Protein AF-0000000084693212 (afdb_homodimer)

Nearest PDB structures (foldseek):
  1yb5-assembly1_A  TM=8.347E-01  e=5.241E-18  Homo sapiens
  8j9i-assembly1_E3  TM=7.851E-01  e=3.275E-17  Euglena gracilis
  1wly-assembly1_A  TM=7.827E-01  e=1.360E-15  Burkholderia sp. WS
  8a3o-assembly1_A  TM=7.678E-01  e=3.257E-14  Homo sapiens
  6xhk-assembly1_A  TM=6.879E-01  e=1.352E-12  Staphylococcus aureus subsp. aureus NCTC 8325

Organism: Botryosphaeria parva (strain UCR-NP2) (NCBI:txid1287680)

Secondary structure (DSSP, 8-state):
-EEEEESSTTSPPEEEE-PPPPPP-TTEEEEEEEEEEE-HHHHHHHTT-STT--PSSEE--SEEEEE-TT--EEEEE-TTTT---SBSEEEEEGGGEEE--TT--HHHHHHHHHHHHHHHHHHHHS---PPTT-EEEEETTTSHHHHHHHHHHHHTT-SEEEEEES-HHHHGGG--SEEEEPPSSGGG---GGGTT-SEEEESS-SHHHHHHHHHS-SSS-EEEEE---SS-SEEEEEHHHHHHS-EEEEE-SBTTB-HHHHHHHHHHHHHHHHTTSSPP---EEEEGGGHHHHHTSS-GGGEEEE-/-EEEEESSTTSPPEEEE-PPPPPPPTTEEEEEEEEEEE-HHHHHHHTT-STT---SSEE--SEEEEE-TT--EEEEE-TTTT---SBSEEEEEGGGEEE--TT--HHHHHHHHHHHHHHHHHHHHS---PPTT-EEEEETTTSHHHHHHHHHHHHTT-SEEEEEES-HHHHGGG--SEEEEPPSSGGG---GGGTT-SEEEESS-SHHHHHHHHHS-SSS-EEEEE---SS-SEEEEEHHHHHHS-EEEEE-SBTTB-HHHHHHHHHHHHHHHHHTSSPP---EEEEGGGHHHHHTSS-GGGEEEE-

pLDDT: mean 94.67, std 5.85, range [56.53, 98.94]

InterPro domains:
  IPR011032 GroES-like superfamily [SSF50129] (1-127)
  IPR036291 NAD(P)-binding domain superfamily [SSF51735] (105-281)
  IPR051397 Zinc-containing alcohol dehydrogenase-like protein [PTHR43677] (2-295)

Sequence (614 aa):
MKQAQVTVWGEAPKCVSVPDLPAASSGQVQIRVLAAGLHNLVRSRAAGKHYSAQGLPHTLGVDGVGTTADGRLVYFATLTPTGGSFAETVNVPVAATTPVPAGADPVQVAGLLNPVMASWMALATRTTALPAGFTAVVVGATSLSGAAAVSVARAFGAARVVGVARSAAKMAPLGLDAAVELADDPDRTDYAAALDADVILDFLYGPPMLGLFRALGKGKPVQYVQCGTVVERSMDFPGDVLRSKDITLRGTGPGAWRMEQFAEHSPRMVEAIASGKIAPHKFQEVRLEDVEEAWARKGGDRMVIVPMKQAQVTVWGEAPKCVSVPDLPAASSGQVQIRVLAAGLHNLVRSRAAGKHYSAQGLPHTLGVDGVGTTADGRLVYFATLTPTGGSFAETVNVPVAATTPVPAGADPVQVAGLLNPVMASWMALATRTTALPAGFTAVVVGATSLSGAAAVSVARAFGAARVVGVARSAAKMAPLGLDAAVELADDPDRTDYAAALDADVILDFLYGPPMLGLFRALGKGKPVQYVQCGTVVERSMDFPGDVLRSKDITLRGTGPGAWRMEQFAEHSPRMVEAIASGKIAPHKFQEVRLEDVEEAWARKGGDRMVIVP

Solvent-accessible surface area (backbone atoms only — not comparable to full-atom values): 31100 Å² total; per-residue (Å²): 70,48,34,28,33,25,79,45,69,63,49,71,38,41,57,42,80,44,80,68,78,72,80,50,52,92,70,36,38,46,30,44,37,53,17,17,26,35,37,64,68,39,55,32,32,48,41,60,71,32,94,77,39,66,67,77,69,33,40,37,25,37,28,24,17,23,29,36,90,88,66,46,46,28,35,39,52,26,65,79,80,66,40,32,38,40,21,40,58,44,71,37,51,52,79,41,46,33,76,42,64,88,84,47,56,48,60,55,48,20,48,41,47,63,36,37,43,46,46,44,48,26,62,72,71,56,54,75,88,74,57,89,51,29,29,37,28,31,35,37,24,71,42,71,38,26,46,36,32,52,35,45,43,45,74,75,42,36,68,37,41,25,33,27,34,73,47,60,78,68,43,61,82,64,75,54,76,42,70,32,52,48,42,96,51,41,88,70,37,65,54,76,80,52,53,73,36,42,30,36,45,29,36,24,46,27,64,60,48,52,42,50,58,70,64,40,58,60,69,53,65,29,38,36,33,43,53,39,45,75,73,26,60,42,26,79,47,49,51,64,59,36,12,37,20,21,44,41,38,28,18,33,36,78,23,29,49,54,71,69,57,46,55,68,44,46,49,57,51,49,48,33,47,60,72,51,64,32,75,84,76,91,59,47,78,37,46,41,80,45,44,42,72,52,61,77,42,88,61,50,65,42,26,27,34,32,87,70,49,34,29,32,26,77,46,71,63,49,72,40,40,56,42,81,44,82,67,78,72,80,50,52,93,69,36,40,46,28,43,35,53,17,17,27,34,37,66,67,38,55,32,33,50,39,59,70,34,94,78,41,74,62,76,69,29,38,37,26,36,28,24,17,25,30,36,90,87,65,47,46,28,35,40,52,27,65,83,79,67,41,32,37,40,21,41,58,43,72,38,50,54,79,42,48,33,74,42,66,89,84,47,58,47,60,55,49,20,49,41,46,62,35,37,42,45,46,45,48,27,62,71,70,54,54,75,87,73,56,89,52,29,29,37,27,29,35,35,23,71,42,72,39,26,45,36,31,53,34,45,42,44,75,76,43,35,68,37,41,25,33,27,34,71,47,62,76,68,44,62,83,65,75,54,77,42,71,32,52,48,42,94,51,42,89,72,38,65,54,73,79,53,55,72,35,40,30,36,45,29,35,24,47,27,63,59,48,51,41,48,60,70,63,40,58,61,69,52,65,28,39,36,33,42,53,40,46,75,73,27,60,42,27,77,46,47,52,63,59,37,12,37,20,22,44,42,39,30,19,33,37,79,23,29,50,53,69,68,57,47,56,67,45,46,50,57,51,49,48,34,46,60,72,52,63,32,75,84,75,89,59,46,78,37,45,41,79,45,45,40,71,51,63,78,40,88,62,48,66,41,26,26,35,30,86

Radius of gyration: 28.32 Å; Cα contacts (8 Å, |Δi|>4): 1512; chains: 2; bounding box: 50×85×64 Å

Structure (mmCIF, N/CA/C/O backbone):
data_AF-0000000084693212-model_v1
#
loop_
_entity.id
_entity.type
_entity.pdbx_description
1 polymer 'Putative dehydrogenase protein'
#
loop_
_atom_site.group_PDB
_atom_site.id
_atom_site.type_symbol
_atom_site.label_atom_id
_atom_site.label_alt_id
_atom_site.label_comp_id
_atom_site.label_asym_id
_atom_site.label_entity_id
_atom_site.label_seq_id
_atom_site.pdbx_PDB_ins_code
_atom_site.Cartn_x
_atom_site.Cartn_y
_atom_site.Cartn_z
_atom_site.occupancy
_atom_site.B_iso_or_equiv
_atom_site.auth_seq_id
_atom_site.auth_comp_id
_atom_site.auth_asym_id
_atom_site.auth_atom_id
_atom_site.pdbx_PDB_model_num
ATOM 1 N N . MET A 1 1 ? -18.766 39.531 14.172 1 95.94 1 MET A N 1
ATOM 2 C CA . MET A 1 1 ? -17.375 39.062 14.305 1 95.94 1 MET A CA 1
ATOM 3 C C . MET A 1 1 ? -16.734 38.875 12.938 1 95.94 1 MET A C 1
ATOM 5 O O . MET A 1 1 ? -17.438 38.844 11.922 1 95.94 1 MET A O 1
ATOM 9 N N . LYS A 1 2 ? -15.445 38.75 12.93 1 97.44 2 LYS A N 1
ATOM 10 C CA . LYS A 1 2 ? -14.727 38.594 11.664 1 97.44 2 LYS A CA 1
ATOM 11 C C . LYS A 1 2 ? -14.398 37.125 11.391 1 97.44 2 LYS A C 1
ATOM 13 O O . LYS A 1 2 ? -14.094 36.375 12.312 1 97.44 2 LYS A O 1
ATOM 18 N N . GLN A 1 3 ? -14.484 36.781 10.102 1 96.56 3 GLN A N 1
ATOM 19 C CA . GLN A 1 3 ? -14.078 35.469 9.586 1 96.56 3 GLN A CA 1
ATOM 20 C C . GLN A 1 3 ? -13.422 35.594 8.211 1 96.56 3 GLN A C 1
ATOM 22 O O . GLN A 1 3 ? -13.68 36.562 7.484 1 96.56 3 GLN A O 1
ATOM 27 N N . ALA A 1 4 ? -12.539 34.688 7.855 1 96.88 4 ALA A N 1
ATOM 28 C CA . ALA A 1 4 ? -12.039 34.594 6.488 1 96.88 4 ALA A CA 1
ATOM 29 C C . ALA A 1 4 ? -12.82 33.562 5.695 1 96.88 4 ALA A C 1
ATOM 31 O O . ALA A 1 4 ? -12.93 32.406 6.117 1 96.88 4 ALA A O 1
ATOM 32 N N . GLN A 1 5 ? -13.344 33.906 4.547 1 95.81 5 GLN A N 1
ATOM 33 C CA . GLN A 1 5 ? -14.188 33.031 3.758 1 95.81 5 GLN A CA 1
ATOM 34 C C . GLN A 1 5 ? -13.812 33.094 2.279 1 95.81 5 GLN A C 1
ATOM 36 O O . GLN A 1 5 ? -13.273 34.094 1.809 1 95.81 5 GLN A O 1
ATOM 41 N N . VAL A 1 6 ? -14.008 31.969 1.62 1 95.5 6 VAL A N 1
ATOM 42 C CA . VAL A 1 6 ? -14.062 31.953 0.162 1 95.5 6 VAL A CA 1
ATOM 43 C C . VAL A 1 6 ? -15.484 31.672 -0.301 1 95.5 6 VAL A C 1
ATOM 45 O O . VAL A 1 6 ? -16.188 30.844 0.296 1 95.5 6 VAL A O 1
ATOM 48 N N . THR A 1 7 ? -15.906 32.344 -1.338 1 95.44 7 THR A N 1
ATOM 49 C CA . THR A 1 7 ? -17.234 32.125 -1.883 1 95.44 7 THR A CA 1
ATOM 50 C C . THR A 1 7 ? -17.172 31.438 -3.248 1 95.44 7 THR A C 1
ATOM 52 O O . THR A 1 7 ? -18.188 31.016 -3.787 1 95.44 7 THR A O 1
ATOM 55 N N . VAL A 1 8 ? -16.062 31.438 -3.766 1 95 8 VAL A N 1
ATOM 56 C CA . VAL A 1 8 ? -15.75 30.719 -4.996 1 95 8 VAL A CA 1
ATOM 57 C C . VAL A 1 8 ? -14.477 29.891 -4.805 1 95 8 VAL A C 1
ATOM 59 O O . VAL A 1 8 ? -13.453 30.406 -4.355 1 95 8 VAL A O 1
ATOM 62 N N . TRP A 1 9 ? -14.609 28.656 -5.121 1 93.5 9 TRP A N 1
ATOM 63 C CA . TRP A 1 9 ? -13.445 27.797 -4.965 1 93.5 9 TRP A CA 1
ATOM 64 C C . TRP A 1 9 ? -12.25 28.359 -5.73 1 93.5 9 TRP A C 1
ATOM 66 O O . TRP A 1 9 ? -12.375 28.75 -6.891 1 93.5 9 TRP A O 1
ATOM 76 N N . GLY A 1 10 ? -11.125 28.391 -5.105 1 91.25 10 GLY A N 1
ATOM 77 C CA . GLY A 1 10 ? -9.891 28.781 -5.773 1 91.25 10 GLY A CA 1
ATOM 78 C C . GLY A 1 10 ? -9.594 30.266 -5.668 1 91.25 10 GLY A C 1
ATOM 79 O O . GLY A 1 10 ? -8.469 30.703 -5.938 1 91.25 10 GLY A O 1
ATOM 80 N N . GLU A 1 11 ? -10.555 31.062 -5.238 1 93.75 11 GLU A N 1
ATOM 81 C CA . GLU A 1 11 ? -10.312 32.5 -5.043 1 93.75 11 GLU A CA 1
ATOM 82 C C . GLU A 1 11 ? -9.641 32.75 -3.699 1 93.75 11 GLU A C 1
ATOM 84 O O . GLU A 1 11 ? -9.672 31.906 -2.805 1 93.75 11 GLU A O 1
ATOM 89 N N . ALA A 1 12 ? -9.023 33.938 -3.633 1 94.81 12 ALA A N 1
ATOM 90 C CA . ALA A 1 12 ? -8.43 34.344 -2.361 1 94.81 12 ALA A CA 1
ATOM 91 C C . ALA A 1 12 ? -9.5 34.594 -1.299 1 94.81 12 ALA A C 1
ATOM 93 O O . ALA A 1 12 ? -10.578 35.094 -1.598 1 94.81 12 ALA A O 1
ATOM 94 N N . PRO A 1 13 ? -9.203 34.188 -0.122 1 96.31 13 PRO A N 1
ATOM 95 C CA . PRO A 1 13 ? -10.172 34.438 0.952 1 96.31 13 PRO A CA 1
ATOM 96 C C . PRO A 1 13 ? -10.32 35.906 1.281 1 96.31 13 PRO A C 1
ATOM 98 O O . PRO A 1 13 ? -9.375 36.688 1.101 1 96.31 13 PRO A O 1
ATOM 101 N N . LYS A 1 14 ? -11.5 36.25 1.72 1 97.06 14 LYS A N 1
ATOM 102 C CA . LYS A 1 14 ? -11.797 37.625 2.172 1 97.06 14 LYS A CA 1
ATOM 103 C C . LYS A 1 14 ? -12.203 37.625 3.643 1 97.06 14 LYS A C 1
ATOM 105 O O . LYS A 1 14 ? -12.922 36.75 4.098 1 97.06 14 LYS A O 1
ATOM 110 N N . CYS A 1 15 ? -11.688 38.594 4.367 1 97.56 15 CYS A N 1
ATOM 111 C CA . CYS A 1 15 ? -12.156 38.812 5.727 1 97.56 15 CYS A CA 1
ATOM 112 C C . CYS A 1 15 ? -13.508 39.5 5.727 1 97.56 15 CYS A C 1
ATOM 114 O O . CYS A 1 15 ? -13.617 40.656 5.258 1 97.56 15 CYS A O 1
ATOM 116 N N . VAL A 1 16 ? -14.5 38.906 6.254 1 97.25 16 VAL A N 1
ATOM 117 C CA . VAL A 1 16 ? -15.852 39.438 6.23 1 97.25 16 VAL A CA 1
ATOM 118 C C . VAL A 1 16 ? -16.391 39.562 7.66 1 97.25 16 VAL A C 1
ATOM 120 O O . VAL A 1 16 ? -15.898 38.906 8.57 1 97.25 16 VAL A O 1
ATOM 123 N N . SER A 1 17 ? -17.328 40.5 7.828 1 97.44 17 SER A N 1
ATOM 124 C CA . SER A 1 17 ? -18.047 40.625 9.094 1 97.44 17 SER A CA 1
ATOM 125 C C . SER A 1 17 ? -19.312 39.781 9.086 1 97.44 17 SER A C 1
ATOM 127 O O . SER A 1 17 ? -20.125 39.875 8.156 1 97.44 17 SER A O 1
ATOM 129 N N . VAL A 1 18 ? -19.406 38.938 10.055 1 95.56 18 VAL A N 1
ATOM 130 C CA . VAL A 1 18 ? -20.609 38.125 10.219 1 95.56 18 VAL A CA 1
ATOM 131 C C . VAL A 1 18 ? -21.188 38.344 11.617 1 95.56 18 VAL A C 1
ATOM 133 O O . VAL A 1 18 ? -20.531 38.906 12.492 1 95.56 18 VAL A O 1
ATOM 136 N N . PRO A 1 19 ? -22.469 38 11.789 1 95.88 19 PRO A N 1
ATOM 137 C CA . PRO A 1 19 ? -23.016 38.094 13.148 1 95.88 19 PRO A CA 1
ATOM 138 C C . PRO A 1 19 ? -22.219 37.281 14.164 1 95.88 19 PRO A C 1
ATOM 140 O O . PRO A 1 19 ? -21.656 36.25 13.82 1 95.88 19 PRO A O 1
ATOM 143 N N . ASP A 1 20 ? -22.188 37.812 15.375 1 95.62 20 ASP A N 1
ATOM 144 C CA . ASP A 1 20 ? -21.531 37.094 16.438 1 95.62 20 ASP A CA 1
ATOM 145 C C . ASP A 1 20 ? -22.156 35.688 16.609 1 95.62 20 ASP A C 1
ATOM 147 O O . ASP A 1 20 ? -23.359 35.531 16.422 1 95.62 20 ASP A O 1
ATOM 151 N N . LEU A 1 21 ? -21.328 34.781 17.047 1 93.25 21 LEU A N 1
ATOM 152 C CA . LEU A 1 21 ? -21.828 33.438 17.297 1 93.25 21 LEU A CA 1
ATOM 153 C C . LEU A 1 21 ? -22.703 33.406 18.547 1 93.25 21 LEU A C 1
ATOM 155 O O . LEU A 1 21 ? -22.422 34.125 19.531 1 93.25 21 LEU A O 1
ATOM 159 N N . PRO A 1 22 ? -23.703 32.594 18.453 1 93.69 22 PRO A N 1
ATOM 160 C CA . PRO A 1 22 ? -24.438 32.406 19.719 1 93.69 22 PRO A CA 1
ATOM 161 C C . PRO A 1 22 ? -23.609 31.672 20.766 1 93.69 22 PRO A C 1
ATOM 163 O O . PRO A 1 22 ? -22.531 31.156 20.469 1 93.69 22 PRO A O 1
ATOM 166 N N . ALA A 1 23 ? -24.141 31.75 21.938 1 93.88 23 ALA A N 1
ATOM 167 C CA . ALA A 1 23 ? -23.5 30.953 22.984 1 93.88 23 ALA A CA 1
ATOM 168 C C . ALA A 1 23 ? -23.375 29.5 22.578 1 93.88 23 ALA A C 1
ATOM 170 O O . ALA A 1 23 ? -24.219 28.969 21.844 1 93.88 23 ALA A O 1
ATOM 171 N N . ALA A 1 24 ? -22.281 28.875 23.047 1 93.5 24 ALA A N 1
ATOM 172 C CA . ALA A 1 24 ? -22.062 27.469 22.719 1 93.5 24 ALA A CA 1
ATOM 173 C C . ALA A 1 24 ? -23.219 26.609 23.219 1 93.5 24 ALA A C 1
ATOM 175 O O . ALA A 1 24 ? -23.75 26.828 24.312 1 93.5 24 ALA A O 1
ATOM 176 N N . SER A 1 25 ? -23.641 25.672 22.375 1 92.75 25 SER A N 1
ATOM 177 C CA . SER A 1 25 ? -24.656 24.719 22.781 1 92.75 25 SER A CA 1
ATOM 178 C C . SER A 1 25 ? -24.109 23.672 23.75 1 92.75 25 SER A C 1
ATOM 180 O O . SER A 1 25 ? -22.906 23.688 24.047 1 92.75 25 SER A O 1
ATOM 182 N N . SER A 1 26 ? -25.078 22.875 24.219 1 93.19 26 SER A N 1
ATOM 183 C CA . SER A 1 26 ? -24.656 21.797 25.109 1 93.19 26 SER A CA 1
ATOM 184 C C . SER A 1 26 ? -23.609 20.906 24.438 1 93.19 26 SER A C 1
ATOM 186 O O . SER A 1 26 ? -23.766 20.531 23.281 1 93.19 26 SER A O 1
ATOM 188 N N . GLY A 1 27 ? -22.484 20.656 25.141 1 94.31 27 GLY A N 1
ATOM 189 C CA . GLY A 1 27 ? -21.438 19.797 24.625 1 94.31 27 GLY A CA 1
ATOM 190 C C . GLY A 1 27 ? -20.391 20.562 23.828 1 94.31 27 GLY A C 1
ATOM 191 O O . GLY A 1 27 ? -19.391 19.984 23.391 1 94.31 27 GLY A O 1
ATOM 192 N N . GLN A 1 28 ? -20.625 21.859 23.703 1 95.25 28 GLN A N 1
ATOM 193 C CA . GLN A 1 28 ? -19.688 22.703 22.969 1 95.25 28 GLN A CA 1
ATOM 194 C C . GLN A 1 28 ? -19.031 23.734 23.906 1 95.25 28 GLN A C 1
ATOM 196 O O . GLN A 1 28 ? -19.5 23.938 25.016 1 95.25 28 GLN A O 1
ATOM 201 N N . VAL A 1 29 ? -17.984 24.297 23.422 1 95.94 29 VAL A N 1
ATOM 202 C CA . VAL A 1 29 ? -17.312 25.391 24.094 1 95.94 29 VAL A CA 1
ATOM 203 C C . VAL A 1 29 ? -17 26.5 23.094 1 95.94 29 VAL A C 1
ATOM 205 O O . VAL A 1 29 ? -16.656 26.234 21.938 1 95.94 29 VAL A O 1
ATOM 208 N N . GLN A 1 30 ? -17.203 27.656 23.531 1 96.62 30 GLN A N 1
ATOM 209 C CA . GLN A 1 30 ? -16.828 28.812 22.719 1 96.62 30 GLN A CA 1
ATOM 210 C C . GLN A 1 30 ? -15.398 29.25 23 1 96.62 30 GLN A C 1
ATOM 212 O O . GLN A 1 30 ? -15.008 29.391 24.172 1 96.62 30 GLN A O 1
ATOM 217 N N . ILE A 1 31 ? -14.656 29.453 21.953 1 97.56 31 ILE A N 1
ATOM 218 C CA . ILE A 1 31 ? -13.234 29.75 22.078 1 97.56 31 ILE A CA 1
ATOM 219 C C . ILE A 1 31 ? -12.922 31.078 21.375 1 97.56 31 ILE A C 1
ATOM 221 O O . ILE A 1 31 ? -13.344 31.281 20.234 1 97.56 31 ILE A O 1
ATOM 225 N N . ARG A 1 32 ? -12.305 31.953 22.094 1 98.25 32 ARG A N 1
ATOM 226 C CA . ARG A 1 32 ? -11.68 33.094 21.422 1 98.25 32 ARG A CA 1
ATOM 227 C C . ARG A 1 32 ? -10.359 32.688 20.766 1 98.25 32 ARG A C 1
ATOM 229 O O . ARG A 1 32 ? -9.398 32.344 21.453 1 98.25 32 ARG A O 1
ATOM 236 N N . VAL A 1 33 ? -10.281 32.781 19.453 1 98.44 33 VAL A N 1
ATOM 237 C CA . VAL A 1 33 ? -9.141 32.281 18.703 1 98.44 33 VAL A CA 1
ATOM 238 C C . VAL A 1 33 ? -7.949 33.219 18.875 1 98.44 33 VAL A C 1
ATOM 240 O O . VAL A 1 33 ? -8.086 34.438 18.719 1 98.44 33 VAL A O 1
ATOM 243 N N . LEU A 1 34 ? -6.852 32.656 19.219 1 98.69 34 LEU A N 1
ATOM 244 C CA . LEU A 1 34 ? -5.617 33.438 19.344 1 98.69 34 LEU A CA 1
ATOM 245 C C . LEU A 1 34 ? -4.73 33.25 18.109 1 98.69 34 LEU A C 1
ATOM 247 O O . LEU A 1 34 ? -4.055 34.188 17.688 1 98.69 34 LEU A O 1
ATOM 251 N N . ALA A 1 35 ? -4.668 32.062 17.578 1 98.69 35 ALA A N 1
ATOM 252 C CA . ALA A 1 35 ? -3.805 31.688 16.453 1 98.69 35 ALA A CA 1
ATOM 253 C C . ALA A 1 35 ? -4.375 30.5 15.703 1 98.69 35 ALA A C 1
ATOM 255 O O . ALA A 1 35 ? -4.93 29.578 16.312 1 98.69 35 ALA A O 1
ATOM 256 N N . ALA A 1 36 ? -4.289 30.5 14.391 1 97.62 36 ALA A N 1
ATOM 257 C CA . ALA A 1 36 ? -4.723 29.391 13.531 1 97.62 36 ALA A CA 1
ATOM 258 C C . ALA A 1 36 ? -3.742 29.188 12.375 1 97.62 36 ALA A C 1
ATOM 260 O O . ALA A 1 36 ? -3.387 30.125 11.672 1 97.62 36 ALA A O 1
ATOM 261 N N . GLY A 1 37 ? -3.309 27.969 12.219 1 96.38 37 GLY A N 1
ATOM 262 C CA . GLY A 1 37 ? -2.279 27.688 11.234 1 96.38 37 GLY A CA 1
ATOM 263 C C . GLY A 1 37 ? -2.805 27.672 9.812 1 96.38 37 GLY A C 1
ATOM 264 O O . GLY A 1 37 ? -3.906 27.188 9.555 1 96.38 37 GLY A O 1
ATOM 265 N N . LEU A 1 38 ? -2.023 28.281 8.906 1 95.19 38 LEU A N 1
ATOM 266 C CA . LEU A 1 38 ? -2.277 28.172 7.477 1 95.19 38 LEU A CA 1
ATOM 267 C C . LEU A 1 38 ? -1.359 27.141 6.844 1 95.19 38 LEU A C 1
ATOM 269 O O . LEU A 1 38 ? -0.208 27.438 6.52 1 95.19 38 LEU A O 1
ATOM 273 N N . HIS A 1 39 ? -1.833 25.969 6.711 1 92.19 39 HIS A N 1
ATOM 274 C CA . HIS A 1 39 ? -1.084 24.875 6.094 1 92.19 39 HIS A CA 1
ATOM 275 C C . HIS A 1 39 ? -1.771 24.375 4.824 1 92.19 39 HIS A C 1
ATOM 277 O O . HIS A 1 39 ? -2.791 24.938 4.41 1 92.19 39 HIS A O 1
ATOM 283 N N . ASN A 1 40 ? -1.144 23.438 4.16 1 89.06 40 ASN A N 1
ATOM 284 C CA . ASN A 1 40 ? -1.573 23 2.836 1 89.06 40 ASN A CA 1
ATOM 285 C C . ASN A 1 40 ? -3.002 22.469 2.855 1 89.06 40 ASN A C 1
ATOM 287 O O . ASN A 1 40 ? -3.744 22.641 1.885 1 89.06 40 ASN A O 1
ATOM 291 N N . LEU A 1 41 ? -3.338 21.828 3.91 1 90.19 41 LEU A N 1
ATOM 292 C CA . LEU A 1 41 ? -4.707 21.344 4.031 1 90.19 41 LEU A CA 1
ATOM 293 C C . LEU A 1 41 ? -5.703 22.5 3.922 1 90.19 41 LEU A C 1
ATOM 295 O O . LEU A 1 41 ? -6.711 22.391 3.219 1 90.19 41 LEU A O 1
ATOM 299 N N . VAL A 1 42 ? -5.453 23.594 4.539 1 92.38 42 VAL A N 1
ATOM 300 C CA . VAL A 1 42 ? -6.312 24.766 4.512 1 92.38 42 VAL A CA 1
ATOM 301 C C . VAL A 1 42 ? -6.398 25.312 3.088 1 92.38 42 VAL A C 1
ATOM 303 O O . VAL A 1 42 ? -7.488 25.609 2.592 1 92.38 42 VAL A O 1
ATOM 306 N N . ARG A 1 43 ? -5.27 25.406 2.461 1 91.5 43 ARG A N 1
ATOM 307 C CA . ARG A 1 43 ? -5.223 25.906 1.092 1 91.5 43 ARG A CA 1
ATOM 308 C C . ARG A 1 43 ? -6 25 0.147 1 91.5 43 ARG A C 1
ATOM 310 O O . ARG A 1 43 ? -6.766 25.469 -0.693 1 91.5 43 ARG A O 1
ATOM 317 N N . SER A 1 44 ? -5.75 23.719 0.293 1 90 44 SER A N 1
ATOM 318 C CA . SER A 1 44 ? -6.395 22.734 -0.582 1 90 44 SER A CA 1
ATOM 319 C C . SER A 1 44 ? -7.906 22.734 -0.383 1 90 44 SER A C 1
ATOM 321 O O . SER A 1 44 ? -8.664 22.625 -1.35 1 90 44 SER A O 1
ATOM 323 N N . ARG A 1 45 ? -8.367 22.844 0.839 1 90.62 45 ARG A N 1
ATOM 324 C CA . ARG A 1 45 ? -9.797 22.922 1.121 1 90.62 45 ARG A CA 1
ATOM 325 C C . ARG A 1 45 ? -10.398 24.203 0.537 1 90.62 45 ARG A C 1
ATOM 327 O O . ARG A 1 45 ? -11.484 24.172 -0.052 1 90.62 45 ARG A O 1
ATOM 334 N N . ALA A 1 46 ? -9.719 25.25 0.667 1 91.31 46 ALA A N 1
ATOM 335 C CA . ALA A 1 46 ? -10.195 26.531 0.156 1 91.31 46 ALA A CA 1
ATOM 336 C C . ALA A 1 46 ? -10.32 26.5 -1.364 1 91.31 46 ALA A C 1
ATOM 338 O O . ALA A 1 46 ? -11.109 27.266 -1.941 1 91.31 46 ALA A O 1
ATOM 339 N N . ALA A 1 47 ? -9.523 25.656 -1.988 1 92.25 47 ALA A N 1
ATOM 340 C CA . ALA A 1 47 ? -9.562 25.516 -3.441 1 92.25 47 ALA A CA 1
ATOM 341 C C . ALA A 1 47 ? -10.594 24.484 -3.865 1 92.25 47 ALA A C 1
ATOM 343 O O . ALA A 1 47 ? -10.812 24.266 -5.059 1 92.25 47 ALA A O 1
ATOM 344 N N . GLY A 1 48 ? -11.211 23.781 -2.92 1 90.69 48 GLY A N 1
ATOM 345 C CA . GLY A 1 48 ? -12.164 22.734 -3.219 1 90.69 48 GLY A CA 1
ATOM 346 C C . GLY A 1 48 ? -11.508 21.469 -3.727 1 90.69 48 GLY A C 1
ATOM 347 O O . GLY A 1 48 ? -12.172 20.625 -4.355 1 90.69 48 GLY A O 1
ATOM 348 N N . LYS A 1 49 ? -10.234 21.312 -3.467 1 87.44 49 LYS A N 1
ATOM 349 C CA . LYS A 1 49 ? -9.484 20.219 -4.09 1 87.44 49 LYS A CA 1
ATOM 350 C C . LYS A 1 49 ? -9.195 19.109 -3.09 1 87.44 49 LYS A C 1
ATOM 352 O O . LYS A 1 49 ? -8.773 18.016 -3.477 1 87.44 49 LYS A O 1
ATOM 357 N N . HIS A 1 50 ? -9.367 19.391 -1.847 1 86.62 50 HIS A N 1
ATOM 358 C CA . HIS A 1 50 ? -9.156 18.359 -0.84 1 86.62 50 HIS A CA 1
ATOM 359 C C . HIS A 1 50 ? -10.406 17.5 -0.652 1 86.62 50 HIS A C 1
ATOM 361 O O . HIS A 1 50 ? -11.523 18.016 -0.682 1 86.62 50 HIS A O 1
ATOM 367 N N . TYR A 1 51 ? -10.25 16.25 -0.358 1 81.5 51 TYR A N 1
ATOM 368 C CA . TYR A 1 51 ? -11.352 15.312 -0.245 1 81.5 51 TYR A CA 1
ATOM 369 C C . TYR A 1 51 ? -12.25 15.664 0.937 1 81.5 51 TYR A C 1
ATOM 371 O O . TYR A 1 51 ? -13.398 15.219 1.01 1 81.5 51 TYR A O 1
ATOM 379 N N . SER A 1 52 ? -11.805 16.531 1.833 1 80.81 52 SER A N 1
ATOM 380 C CA . SER A 1 52 ? -12.578 16.906 3.012 1 80.81 52 SER A CA 1
ATOM 381 C C . SER A 1 52 ? -13.18 18.297 2.861 1 80.81 52 SER A C 1
ATOM 383 O O . SER A 1 52 ? -13.672 18.875 3.832 1 80.81 52 SER A O 1
ATOM 385 N N . ALA A 1 53 ? -13.023 18.844 1.615 1 81.12 53 ALA A N 1
ATOM 386 C CA . ALA A 1 53 ? -13.641 20.141 1.388 1 81.12 53 ALA A CA 1
ATOM 387 C C . ALA A 1 53 ? -15.156 20.062 1.531 1 81.12 53 ALA A C 1
ATOM 389 O O . ALA A 1 53 ? -15.773 19.062 1.144 1 81.12 53 ALA A O 1
ATOM 390 N N . GLN A 1 54 ? -15.648 21.094 2.057 1 80 54 GLN A N 1
ATOM 391 C CA . GLN A 1 54 ? -17.094 21.141 2.262 1 80 54 GLN A CA 1
ATOM 392 C C . GLN A 1 54 ? -17.766 22.125 1.3 1 80 54 GLN A C 1
ATOM 394 O O . GLN A 1 54 ? -17.172 22.516 0.292 1 80 54 GLN A O 1
ATOM 399 N N . GLY A 1 55 ? -18.906 22.703 1.657 1 84.19 55 GLY A N 1
ATOM 400 C CA . GLY A 1 55 ? -19.703 23.562 0.782 1 84.19 55 GLY A CA 1
ATOM 401 C C . GLY A 1 55 ? -19.297 25.016 0.856 1 84.19 55 GLY A C 1
ATOM 402 O O . GLY A 1 55 ? -18.422 25.391 1.646 1 84.19 55 GLY A O 1
ATOM 403 N N . LEU A 1 56 ? -19.75 25.828 -0.056 1 90.38 56 LEU A N 1
ATOM 404 C CA . LEU A 1 56 ? -19.547 27.281 -0.118 1 90.38 56 LEU A CA 1
ATOM 405 C C . LEU A 1 56 ? -20.703 28.016 0.536 1 90.38 56 LEU A C 1
ATOM 407 O O . LEU A 1 56 ? -21.844 27.562 0.477 1 90.38 56 LEU A O 1
ATOM 411 N N . PRO A 1 57 ? -20.516 29.172 1.121 1 91.5 57 PRO A N 1
ATOM 412 C CA . PRO A 1 57 ? -19.203 29.734 1.428 1 91.5 57 PRO A CA 1
ATOM 413 C C . PRO A 1 57 ? -18.406 28.844 2.381 1 91.5 57 PRO A C 1
ATOM 415 O O . PRO A 1 57 ? -18.969 28.188 3.248 1 91.5 57 PRO A O 1
ATOM 418 N N . HIS A 1 58 ? -17.094 28.859 2.217 1 93.06 58 HIS A N 1
ATOM 419 C CA . HIS A 1 58 ? -16.172 28.078 3.037 1 93.06 58 HIS A CA 1
ATOM 420 C C . HIS A 1 58 ? -15.367 28.969 3.969 1 93.06 58 HIS A C 1
ATOM 422 O O . HIS A 1 58 ? -14.664 29.875 3.514 1 93.06 58 HIS A O 1
ATOM 428 N N . THR A 1 59 ? -15.586 28.781 5.281 1 93.94 59 THR A N 1
ATOM 429 C CA . THR A 1 59 ? -14.734 29.469 6.25 1 93.94 59 THR A CA 1
ATOM 430 C C . THR A 1 59 ? -13.406 28.734 6.402 1 93.94 59 THR A C 1
ATOM 432 O O . THR A 1 59 ? -13.367 27.531 6.656 1 93.94 59 THR A O 1
ATOM 435 N N . LEU A 1 60 ? -12.289 29.422 6.316 1 94.38 60 LEU A N 1
ATOM 436 C CA . LEU A 1 60 ? -10.961 28.828 6.258 1 94.38 60 LEU A CA 1
ATOM 437 C C . LEU A 1 60 ? -10.516 28.344 7.637 1 94.38 60 LEU A C 1
ATOM 439 O O . LEU A 1 60 ? -11.055 28.797 8.656 1 94.38 60 LEU A O 1
ATOM 443 N N . GLY A 1 61 ? -9.523 27.484 7.523 1 95.06 61 GLY A N 1
ATOM 444 C CA . GLY A 1 61 ? -8.891 26.969 8.727 1 95.06 61 GLY A CA 1
ATOM 445 C C . GLY A 1 61 ? -9.5 25.656 9.211 1 95.06 61 GLY A C 1
ATOM 446 O O . GLY A 1 61 ? -10.695 25.422 9.016 1 95.06 61 GLY A O 1
ATOM 447 N N . VAL A 1 62 ? -8.664 24.891 9.93 1 94.44 62 VAL A N 1
ATOM 448 C CA . VAL A 1 62 ? -9.164 23.578 10.359 1 94.44 62 VAL A CA 1
ATOM 449 C C . VAL A 1 62 ? -8.773 23.344 11.812 1 94.44 62 VAL A C 1
ATOM 451 O O . VAL A 1 62 ? -9.156 22.328 12.406 1 94.44 62 VAL A O 1
ATOM 454 N N . ASP A 1 63 ? -7.98 24.203 12.398 1 96.31 63 ASP A N 1
ATOM 455 C CA . ASP A 1 63 ? -7.555 24.094 13.789 1 96.31 63 ASP A CA 1
ATOM 456 C C . ASP A 1 63 ? -6.949 25.406 14.297 1 96.31 63 ASP A C 1
ATOM 458 O O . ASP A 1 63 ? -6.859 26.375 13.547 1 96.31 63 ASP A O 1
ATOM 462 N N . GLY A 1 64 ? -6.633 25.422 15.609 1 97.62 64 GLY A N 1
ATOM 463 C CA . GLY A 1 64 ? -6.016 26.594 16.203 1 97.62 64 GLY A CA 1
ATOM 464 C C . GLY A 1 64 ? -5.879 26.5 17.719 1 97.62 64 GLY A C 1
ATOM 465 O O . GLY A 1 64 ? -6.062 25.422 18.281 1 97.62 64 GLY A O 1
ATOM 466 N N . VAL A 1 65 ? -5.398 27.562 18.25 1 98.69 65 VAL A N 1
ATOM 467 C CA . VAL A 1 65 ? -5.281 27.734 19.688 1 98.69 65 VAL A CA 1
ATOM 468 C C . VAL A 1 65 ? -6.078 28.953 20.141 1 98.69 65 VAL A C 1
ATOM 470 O O . VAL A 1 65 ? -6.098 29.969 19.453 1 98.69 65 VAL A O 1
ATOM 473 N N . GLY A 1 66 ? -6.77 28.812 21.219 1 98.44 66 GLY A N 1
ATOM 474 C CA . GLY A 1 66 ? -7.52 29.938 21.766 1 98.44 66 GLY A CA 1
ATOM 475 C C . GLY A 1 66 ? -7.781 29.797 23.25 1 98.44 66 GLY A C 1
ATOM 476 O O . GLY A 1 66 ? -7.184 28.953 23.922 1 98.44 66 GLY A O 1
ATOM 477 N N . THR A 1 67 ? -8.586 30.719 23.734 1 98.12 67 THR A N 1
ATOM 478 C CA . THR A 1 67 ? -8.922 30.734 25.156 1 98.12 67 THR A CA 1
ATOM 479 C C . THR A 1 67 ? -10.414 30.516 25.359 1 98.12 67 THR A C 1
ATOM 481 O O . THR A 1 67 ? -11.234 31.016 24.594 1 98.12 67 THR A O 1
ATOM 484 N N . THR A 1 68 ? -10.695 29.688 26.375 1 97.31 68 THR A N 1
ATOM 485 C CA . THR A 1 68 ? -12.078 29.516 26.797 1 97.31 68 THR A CA 1
ATOM 486 C C . THR A 1 68 ? -12.523 30.703 27.641 1 97.31 68 THR A C 1
ATOM 488 O O . THR A 1 68 ? -11.727 31.594 27.953 1 97.31 68 THR A O 1
ATOM 491 N N . ALA A 1 69 ? -13.812 30.688 27.969 1 95.25 69 ALA A N 1
ATOM 492 C CA . ALA A 1 69 ? -14.383 31.781 28.75 1 95.25 69 ALA A CA 1
ATOM 493 C C . ALA A 1 69 ? -13.695 31.906 30.109 1 95.25 69 ALA A C 1
ATOM 495 O O . ALA A 1 69 ? -13.539 33.031 30.625 1 95.25 69 ALA A O 1
ATOM 496 N N . ASP A 1 70 ? -13.266 30.797 30.625 1 94.88 70 ASP A N 1
ATOM 497 C CA . ASP A 1 70 ? -12.641 30.812 31.938 1 94.88 70 ASP A CA 1
ATOM 498 C C . ASP A 1 70 ? -11.133 31.062 31.828 1 94.88 70 ASP A C 1
ATOM 500 O O . ASP A 1 70 ? -10.406 30.906 32.812 1 94.88 70 ASP A O 1
ATOM 504 N N . GLY A 1 71 ? -10.625 31.312 30.688 1 95.25 71 GLY A N 1
ATOM 505 C CA . GLY A 1 71 ? -9.25 31.766 30.5 1 95.25 71 GLY A CA 1
ATOM 506 C C . GLY A 1 71 ? -8.281 30.625 30.234 1 95.25 71 GLY A C 1
ATOM 507 O O . GLY A 1 71 ? -7.066 30.828 30.203 1 95.25 71 GLY A O 1
ATOM 508 N N . ARG A 1 72 ? -8.773 29.484 29.969 1 96.38 72 ARG A N 1
ATOM 509 C CA . ARG A 1 72 ? -7.902 28.328 29.719 1 96.38 72 ARG A CA 1
ATOM 510 C C . ARG A 1 72 ? -7.469 28.281 28.266 1 96.38 72 ARG A C 1
ATOM 512 O O . ARG A 1 72 ? -8.266 28.531 27.359 1 96.38 72 ARG A O 1
ATOM 519 N N . LEU A 1 73 ? -6.133 28.031 28.094 1 98 73 LEU A N 1
ATOM 520 C CA . LEU A 1 73 ? -5.582 27.859 26.75 1 98 73 LEU A CA 1
ATOM 521 C C . LEU A 1 73 ? -5.879 26.469 26.203 1 98 73 LEU A C 1
ATOM 523 O O . LEU A 1 73 ? -5.625 25.469 26.891 1 98 73 LEU A O 1
ATOM 527 N N . VAL A 1 74 ? -6.445 26.391 24.984 1 98.5 74 VAL A N 1
ATOM 528 C CA . VAL A 1 74 ? -6.77 25.094 24.406 1 98.5 74 VAL A CA 1
ATOM 529 C C . VAL A 1 74 ? -6.398 25.078 22.922 1 98.5 74 VAL A C 1
ATOM 531 O O . VAL A 1 74 ? -6.465 26.109 22.25 1 98.5 74 VAL A O 1
ATOM 534 N N . TYR A 1 75 ? -5.875 24 22.5 1 98.44 75 TYR A N 1
ATOM 535 C CA . TYR A 1 75 ? -5.898 23.656 21.094 1 98.44 75 TYR A CA 1
ATOM 536 C C . TYR A 1 75 ? -7.262 23.109 20.688 1 98.44 75 TYR A C 1
ATOM 538 O O . TYR A 1 75 ? -7.902 22.391 21.453 1 98.44 75 TYR A O 1
ATOM 546 N N . PHE A 1 76 ? -7.734 23.484 19.484 1 96.75 76 PHE A N 1
ATOM 547 C CA . PHE A 1 76 ? -9.008 22.969 18.984 1 96.75 76 PHE A CA 1
ATOM 548 C C . PHE A 1 76 ? -8.906 22.594 17.516 1 96.75 76 PHE A C 1
ATOM 550 O O . PHE A 1 76 ? -8.133 23.188 16.766 1 96.75 76 PHE A O 1
ATOM 557 N N . ALA A 1 77 ? -9.609 21.562 17.156 1 94.56 77 ALA A N 1
ATOM 558 C CA . ALA A 1 77 ? -9.727 21.141 15.766 1 94.56 77 ALA A CA 1
ATOM 559 C C . ALA A 1 77 ? -11.141 21.359 15.242 1 94.56 77 ALA A C 1
ATOM 561 O O . ALA A 1 77 ? -12.117 21.125 15.961 1 94.56 77 ALA A O 1
ATOM 562 N N . THR A 1 78 ? -11.203 21.875 14.055 1 89.06 78 THR A N 1
ATOM 563 C CA . THR A 1 78 ? -12.484 22.047 13.375 1 89.06 78 THR A CA 1
ATOM 564 C C . THR A 1 78 ? -12.523 21.25 12.078 1 89.06 78 THR A C 1
ATOM 566 O O . THR A 1 78 ? -13.242 21.594 11.148 1 89.06 78 THR A O 1
ATOM 569 N N . LEU A 1 79 ? -11.648 20.25 11.977 1 75.94 79 LEU A N 1
ATOM 570 C CA . LEU A 1 79 ? -11.516 19.422 10.781 1 75.94 79 LEU A CA 1
ATOM 571 C C . LEU A 1 79 ? -12.867 18.891 10.336 1 75.94 79 LEU A C 1
ATOM 573 O O . LEU A 1 79 ? -13.188 18.906 9.141 1 75.94 79 LEU A O 1
ATOM 577 N N . THR A 1 80 ? -13.633 18.281 11.227 1 64.25 80 THR A N 1
ATOM 578 C CA . THR A 1 80 ? -14.961 17.766 10.898 1 64.25 80 THR A CA 1
ATOM 579 C C . THR A 1 80 ? -16.047 18.656 11.516 1 64.25 80 THR A C 1
ATOM 581 O O . THR A 1 80 ? -15.859 19.188 12.609 1 64.25 80 THR A O 1
ATOM 584 N N . PRO A 1 81 ? -17.141 19.031 10.773 1 56.53 81 PRO A N 1
ATOM 585 C CA . PRO A 1 81 ? -17.938 18.984 9.547 1 56.53 81 PRO A CA 1
ATOM 586 C C . PRO A 1 81 ? -17.688 20.172 8.625 1 56.53 81 PRO A C 1
ATOM 588 O O . PRO A 1 81 ? -17.703 20.031 7.402 1 56.53 81 PRO A O 1
ATOM 591 N N . THR A 1 82 ? -17.406 21.312 9.07 1 60.06 82 THR A N 1
ATOM 592 C CA . THR A 1 82 ? -17.5 22.453 8.164 1 60.06 82 THR A CA 1
ATOM 593 C C . THR A 1 82 ? -16.219 23.266 8.195 1 60.06 82 THR A C 1
ATOM 595 O O . THR A 1 82 ? -15.945 24.047 7.289 1 60.06 82 THR A O 1
ATOM 598 N N . GLY A 1 83 ? -15 22.891 8.969 1 66.69 83 GLY A N 1
ATOM 599 C CA . GLY A 1 83 ? -13.875 23.812 9.078 1 66.69 83 GLY A CA 1
ATOM 600 C C . GLY A 1 83 ? -14.234 25.109 9.766 1 66.69 83 GLY A C 1
ATOM 601 O O . GLY A 1 83 ? -15.234 25.188 10.477 1 66.69 83 GLY A O 1
ATOM 602 N N . GLY A 1 84 ? -13.109 26.188 9.82 1 89.19 84 GLY A N 1
ATOM 603 C CA . GLY A 1 84 ? -13.555 27.531 10.148 1 89.19 84 GLY A CA 1
ATOM 604 C C . GLY A 1 84 ? -12.773 28.156 11.289 1 89.19 84 GLY A C 1
ATOM 605 O O . GLY A 1 84 ? -13.32 28.938 12.07 1 89.19 84 GLY A O 1
ATOM 606 N N . SER A 1 85 ? -11.492 27.875 11.406 1 95.38 85 SER A N 1
ATOM 607 C CA . SER A 1 85 ? -10.75 28.422 12.539 1 95.38 85 SER A CA 1
ATOM 608 C C . SER A 1 85 ? -10.195 29.812 12.234 1 95.38 85 SER A C 1
ATOM 610 O O . SER A 1 85 ? -9.711 30.5 13.125 1 95.38 85 SER A O 1
ATOM 612 N N . PHE A 1 86 ? -10.273 30.203 10.984 1 97.06 86 PHE A N 1
ATOM 613 C CA . PHE A 1 86 ? -9.898 31.578 10.664 1 97.06 86 PHE A CA 1
ATOM 614 C C . PHE A 1 86 ? -11.023 32.562 11.016 1 97.06 86 PHE A C 1
ATOM 616 O O . PHE A 1 86 ? -11.633 33.156 10.125 1 97.06 86 PHE A O 1
ATOM 623 N N . ALA A 1 87 ? -11.25 32.75 12.25 1 96.94 87 ALA A N 1
ATOM 624 C CA . ALA A 1 87 ? -12.328 33.531 12.852 1 96.94 87 ALA A CA 1
ATOM 625 C C . ALA A 1 87 ? -11.914 34.094 14.227 1 96.94 87 ALA A C 1
ATOM 627 O O . ALA A 1 87 ? -10.93 33.625 14.805 1 96.94 87 ALA A O 1
ATOM 628 N N . GLU A 1 88 ? -12.633 35.062 14.664 1 98.12 88 GLU A N 1
ATOM 629 C CA . GLU A 1 88 ? -12.352 35.625 15.984 1 98.12 88 GLU A CA 1
ATOM 630 C C . GLU A 1 88 ? -12.812 34.656 17.078 1 98.12 88 GLU A C 1
ATOM 632 O O . GLU A 1 88 ? -12.195 34.594 18.156 1 98.12 88 GLU A O 1
ATOM 637 N N . THR A 1 89 ? -13.914 34.031 16.797 1 96.81 89 THR A N 1
ATOM 638 C CA . THR A 1 89 ? -14.516 33.125 17.75 1 96.81 89 THR A CA 1
ATOM 639 C C . THR A 1 89 ? -15.023 31.859 17.047 1 96.81 89 THR A C 1
ATOM 641 O O . THR A 1 89 ? -15.453 31.922 15.891 1 96.81 89 THR A O 1
ATOM 644 N N . VAL A 1 90 ? -14.945 30.703 17.734 1 95.88 90 VAL A N 1
ATOM 645 C CA . VAL A 1 90 ? -15.492 29.469 17.219 1 95.88 90 VAL A CA 1
ATOM 646 C C . VAL A 1 90 ? -16.25 28.719 18.312 1 95.88 90 VAL A C 1
ATOM 648 O O . VAL A 1 90 ? -15.938 28.875 19.5 1 95.88 90 VAL A O 1
ATOM 651 N N . ASN A 1 91 ? -17.281 28.031 17.953 1 95.31 91 ASN A N 1
ATOM 652 C CA . ASN A 1 91 ? -17.906 27 18.781 1 95.31 91 ASN A CA 1
AT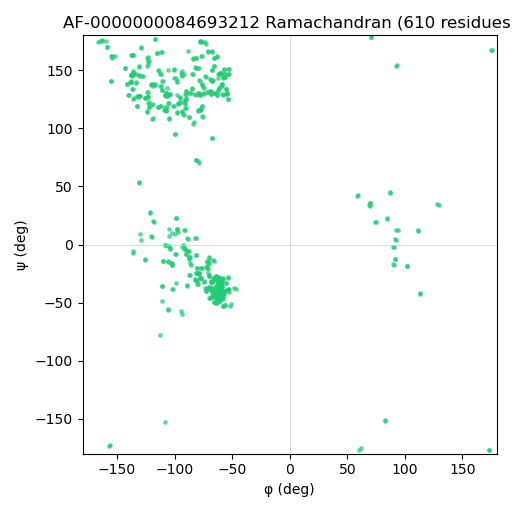OM 653 C C . ASN A 1 91 ? -17.5 25.594 18.344 1 95.31 91 ASN A C 1
ATOM 655 O O . ASN A 1 91 ? -17.703 25.234 17.172 1 95.31 91 ASN A O 1
ATOM 659 N N . VAL A 1 92 ? -16.859 24.859 19.25 1 94.88 92 VAL A N 1
ATOM 660 C CA . VAL A 1 92 ? -16.422 23.516 18.891 1 94.88 92 VAL A CA 1
ATOM 661 C C . VAL A 1 92 ? -16.859 22.531 19.969 1 94.88 92 VAL A C 1
ATOM 663 O O . VAL A 1 92 ? -17.062 22.906 21.125 1 94.88 92 VAL A O 1
ATOM 666 N N . PRO A 1 93 ? -17.047 21.25 19.609 1 93.75 93 PRO A N 1
ATOM 667 C CA . PRO A 1 93 ? -17.266 20.25 20.656 1 93.75 93 PRO A CA 1
ATOM 668 C C . PRO A 1 93 ? -16.141 20.219 21.672 1 93.75 93 PRO A C 1
ATOM 670 O O . PRO A 1 93 ? -14.969 20.359 21.312 1 93.75 93 PRO A O 1
ATOM 673 N N . VAL A 1 94 ? -16.484 19.984 22.922 1 94.56 94 VAL A N 1
ATOM 674 C CA . VAL A 1 94 ? -15.492 19.906 23.984 1 94.56 94 VAL A CA 1
ATOM 675 C C . VAL A 1 94 ? -14.492 18.797 23.672 1 94.56 94 VAL A C 1
ATOM 677 O O . VAL A 1 94 ? -13.297 18.938 23.938 1 94.56 94 VAL A O 1
ATOM 680 N N . ALA A 1 95 ? -14.914 17.75 22.969 1 92.12 95 ALA A N 1
ATOM 681 C CA . ALA A 1 95 ? -14.086 16.578 22.656 1 92.12 95 ALA A CA 1
ATOM 682 C C . ALA A 1 95 ? -13.031 16.938 21.609 1 92.12 95 ALA A C 1
ATOM 684 O O . ALA A 1 95 ? -12.055 16.203 21.438 1 92.12 95 ALA A O 1
ATOM 685 N N . ALA A 1 96 ? -13.18 18.062 20.953 1 93.62 96 ALA A N 1
ATOM 686 C CA . ALA A 1 96 ? -12.25 18.484 19.906 1 93.62 96 ALA A CA 1
ATOM 687 C C . ALA A 1 96 ? -11.211 19.453 20.453 1 93.62 96 ALA A C 1
ATOM 689 O O . ALA A 1 96 ? -10.508 20.125 19.688 1 93.62 96 ALA A O 1
ATOM 690 N N . THR A 1 97 ? -11.18 19.562 21.766 1 96.19 97 THR A N 1
ATOM 691 C CA . THR A 1 97 ? -10.227 20.469 22.375 1 96.19 97 THR A CA 1
ATOM 692 C C . THR A 1 97 ? -9.18 19.703 23.172 1 96.19 97 THR A C 1
ATOM 694 O O . THR A 1 97 ? -9.445 18.594 23.656 1 96.19 97 THR A O 1
ATOM 697 N N . THR A 1 98 ? -8.023 20.234 23.234 1 98 98 THR A N 1
ATOM 698 C CA . THR A 1 98 ? -6.902 19.75 24.031 1 98 98 THR A CA 1
ATOM 699 C C . THR A 1 98 ? -6.289 20.875 24.859 1 98 98 THR A C 1
ATOM 701 O O . THR A 1 98 ? -5.949 21.922 24.328 1 98 98 THR A O 1
ATOM 704 N N . PRO A 1 99 ? -6.168 20.625 26.141 1 98.06 99 PRO A N 1
ATOM 705 C CA . PRO A 1 99 ? -5.52 21.656 26.953 1 98.06 99 PRO A CA 1
ATOM 706 C C . PRO A 1 99 ? -4.102 21.969 26.469 1 98.06 99 PRO A C 1
ATOM 708 O O . PRO A 1 99 ? -3.369 21.062 26.062 1 98.06 99 PRO A O 1
ATOM 711 N N . VAL A 1 100 ? -3.742 23.156 26.438 1 98.38 100 VAL A N 1
ATOM 712 C CA . VAL A 1 100 ? -2.396 23.641 26.156 1 98.38 100 VAL A CA 1
ATOM 713 C C . VAL A 1 100 ? -1.753 24.172 27.438 1 98.38 100 VAL A C 1
ATOM 715 O O . VAL A 1 100 ? -2.371 24.938 28.172 1 98.38 100 VAL A O 1
ATOM 718 N N . PRO A 1 101 ? -0.502 23.672 27.75 1 96.69 101 PRO A N 1
ATOM 719 C CA . PRO A 1 101 ? 0.156 24.141 28.969 1 96.69 101 PRO A CA 1
ATOM 720 C C . PRO A 1 101 ? 0.241 25.672 29.031 1 96.69 101 PRO A C 1
ATOM 722 O O . PRO A 1 101 ? 0.446 26.328 28 1 96.69 101 PRO A O 1
ATOM 725 N N . ALA A 1 102 ? 0.233 26.047 30.328 1 90.88 102 ALA A N 1
ATOM 726 C CA . ALA A 1 102 ? 0.386 27.484 30.547 1 90.88 102 ALA A CA 1
ATOM 727 C C . ALA A 1 102 ? 1.758 27.953 30.078 1 90.88 102 ALA A C 1
ATOM 729 O O . ALA A 1 102 ? 2.764 27.281 30.281 1 90.88 102 ALA A O 1
ATOM 730 N N . GLY A 1 103 ? 1.887 28.953 29.312 1 92.31 103 GLY A N 1
ATOM 731 C CA . GLY A 1 103 ? 3.16 29.5 28.875 1 92.31 103 GLY A CA 1
ATOM 732 C C . GLY A 1 103 ? 3.531 29.094 27.469 1 92.31 103 GLY A C 1
ATOM 733 O O . GLY A 1 103 ? 4.465 29.656 26.875 1 92.31 103 GLY A O 1
ATOM 734 N N . ALA A 1 104 ? 2.848 28 26.984 1 96.81 104 ALA A N 1
ATOM 735 C CA . ALA A 1 104 ? 3.119 27.625 25.609 1 96.81 104 ALA A CA 1
ATOM 736 C C . ALA A 1 104 ? 2.814 28.766 24.641 1 96.81 104 ALA A C 1
ATOM 738 O O . ALA A 1 104 ? 1.916 29.578 24.906 1 96.81 104 ALA A O 1
ATOM 739 N N . ASP A 1 105 ? 3.619 28.891 23.609 1 97.81 105 ASP A N 1
ATOM 740 C CA . ASP A 1 105 ? 3.389 29.875 22.547 1 97.81 105 ASP A CA 1
ATOM 741 C C . ASP A 1 105 ? 2.252 29.438 21.625 1 97.81 105 ASP A C 1
ATOM 743 O O . ASP A 1 105 ? 2.385 28.453 20.891 1 97.81 105 ASP A O 1
ATOM 747 N N . PRO A 1 106 ? 1.106 30.141 21.688 1 98.25 106 PRO A N 1
ATOM 748 C CA . PRO A 1 106 ? -0.029 29.734 20.859 1 98.25 106 PRO A CA 1
ATOM 749 C C . PRO A 1 106 ? 0.329 29.656 19.375 1 98.25 106 PRO A C 1
ATOM 751 O O . PRO A 1 106 ? -0.205 28.812 18.656 1 98.25 106 PRO A O 1
ATOM 754 N N . VAL A 1 107 ? 1.23 30.516 18.891 1 98.38 107 VAL A N 1
ATOM 755 C CA . VAL A 1 107 ? 1.614 30.547 17.484 1 98.38 107 VAL A CA 1
ATOM 756 C C . VAL A 1 107 ? 2.363 29.266 17.125 1 98.38 107 VAL A C 1
ATOM 758 O O . VAL A 1 107 ? 2.115 28.672 16.062 1 98.38 107 VAL A O 1
ATOM 761 N N . GLN A 1 108 ? 3.189 28.781 18 1 98.25 108 GLN A N 1
ATOM 762 C CA . GLN A 1 108 ? 3.928 27.547 17.75 1 98.25 108 GLN A CA 1
ATOM 763 C C . GLN A 1 108 ? 2.994 26.344 17.719 1 98.25 108 GLN A C 1
ATOM 765 O O . GLN A 1 108 ? 3.076 25.516 16.812 1 98.25 108 GLN A O 1
ATOM 770 N N . VAL A 1 109 ? 2.096 26.297 18.688 1 98.56 109 VAL A N 1
ATOM 771 C CA . VAL A 1 109 ? 1.188 25.156 18.766 1 98.56 109 VAL A CA 1
ATOM 772 C C . VAL A 1 109 ? 0.26 25.156 17.547 1 98.56 109 VAL A C 1
ATOM 774 O O . VAL A 1 109 ? 0.108 24.125 16.875 1 98.56 109 VAL A O 1
ATOM 777 N N . ALA A 1 110 ? -0.273 26.312 17.203 1 98.06 110 ALA A N 1
ATOM 778 C CA . ALA A 1 110 ? -1.196 26.422 16.078 1 98.06 110 ALA A CA 1
ATOM 779 C C . ALA A 1 110 ? -0.492 26.109 14.758 1 98.06 110 ALA A C 1
ATOM 781 O O . ALA A 1 110 ? -1.062 25.453 13.883 1 98.06 110 ALA A O 1
ATOM 782 N N . GLY A 1 111 ? 0.707 26.594 14.641 1 97.69 111 GLY A N 1
ATOM 783 C CA . GLY A 1 111 ? 1.436 26.453 13.383 1 97.69 111 GLY A CA 1
ATOM 784 C C . GLY A 1 111 ? 2.014 25.062 13.188 1 97.69 111 GLY A C 1
ATOM 785 O O . GLY A 1 111 ? 2.152 24.609 12.055 1 97.69 111 GLY A O 1
ATOM 786 N N . LEU A 1 112 ? 2.332 24.375 14.289 1 98.19 112 LEU A N 1
ATOM 787 C CA . LEU A 1 112 ? 3.096 23.141 14.172 1 98.19 112 LEU A CA 1
ATOM 788 C C . LEU A 1 112 ? 2.188 21.922 14.32 1 98.19 112 LEU A C 1
ATOM 790 O O . LEU A 1 112 ? 2.572 20.812 13.953 1 98.19 112 LEU A O 1
ATOM 794 N N . LEU A 1 113 ? 0.995 22.078 14.867 1 98 113 LEU A N 1
ATOM 795 C CA . LEU A 1 113 ? 0.221 20.891 15.211 1 98 113 LEU A CA 1
ATOM 796 C C . LEU A 1 113 ? -0.088 20.078 13.969 1 98 113 LEU A C 1
ATOM 798 O O . LEU A 1 113 ? 0.147 18.859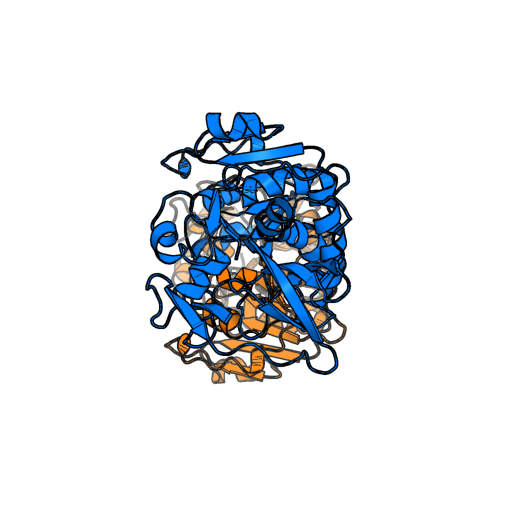 13.953 1 98 113 LEU A O 1
ATOM 802 N N . ASN A 1 114 ? -0.541 20.703 12.938 1 96.31 114 ASN A N 1
ATOM 803 C CA . ASN A 1 114 ? -0.877 19.938 11.734 1 96.31 114 ASN A CA 1
ATOM 804 C C . ASN A 1 114 ? 0.36 19.312 11.109 1 96.31 114 ASN A C 1
ATOM 806 O O . ASN A 1 114 ? 0.361 18.109 10.805 1 96.31 114 ASN A O 1
ATOM 810 N N . PRO A 1 115 ? 1.461 20.047 10.883 1 96.88 115 PRO A N 1
ATOM 811 C CA . PRO A 1 115 ? 2.682 19.422 10.367 1 96.88 115 PRO A CA 1
ATOM 812 C C . PRO A 1 115 ? 3.137 18.234 11.211 1 96.88 115 PRO A C 1
ATOM 814 O O . PRO A 1 115 ? 3.607 17.234 10.664 1 96.88 115 PRO A O 1
ATOM 817 N N . VAL A 1 116 ? 2.992 18.344 12.5 1 98.31 116 VAL A N 1
ATOM 818 C CA . VAL A 1 116 ? 3.389 17.266 13.414 1 98.31 116 VAL A CA 1
ATOM 819 C C . VAL A 1 116 ? 2.408 16.109 13.305 1 98.31 116 VAL A C 1
ATOM 821 O O . VAL A 1 116 ? 2.816 14.945 13.289 1 98.31 116 VAL A O 1
ATOM 824 N N . MET A 1 117 ? 1.16 16.422 13.188 1 97.62 117 MET A N 1
ATOM 825 C CA . MET A 1 117 ? 0.091 15.438 13.141 1 97.62 117 MET A CA 1
ATOM 826 C C . MET A 1 117 ? 0.33 14.43 12.023 1 97.62 117 MET A C 1
ATOM 828 O O . MET A 1 117 ? 0.082 13.234 12.195 1 97.62 117 MET A O 1
ATOM 832 N N . ALA A 1 118 ? 0.806 14.867 10.891 1 96.62 118 ALA A N 1
ATOM 833 C CA . ALA A 1 118 ? 0.968 14.008 9.719 1 96.62 118 ALA A CA 1
ATOM 834 C C . ALA A 1 118 ? 1.874 12.82 10.039 1 96.62 118 ALA A C 1
ATOM 836 O O . ALA A 1 118 ? 1.476 11.664 9.875 1 96.62 118 ALA A O 1
ATOM 837 N N . SER A 1 119 ? 3.059 13.078 10.57 1 98.69 119 SER A N 1
ATOM 838 C CA . SER A 1 119 ? 3.994 12 10.859 1 98.69 119 SER A CA 1
ATOM 839 C C . SER A 1 119 ? 3.656 11.32 12.188 1 98.69 119 SER A C 1
ATOM 841 O O . SER A 1 119 ? 3.867 10.117 12.344 1 98.69 119 SER A O 1
ATOM 843 N N . TRP A 1 120 ? 3.074 12.078 13.164 1 98.88 120 TRP A N 1
ATOM 844 C CA . TRP A 1 120 ? 2.723 11.5 14.461 1 98.88 120 TRP A CA 1
ATOM 845 C C . TRP A 1 120 ? 1.647 10.43 14.305 1 98.88 120 TRP A C 1
ATOM 847 O O . TRP A 1 120 ? 1.804 9.312 14.789 1 98.88 120 TRP A O 1
ATOM 857 N N . MET A 1 121 ? 0.591 10.797 13.602 1 98.62 121 MET A N 1
ATOM 858 C CA . MET A 1 121 ? -0.488 9.828 13.406 1 98.62 121 MET A CA 1
ATOM 859 C C . MET A 1 121 ? -0.033 8.672 12.523 1 98.62 121 MET A C 1
ATOM 861 O O . MET A 1 121 ? -0.475 7.539 12.703 1 98.62 121 MET A O 1
ATOM 865 N N . ALA A 1 122 ? 0.876 8.922 11.547 1 98.88 122 ALA A N 1
ATOM 866 C CA . ALA A 1 122 ? 1.46 7.859 10.742 1 98.88 122 ALA A CA 1
ATOM 867 C C . ALA A 1 122 ? 2.125 6.805 11.617 1 98.88 122 ALA A C 1
ATOM 869 O O . ALA A 1 122 ? 1.805 5.617 11.531 1 98.88 122 ALA A O 1
ATOM 870 N N . LEU A 1 123 ? 3.01 7.25 12.523 1 98.88 123 LEU A N 1
ATOM 871 C CA . LEU A 1 123 ? 3.793 6.332 13.336 1 98.88 123 LEU A CA 1
ATOM 872 C C . LEU A 1 123 ? 2.93 5.695 14.422 1 98.88 123 LEU A C 1
ATOM 874 O O . LEU A 1 123 ? 3.117 4.527 14.766 1 98.88 123 LEU A O 1
ATOM 878 N N . ALA A 1 124 ? 1.956 6.43 14.906 1 98.62 124 ALA A N 1
ATOM 879 C CA . ALA A 1 124 ? 1.15 5.953 16.031 1 98.62 124 ALA A CA 1
ATOM 880 C C . ALA A 1 124 ? 0.09 4.961 15.555 1 98.62 124 ALA A C 1
ATOM 882 O O . ALA A 1 124 ? -0.261 4.027 16.281 1 98.62 124 ALA A O 1
ATOM 883 N N . THR A 1 125 ? -0.437 5.199 14.32 1 98.06 125 THR A N 1
ATOM 884 C CA . THR A 1 125 ? -1.651 4.465 13.984 1 98.06 125 THR A CA 1
ATOM 885 C C . THR A 1 125 ? -1.478 3.699 12.68 1 98.06 125 THR A C 1
ATOM 887 O O . THR A 1 125 ? -2.293 2.836 12.344 1 98.06 125 THR A O 1
ATOM 890 N N . ARG A 1 126 ? -0.428 3.979 11.906 1 98.44 126 ARG A N 1
ATOM 891 C CA . ARG A 1 126 ? -0.338 3.408 10.562 1 98.44 126 ARG A CA 1
ATOM 892 C C . ARG A 1 126 ? 0.914 2.551 10.414 1 98.44 126 ARG A C 1
ATOM 894 O O . ARG A 1 126 ? 1.273 2.152 9.305 1 98.44 126 ARG A O 1
ATOM 901 N N . THR A 1 127 ? 1.638 2.326 11.477 1 98.38 127 THR A N 1
ATOM 902 C CA . THR A 1 127 ? 2.758 1.393 11.5 1 98.38 127 THR A CA 1
ATOM 903 C C . THR A 1 127 ? 2.547 0.324 12.57 1 98.38 127 THR A C 1
ATOM 905 O O . THR A 1 127 ? 1.724 0.495 13.469 1 98.38 127 THR A O 1
ATOM 908 N N . THR A 1 128 ? 3.217 -0.767 12.383 1 96.44 128 THR A N 1
ATOM 909 C CA . THR A 1 128 ? 3.121 -1.856 13.352 1 96.44 128 THR A CA 1
ATOM 910 C C . THR A 1 128 ? 4.496 -2.453 13.633 1 96.44 128 THR A C 1
ATOM 912 O O . THR A 1 128 ? 5.32 -2.576 12.719 1 96.44 128 THR A O 1
ATOM 915 N N . ALA A 1 129 ? 4.855 -2.686 14.875 1 96.5 129 ALA A N 1
ATOM 916 C CA . ALA A 1 129 ? 5.988 -3.492 15.312 1 96.5 129 ALA A CA 1
ATOM 917 C C . ALA A 1 129 ? 7.301 -2.947 14.75 1 96.5 129 ALA A C 1
ATOM 919 O O . ALA A 1 129 ? 8.102 -3.699 14.195 1 96.5 129 ALA A O 1
ATOM 920 N N . LEU A 1 130 ? 7.434 -1.649 14.773 1 97.88 130 LEU A N 1
ATOM 921 C CA . LEU A 1 130 ? 8.734 -1.097 14.422 1 97.88 130 LEU A CA 1
ATOM 922 C C . LEU A 1 130 ? 9.805 -1.569 15.398 1 97.88 130 LEU A C 1
ATOM 924 O O . LEU A 1 130 ? 9.57 -1.618 16.609 1 97.88 130 LEU A O 1
ATOM 928 N N . PRO A 1 131 ? 10.953 -1.991 14.93 1 97.62 131 PRO A N 1
ATOM 929 C CA . PRO A 1 131 ? 12 -2.428 15.859 1 97.62 131 PRO A CA 1
ATOM 930 C C . PRO A 1 131 ? 12.539 -1.287 16.719 1 97.62 131 PRO A C 1
ATOM 932 O O . PRO A 1 131 ? 12.43 -0.118 16.344 1 97.62 131 PRO A O 1
ATOM 935 N N . ALA A 1 132 ? 13.055 -1.693 17.938 1 97.88 132 ALA A N 1
ATOM 936 C CA . ALA A 1 132 ? 13.742 -0.698 18.766 1 97.88 132 ALA A CA 1
ATOM 937 C C . ALA A 1 132 ? 14.867 -0.023 17.984 1 97.88 132 ALA A C 1
ATOM 939 O O . ALA A 1 132 ? 15.641 -0.693 17.297 1 97.88 132 ALA A O 1
ATOM 940 N N . GLY A 1 133 ? 14.906 1.246 18 1 98.62 133 GLY A N 1
ATOM 941 C CA . GLY A 1 133 ? 15.945 1.976 17.281 1 98.62 133 GLY A CA 1
ATOM 942 C C . GLY A 1 133 ? 15.797 1.899 15.781 1 98.62 133 GLY A C 1
ATOM 943 O O . GLY A 1 133 ? 16.797 1.814 15.055 1 98.62 133 GLY A O 1
ATOM 944 N N . PHE A 1 134 ? 14.594 1.895 15.305 1 98.69 134 PHE A N 1
ATOM 945 C CA . PHE A 1 134 ? 14.328 1.729 13.883 1 98.69 134 PHE A CA 1
ATOM 946 C C . PHE A 1 134 ? 14.914 2.889 13.086 1 98.69 134 PHE A C 1
ATOM 948 O O . PHE A 1 134 ? 15.273 3.922 13.648 1 98.69 134 PHE A O 1
ATOM 955 N N . THR A 1 135 ? 15.078 2.672 11.742 1 98.88 135 THR A N 1
ATOM 956 C CA . THR A 1 135 ? 15.5 3.688 10.789 1 98.88 135 THR A CA 1
ATOM 957 C C . THR A 1 135 ? 14.297 4.305 10.086 1 98.88 135 THR A C 1
ATOM 959 O O . THR A 1 135 ? 13.5 3.6 9.461 1 98.88 135 THR A O 1
ATOM 962 N N . ALA A 1 136 ? 14.172 5.633 10.234 1 98.94 136 ALA A N 1
ATOM 963 C CA . ALA A 1 136 ? 13.125 6.379 9.539 1 98.94 136 ALA A CA 1
ATOM 964 C C . ALA A 1 136 ? 13.695 7.164 8.367 1 98.94 136 ALA A C 1
ATOM 966 O O . ALA A 1 136 ? 14.711 7.852 8.508 1 98.94 136 ALA A O 1
ATOM 967 N N . VAL A 1 137 ? 13.086 7.02 7.219 1 98.94 137 VAL A N 1
ATOM 968 C CA . VAL A 1 137 ? 13.398 7.848 6.059 1 98.94 137 VAL A CA 1
ATOM 969 C C . VAL A 1 137 ? 12.289 8.867 5.836 1 98.94 137 VAL A C 1
ATOM 971 O O . VAL A 1 137 ? 11.117 8.508 5.707 1 98.94 137 VAL A O 1
ATOM 974 N N . VAL A 1 138 ? 12.633 10.109 5.855 1 98.88 138 VAL A N 1
ATOM 975 C CA . VAL A 1 138 ? 11.688 11.203 5.645 1 98.88 138 VAL A CA 1
ATOM 976 C C . VAL A 1 138 ? 11.875 11.781 4.246 1 98.88 138 VAL A C 1
ATOM 978 O O . VAL A 1 138 ? 12.852 12.484 3.982 1 98.88 138 VAL A O 1
ATOM 981 N N . VAL A 1 139 ? 10.922 11.523 3.369 1 98.44 139 VAL A N 1
ATOM 982 C CA . VAL A 1 139 ? 10.945 12.023 1.998 1 98.44 139 VAL A CA 1
ATOM 983 C C . VAL A 1 139 ? 10.227 13.359 1.921 1 98.44 139 VAL A C 1
ATOM 985 O O . VAL A 1 139 ? 9.031 13.445 2.211 1 98.44 139 VAL A O 1
ATOM 988 N N . GLY A 1 140 ? 10.914 14.398 1.483 1 97.38 140 GLY A N 1
ATOM 989 C CA . GLY A 1 140 ? 10.438 15.766 1.609 1 97.38 140 GLY A CA 1
ATOM 990 C C . GLY A 1 140 ? 10.812 16.406 2.93 1 97.38 140 GLY A C 1
ATOM 991 O O . GLY A 1 140 ? 9.992 17.094 3.547 1 97.38 140 GLY A O 1
ATOM 992 N N . ALA A 1 141 ? 12.055 16.219 3.334 1 97.75 141 ALA A N 1
ATOM 993 C CA . ALA A 1 141 ? 12.5 16.547 4.688 1 97.75 141 ALA A CA 1
ATOM 994 C C . ALA A 1 141 ? 12.586 18.047 4.898 1 97.75 141 ALA A C 1
ATOM 996 O O . ALA A 1 141 ? 12.57 18.531 6.035 1 97.75 141 ALA A O 1
ATOM 997 N N . THR A 1 142 ? 12.68 18.844 3.783 1 95.75 142 THR A N 1
ATOM 998 C CA . THR A 1 142 ? 12.945 20.266 3.943 1 95.75 142 THR A CA 1
ATOM 999 C C . THR A 1 142 ? 11.641 21.047 4.055 1 95.75 142 THR A C 1
ATOM 1001 O O . THR A 1 142 ? 11.656 22.266 4.305 1 95.75 142 THR A O 1
ATOM 1004 N N . SER A 1 143 ? 10.484 20.422 3.832 1 94.31 143 SER A N 1
ATOM 1005 C CA . SER A 1 143 ? 9.219 21.078 4.109 1 94.31 143 SER A CA 1
ATOM 1006 C C . SER A 1 143 ? 8.984 21.219 5.609 1 94.31 143 SER A C 1
ATOM 1008 O O . SER A 1 143 ? 9.703 20.625 6.414 1 94.31 143 SER A O 1
ATOM 1010 N N . LEU A 1 144 ? 8.039 22.031 5.961 1 95.19 144 LEU A N 1
ATOM 1011 C CA . LEU A 1 144 ? 7.727 22.172 7.379 1 95.19 144 LEU A CA 1
ATOM 1012 C C . LEU A 1 144 ? 7.301 20.828 7.977 1 95.19 144 LEU A C 1
ATOM 1014 O O . LEU A 1 144 ? 7.766 20.453 9.055 1 95.19 144 LEU A O 1
ATOM 1018 N N . SER A 1 145 ? 6.441 20.109 7.305 1 96.5 145 SER A N 1
ATOM 1019 C CA . SER A 1 145 ? 6 18.812 7.777 1 96.5 145 SER A CA 1
ATOM 1020 C C . SER A 1 145 ? 7.148 17.797 7.789 1 96.5 145 SER A C 1
ATOM 1022 O O . SER A 1 145 ? 7.258 16.984 8.703 1 96.5 145 SER A O 1
ATOM 1024 N N . GLY A 1 146 ? 7.965 17.844 6.758 1 97.19 146 GLY A N 1
ATOM 1025 C CA . GLY A 1 146 ? 9.117 16.969 6.715 1 97.19 146 GLY A CA 1
ATOM 1026 C C . GLY A 1 146 ? 10.094 17.203 7.852 1 97.19 146 GLY A C 1
ATOM 1027 O O . GLY A 1 146 ? 10.555 16.266 8.492 1 97.19 146 GLY A O 1
ATOM 1028 N N . ALA A 1 147 ? 10.367 18.484 8.07 1 96.94 147 ALA A N 1
ATOM 1029 C CA . ALA A 1 147 ? 11.258 18.844 9.164 1 96.94 147 ALA A CA 1
ATOM 1030 C C . ALA A 1 147 ? 10.672 18.406 10.508 1 96.94 147 ALA A C 1
ATOM 1032 O O . ALA A 1 147 ? 11.391 17.891 11.367 1 96.94 147 ALA A O 1
ATOM 1033 N N . ALA A 1 148 ? 9.391 18.609 10.711 1 97.69 148 ALA A N 1
ATOM 1034 C CA . ALA A 1 148 ? 8.727 18.172 11.938 1 97.69 148 ALA A CA 1
ATOM 1035 C C . ALA A 1 148 ? 8.812 16.656 12.094 1 97.69 148 ALA A C 1
ATOM 1037 O O . ALA A 1 148 ? 8.961 16.156 13.211 1 97.69 148 ALA A O 1
ATOM 1038 N N . ALA A 1 149 ? 8.789 15.906 11 1 98.75 149 ALA A N 1
ATOM 1039 C CA . ALA A 1 149 ? 8.805 14.445 11.023 1 98.75 149 ALA A CA 1
ATOM 1040 C C . ALA A 1 149 ? 10.125 13.922 11.562 1 98.75 149 ALA A C 1
ATOM 1042 O O . ALA A 1 149 ? 10.18 12.836 12.156 1 98.75 149 ALA A O 1
ATOM 1043 N N . VAL A 1 150 ? 11.195 14.695 11.367 1 98.56 150 VAL A N 1
ATOM 1044 C CA . VAL A 1 150 ? 12.492 14.297 11.906 1 98.56 150 VAL A CA 1
ATOM 1045 C C . VAL A 1 150 ? 12.414 14.211 13.422 1 98.56 150 VAL A C 1
ATOM 1047 O O . VAL A 1 150 ? 12.766 13.188 14.016 1 98.56 150 VAL A O 1
ATOM 1050 N N . SER A 1 151 ? 11.859 15.258 14.055 1 98.19 151 SER A N 1
ATOM 1051 C CA . SER A 1 151 ? 11.703 15.289 15.508 1 98.19 151 SER A CA 1
ATOM 1052 C C . SER A 1 151 ? 10.703 14.234 15.969 1 98.19 151 SER A C 1
ATOM 1054 O O . SER A 1 151 ? 10.906 13.594 17 1 98.19 151 SER A O 1
ATOM 1056 N N . VAL A 1 152 ? 9.625 14.039 15.227 1 98.81 152 VAL A N 1
ATOM 1057 C CA . VAL A 1 152 ? 8.594 13.078 15.586 1 98.81 152 VAL A CA 1
ATOM 1058 C C . VAL A 1 152 ? 9.18 11.664 15.562 1 98.81 152 VAL A C 1
ATOM 1060 O O . VAL A 1 152 ? 8.945 10.875 16.484 1 98.81 152 VAL A O 1
ATOM 1063 N N . ALA A 1 153 ? 9.969 11.352 14.492 1 98.81 153 ALA A N 1
ATOM 1064 C CA . ALA A 1 153 ? 10.586 10.039 14.391 1 98.81 153 ALA A CA 1
ATOM 1065 C C . ALA A 1 153 ? 11.477 9.758 15.609 1 98.81 153 ALA A C 1
ATOM 1067 O O . ALA A 1 153 ? 11.438 8.664 16.172 1 98.81 153 ALA A O 1
ATOM 1068 N N . ARG A 1 154 ? 12.203 10.789 16.047 1 98.19 154 ARG A N 1
ATOM 1069 C CA . ARG A 1 154 ? 13.055 10.648 17.219 1 98.19 154 ARG A CA 1
ATOM 1070 C C . ARG A 1 154 ? 12.219 10.43 18.484 1 98.19 154 ARG A C 1
ATOM 1072 O O . ARG A 1 154 ? 12.562 9.594 19.328 1 98.19 154 ARG A O 1
ATOM 1079 N N . ALA A 1 155 ? 11.172 11.156 18.578 1 97.56 155 ALA A N 1
ATOM 1080 C CA . ALA A 1 155 ? 10.281 11.023 19.734 1 97.56 155 ALA A CA 1
ATOM 1081 C C . ALA A 1 155 ? 9.695 9.617 19.812 1 97.56 155 ALA A C 1
ATOM 1083 O O . ALA A 1 155 ? 9.398 9.125 20.906 1 97.56 155 ALA A O 1
ATOM 1084 N N . PHE A 1 156 ? 9.539 8.906 18.688 1 98.31 156 PHE A N 1
ATOM 1085 C CA . PHE A 1 156 ? 8.977 7.562 18.656 1 98.31 156 PHE A CA 1
ATOM 1086 C C . PHE A 1 156 ? 10.062 6.508 18.781 1 98.31 156 PHE A C 1
ATOM 1088 O O . PHE A 1 156 ? 9.781 5.309 18.75 1 98.31 156 PHE A O 1
ATOM 1095 N N . GLY A 1 157 ? 11.352 6.973 18.812 1 98.19 157 GLY A N 1
ATOM 1096 C CA . GLY A 1 157 ? 12.414 6.035 19.172 1 98.19 157 GLY A CA 1
ATOM 1097 C C . GLY A 1 157 ? 13.336 5.715 18 1 98.19 157 GLY A C 1
ATOM 1098 O O . GLY A 1 157 ? 14.156 4.801 18.094 1 98.19 157 GLY A O 1
ATOM 1099 N N . ALA A 1 158 ? 13.258 6.438 16.906 1 98.75 158 ALA A N 1
ATOM 1100 C CA . ALA A 1 158 ? 14.188 6.203 15.797 1 98.75 158 ALA A CA 1
ATOM 1101 C C . ALA A 1 158 ? 15.625 6.48 16.219 1 98.75 158 ALA A C 1
ATOM 1103 O O . ALA A 1 158 ? 15.914 7.535 16.797 1 98.75 158 ALA A O 1
ATOM 1104 N N . ALA A 1 159 ? 16.469 5.562 15.984 1 98.69 159 ALA A N 1
ATOM 1105 C CA . ALA A 1 159 ? 17.891 5.758 16.25 1 98.69 159 ALA A CA 1
ATOM 1106 C C .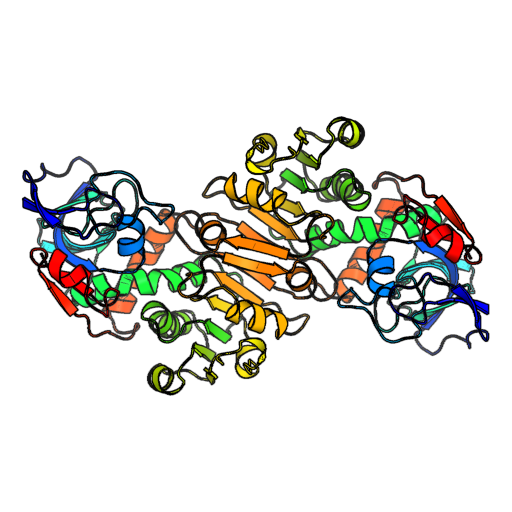 ALA A 1 159 ? 18.594 6.402 15.062 1 98.69 159 ALA A C 1
ATOM 1108 O O . ALA A 1 159 ? 19.656 7.012 15.219 1 98.69 159 ALA A O 1
ATOM 1109 N N . ARG A 1 160 ? 18.031 6.188 13.93 1 98.75 160 ARG A N 1
ATOM 1110 C CA . ARG A 1 160 ? 18.578 6.738 12.688 1 98.75 160 ARG A CA 1
ATOM 1111 C C . ARG A 1 160 ? 17.484 7.395 11.859 1 98.75 160 ARG A C 1
ATOM 1113 O O . ARG A 1 160 ? 16.422 6.805 11.641 1 98.75 160 ARG A O 1
ATOM 1120 N N . VAL A 1 161 ? 17.688 8.664 11.445 1 98.88 161 VAL A N 1
ATOM 1121 C CA . VAL A 1 161 ? 16.766 9.383 10.562 1 98.88 161 VAL A CA 1
ATOM 1122 C C . VAL A 1 161 ? 17.5 9.859 9.32 1 98.88 161 VAL A C 1
ATOM 1124 O O . VAL A 1 161 ? 18.531 10.539 9.422 1 98.88 161 VAL A O 1
ATOM 1127 N N . VAL A 1 162 ? 17.047 9.453 8.125 1 98.88 162 VAL A N 1
ATOM 1128 C CA . VAL A 1 162 ? 17.594 9.852 6.836 1 98.88 162 VAL A CA 1
ATOM 1129 C C . VAL A 1 162 ? 16.625 10.805 6.137 1 98.88 162 VAL A C 1
ATOM 1131 O O . VAL A 1 162 ? 15.43 10.531 6.047 1 98.88 162 VAL A O 1
ATOM 1134 N N . GLY A 1 163 ? 17.125 11.938 5.691 1 98.75 163 GLY A N 1
ATOM 1135 C CA . GLY A 1 163 ? 16.312 12.883 4.938 1 98.75 163 GLY A CA 1
ATOM 1136 C C . GLY A 1 163 ? 16.5 12.758 3.436 1 98.75 163 GLY A C 1
ATOM 1137 O O . GLY A 1 163 ? 17.609 12.492 2.961 1 98.75 163 GLY A O 1
ATOM 1138 N N . VAL A 1 164 ? 15.445 12.883 2.73 1 98.25 164 VAL A N 1
ATOM 1139 C CA . VAL A 1 164 ? 15.453 12.914 1.271 1 98.25 164 VAL A CA 1
ATOM 1140 C C . VAL A 1 164 ? 14.867 14.234 0.782 1 98.25 164 VAL A C 1
ATOM 1142 O O . VAL A 1 164 ? 13.734 14.578 1.116 1 98.25 164 VAL A O 1
ATOM 1145 N N . ALA A 1 165 ? 15.594 14.992 0.064 1 97.44 165 ALA A N 1
ATOM 1146 C CA . ALA A 1 165 ? 15.133 16.266 -0.5 1 97.44 165 ALA A CA 1
ATOM 1147 C C . ALA A 1 165 ? 16.062 16.719 -1.625 1 97.44 165 ALA A C 1
ATOM 1149 O O . ALA A 1 165 ? 17.031 16.047 -1.958 1 97.44 165 ALA A O 1
ATOM 1150 N N . ARG A 1 166 ? 15.711 17.844 -2.287 1 94.12 166 ARG A N 1
ATOM 1151 C CA . ARG A 1 166 ? 16.453 18.328 -3.447 1 94.12 166 ARG A CA 1
ATOM 1152 C C . ARG A 1 166 ? 17.719 19.047 -3.021 1 94.12 166 ARG A C 1
ATOM 1154 O O . ARG A 1 166 ? 18.688 19.141 -3.795 1 94.12 166 ARG A O 1
ATOM 1161 N N . SER A 1 167 ? 17.812 19.609 -1.778 1 94.44 167 SER A N 1
ATOM 1162 C CA . SER A 1 167 ? 18.953 20.438 -1.381 1 94.44 167 SER A CA 1
ATOM 1163 C C . SER A 1 167 ? 19.609 19.891 -0.118 1 94.44 167 SER A C 1
ATOM 1165 O O . SER A 1 167 ? 19.031 19.953 0.969 1 94.44 167 SER A O 1
ATOM 1167 N N . ALA A 1 168 ? 20.812 19.453 -0.294 1 93.12 168 ALA A N 1
ATOM 1168 C CA . ALA A 1 168 ? 21.594 19 0.861 1 93.12 168 ALA A CA 1
ATOM 1169 C C . ALA A 1 168 ? 21.812 20.141 1.848 1 93.12 168 ALA A C 1
ATOM 1171 O O . ALA A 1 168 ? 21.766 19.938 3.062 1 93.12 168 ALA A O 1
ATOM 1172 N N . ALA A 1 169 ? 22 21.328 1.336 1 95.69 169 ALA A N 1
ATOM 1173 C CA . ALA A 1 169 ? 22.234 22.5 2.172 1 95.69 169 ALA A CA 1
ATOM 1174 C C . ALA A 1 169 ? 21.047 22.781 3.086 1 95.69 169 ALA A C 1
ATOM 1176 O O . ALA A 1 169 ? 21.234 23.141 4.254 1 95.69 169 ALA A O 1
ATOM 1177 N N . LYS A 1 170 ? 19.906 22.594 2.568 1 95.69 170 LYS A N 1
ATOM 1178 C CA . LYS A 1 170 ? 18.688 22.859 3.35 1 95.69 170 LYS A CA 1
ATOM 1179 C C . LYS A 1 170 ? 18.422 21.75 4.352 1 95.69 170 LYS A C 1
ATOM 1181 O O . LYS A 1 170 ? 17.719 21.953 5.344 1 95.69 170 LYS A O 1
ATOM 1186 N N . MET A 1 171 ? 18.984 20.562 4.148 1 97.5 171 MET A N 1
ATOM 1187 C CA . MET A 1 171 ? 18.797 19.438 5.059 1 97.5 171 MET A CA 1
ATOM 1188 C C . MET A 1 171 ? 19.797 19.484 6.203 1 97.5 171 MET A C 1
ATOM 1190 O O . MET A 1 171 ? 19.578 18.875 7.254 1 97.5 171 MET A O 1
ATOM 1194 N N . ALA A 1 172 ? 20.859 20.234 6.062 1 96.56 172 ALA A N 1
ATOM 1195 C CA . ALA A 1 172 ? 21.984 20.25 6.988 1 96.56 172 ALA A CA 1
ATOM 1196 C C . ALA A 1 172 ? 21.531 20.609 8.398 1 96.56 172 ALA A C 1
ATOM 1198 O O . ALA A 1 172 ? 21.953 19.984 9.375 1 96.56 172 ALA A O 1
ATOM 1199 N N . PRO A 1 173 ? 20.672 21.547 8.516 1 95.62 173 PRO A N 1
ATOM 1200 C CA . PRO A 1 173 ? 20.312 21.969 9.875 1 95.62 173 PRO A CA 1
ATOM 1201 C C . PRO A 1 173 ? 19.266 21.062 10.523 1 95.62 173 PRO A C 1
ATOM 1203 O O . PRO A 1 173 ? 18.859 21.312 11.656 1 95.62 173 PRO A O 1
ATOM 1206 N N . LEU A 1 174 ? 18.859 20 9.953 1 96.88 174 LEU A N 1
ATOM 1207 C CA . LEU A 1 174 ? 17.703 19.234 10.406 1 96.88 174 LEU A CA 1
ATOM 1208 C C . LEU A 1 174 ? 18.125 18.125 11.375 1 96.88 174 LEU A C 1
ATOM 1210 O O . LEU A 1 174 ? 17.297 17.391 11.891 1 96.88 174 LEU A O 1
ATOM 1214 N N . GLY A 1 175 ? 19.438 17.969 11.688 1 96.81 175 GLY A N 1
ATOM 1215 C CA . GLY A 1 175 ? 19.906 16.953 12.625 1 96.81 175 GLY A CA 1
ATOM 1216 C C . GLY A 1 175 ? 19.766 15.539 12.102 1 96.81 175 GLY A C 1
ATOM 1217 O O . GLY A 1 175 ? 19.5 14.617 12.867 1 96.81 175 GLY A O 1
ATOM 1218 N N . LEU A 1 176 ? 19.922 15.344 10.82 1 98.5 176 LEU A N 1
ATOM 1219 C CA . LEU A 1 176 ? 19.781 14.039 10.18 1 98.5 176 LEU A CA 1
ATOM 1220 C C . LEU A 1 176 ? 21.047 13.211 10.359 1 98.5 176 LEU A C 1
ATOM 1222 O O . LEU A 1 176 ? 22.141 13.758 10.492 1 98.5 176 LEU A O 1
ATOM 1226 N N . ASP A 1 177 ? 20.906 11.914 10.359 1 98.69 177 ASP A N 1
ATOM 1227 C CA . ASP A 1 177 ? 22.047 11.008 10.406 1 98.69 177 ASP A CA 1
ATOM 1228 C C . ASP A 1 177 ? 22.641 10.812 9.016 1 98.69 177 ASP A C 1
ATOM 1230 O O . ASP A 1 177 ? 23.828 10.508 8.883 1 98.69 177 ASP A O 1
ATOM 1234 N N . ALA A 1 178 ? 21.844 10.883 7.988 1 98.56 178 ALA A N 1
ATOM 1235 C CA . ALA A 1 178 ? 22.25 10.828 6.582 1 98.56 178 ALA A CA 1
ATOM 1236 C C . ALA A 1 178 ? 21.234 11.547 5.699 1 98.56 178 ALA A C 1
ATOM 1238 O O . ALA A 1 178 ? 20.125 11.867 6.145 1 98.56 178 ALA A O 1
ATOM 1239 N N . ALA A 1 179 ? 21.672 11.867 4.496 1 98.19 179 ALA A N 1
ATOM 1240 C CA . ALA A 1 179 ? 20.797 12.586 3.568 1 98.19 179 ALA A CA 1
ATOM 1241 C C . ALA A 1 179 ? 20.922 12.023 2.154 1 98.19 179 ALA A C 1
ATOM 1243 O O . ALA A 1 179 ? 22 11.578 1.75 1 98.19 179 ALA A O 1
ATOM 1244 N N . VAL A 1 180 ? 19.844 11.945 1.488 1 98.06 180 VAL A N 1
ATOM 1245 C CA . VAL A 1 180 ? 19.766 11.672 0.057 1 98.06 180 VAL A CA 1
ATOM 1246 C C . VAL A 1 180 ? 19.359 12.938 -0.695 1 98.06 180 VAL A C 1
ATOM 1248 O O . VAL A 1 180 ? 18.281 13.484 -0.462 1 98.06 180 VAL A O 1
ATOM 1251 N N . GLU A 1 181 ? 20.25 13.375 -1.552 1 97.81 181 GLU A N 1
ATOM 1252 C CA . GLU A 1 181 ? 19.922 14.516 -2.396 1 97.81 181 GLU A CA 1
ATOM 1253 C C . GLU A 1 181 ? 19.281 14.07 -3.707 1 97.81 181 GLU A C 1
ATOM 1255 O O . GLU A 1 181 ? 19.891 13.344 -4.492 1 97.81 181 GLU A O 1
ATOM 1260 N N . LEU A 1 182 ? 18.047 14.484 -3.916 1 96.81 182 LEU A N 1
ATOM 1261 C CA . LEU A 1 182 ? 17.312 14.117 -5.125 1 96.81 182 LEU A CA 1
ATOM 1262 C C . LEU A 1 182 ? 17.922 14.797 -6.352 1 96.81 182 LEU A C 1
ATOM 1264 O O . LEU A 1 182 ? 18.156 16 -6.344 1 96.81 182 LEU A O 1
ATOM 1268 N N . ALA A 1 183 ? 18.125 14.031 -7.352 1 94.75 183 ALA A N 1
ATOM 1269 C CA . ALA A 1 183 ? 18.547 14.562 -8.641 1 94.75 183 ALA A CA 1
ATOM 1270 C C . ALA A 1 183 ? 17.344 15.047 -9.461 1 94.75 183 ALA A C 1
ATOM 1272 O O . ALA A 1 183 ? 16.203 14.703 -9.156 1 94.75 183 ALA A O 1
ATOM 1273 N N . ASP A 1 184 ? 17.641 15.883 -10.398 1 88.44 184 ASP A N 1
ATOM 1274 C CA . ASP A 1 184 ? 16.578 16.312 -11.305 1 88.44 184 ASP A CA 1
ATOM 1275 C C . ASP A 1 184 ? 15.945 15.109 -12.008 1 88.44 184 ASP A C 1
ATOM 1277 O O . ASP A 1 184 ? 14.719 15.047 -12.156 1 88.44 184 ASP A O 1
ATOM 1281 N N . ASP A 1 185 ? 16.812 14.227 -12.391 1 87.06 185 ASP A N 1
ATOM 1282 C CA . ASP A 1 185 ? 16.359 12.93 -12.891 1 87.06 185 ASP A CA 1
ATOM 1283 C C . ASP A 1 185 ? 16.297 11.898 -11.766 1 87.06 185 ASP A C 1
ATOM 1285 O O . ASP A 1 185 ? 17.312 11.484 -11.227 1 87.06 185 ASP A O 1
ATOM 1289 N N . PRO A 1 186 ? 15.07 11.492 -11.438 1 81.5 186 PRO A N 1
ATOM 1290 C CA . PRO A 1 186 ? 14.93 10.57 -10.305 1 81.5 186 PRO A CA 1
ATOM 1291 C C . PRO A 1 186 ? 15.727 9.281 -10.5 1 81.5 186 PRO A C 1
ATOM 1293 O O . PRO A 1 186 ? 16.172 8.672 -9.523 1 81.5 186 PRO A O 1
ATOM 1296 N N . ASP A 1 187 ? 15.945 8.82 -11.68 1 82.88 187 ASP A N 1
ATOM 1297 C CA . ASP A 1 187 ? 16.672 7.586 -11.961 1 82.88 187 ASP A CA 1
ATOM 1298 C C . ASP A 1 187 ? 18.156 7.742 -11.648 1 82.88 187 ASP A C 1
ATOM 1300 O O . ASP A 1 187 ? 18.891 6.75 -11.57 1 82.88 187 ASP A O 1
ATOM 1304 N N . ARG A 1 188 ? 18.672 8.945 -11.398 1 91.12 188 ARG A N 1
ATOM 1305 C CA . ARG A 1 188 ? 20.078 9.219 -11.133 1 91.12 188 ARG A CA 1
ATOM 1306 C C . ARG A 1 188 ? 20.312 9.461 -9.648 1 91.12 188 ARG A C 1
ATOM 1308 O O . ARG A 1 188 ? 21.453 9.672 -9.219 1 91.12 188 ARG A O 1
ATOM 1315 N N . THR A 1 189 ? 19.234 9.453 -8.906 1 96.25 189 THR A N 1
ATOM 1316 C CA . THR A 1 189 ? 19.375 9.656 -7.473 1 96.25 189 THR A CA 1
ATOM 1317 C C . THR A 1 189 ? 20.016 8.445 -6.809 1 96.25 189 THR A C 1
ATOM 1319 O O . THR A 1 189 ? 19.672 7.305 -7.129 1 96.25 189 THR A O 1
ATOM 1322 N N . ASP A 1 190 ? 21 8.672 -6.004 1 96.62 190 ASP A N 1
ATOM 1323 C CA . ASP A 1 190 ? 21.609 7.621 -5.199 1 96.62 190 ASP A CA 1
ATOM 1324 C C . ASP A 1 190 ? 20.875 7.453 -3.869 1 96.62 190 ASP A C 1
ATOM 1326 O O . ASP A 1 190 ? 21.047 8.266 -2.957 1 96.62 190 ASP A O 1
ATOM 1330 N N . TYR A 1 191 ? 20.172 6.344 -3.727 1 97.06 191 TYR A N 1
ATOM 1331 C CA . TYR A 1 191 ? 19.328 6.129 -2.555 1 97.06 191 TYR A CA 1
ATOM 1332 C C . TYR A 1 191 ? 20.047 5.273 -1.518 1 97.06 191 TYR A C 1
ATOM 1334 O O . TYR A 1 191 ? 19.438 4.812 -0.552 1 97.06 191 TYR A O 1
ATOM 1342 N N . ALA A 1 192 ? 21.297 5.027 -1.569 1 97.25 192 ALA A N 1
ATOM 1343 C CA . ALA A 1 192 ? 22.047 4.074 -0.755 1 97.25 192 ALA A CA 1
ATOM 1344 C C . ALA A 1 192 ? 21.797 4.316 0.732 1 97.25 192 ALA A C 1
ATOM 1346 O O . ALA A 1 192 ? 21.562 3.369 1.491 1 97.25 192 ALA A O 1
ATOM 1347 N N . ALA A 1 193 ? 21.75 5.562 1.128 1 97.88 193 ALA A N 1
ATOM 1348 C CA . ALA A 1 193 ? 21.625 5.91 2.543 1 97.88 193 ALA A CA 1
ATOM 1349 C C . ALA A 1 193 ? 20.25 5.574 3.08 1 97.88 193 ALA A C 1
ATOM 1351 O O . ALA A 1 193 ? 20.031 5.527 4.293 1 97.88 193 ALA A O 1
ATOM 1352 N N . ALA A 1 194 ? 19.266 5.348 2.191 1 98.06 194 ALA A N 1
ATOM 1353 C CA . ALA A 1 194 ? 17.875 5.18 2.6 1 98.06 194 ALA A CA 1
ATOM 1354 C C . ALA A 1 194 ? 17.453 3.715 2.518 1 98.06 194 ALA A C 1
ATOM 1356 O O . ALA A 1 194 ? 16.328 3.363 2.885 1 98.06 194 ALA A O 1
ATOM 1357 N N . LEU A 1 195 ? 18.312 2.793 2.088 1 97.75 195 LEU A N 1
ATOM 1358 C CA . LEU A 1 195 ? 17.906 1.447 1.694 1 97.75 195 LEU A CA 1
ATOM 1359 C C . LEU A 1 195 ? 17.75 0.549 2.916 1 97.75 195 LEU A C 1
ATOM 1361 O O . LEU A 1 195 ? 17.188 -0.547 2.816 1 97.75 195 LEU A O 1
ATOM 1365 N N . ASP A 1 196 ? 18.172 1.053 4.066 1 96.94 196 ASP A N 1
ATOM 1366 C CA . ASP A 1 196 ? 17.969 0.284 5.293 1 96.94 196 ASP A CA 1
ATOM 1367 C C . ASP A 1 196 ? 16.734 0.774 6.059 1 96.94 196 ASP A C 1
ATOM 1369 O O . ASP A 1 196 ? 16.609 0.538 7.262 1 96.94 196 ASP A O 1
ATOM 1373 N N . ALA A 1 197 ? 15.844 1.38 5.441 1 98.5 197 ALA A N 1
ATOM 1374 C CA . ALA A 1 197 ? 14.648 1.963 6.051 1 98.5 197 ALA A CA 1
ATOM 1375 C C . ALA A 1 197 ? 13.789 0.887 6.703 1 98.5 197 ALA A C 1
ATOM 1377 O O . ALA A 1 197 ? 13.57 -0.181 6.125 1 98.5 197 ALA A O 1
ATOM 1378 N N . ASP A 1 198 ? 13.359 1.146 7.941 1 98.81 198 ASP A N 1
ATOM 1379 C CA . ASP A 1 198 ? 12.258 0.394 8.539 1 98.81 198 ASP A CA 1
ATOM 1380 C C . ASP A 1 198 ? 10.914 1.047 8.219 1 98.81 198 ASP A C 1
ATOM 1382 O O . ASP A 1 198 ? 9.914 0.354 8.031 1 98.81 198 ASP A O 1
ATOM 1386 N N . VAL A 1 199 ? 10.938 2.332 8.172 1 98.94 199 VAL A N 1
ATOM 1387 C CA . VAL A 1 199 ? 9.734 3.092 7.852 1 98.94 199 VAL A CA 1
ATOM 1388 C C . VAL A 1 199 ? 10.094 4.281 6.965 1 98.94 199 VAL A C 1
ATOM 1390 O O . VAL A 1 199 ? 11.133 4.922 7.164 1 98.94 199 VAL A O 1
ATOM 1393 N N . ILE A 1 200 ? 9.281 4.551 5.957 1 98.94 200 ILE A N 1
ATOM 1394 C CA . ILE A 1 200 ? 9.375 5.703 5.074 1 98.94 200 ILE A CA 1
ATOM 1395 C C . ILE A 1 200 ? 8.156 6.605 5.266 1 98.94 200 ILE A C 1
ATOM 1397 O O . ILE A 1 200 ? 7.02 6.152 5.125 1 98.94 200 ILE A O 1
ATOM 1401 N N . LEU A 1 201 ? 8.344 7.785 5.68 1 98.94 201 LEU A N 1
ATOM 1402 C CA . LEU A 1 201 ? 7.332 8.828 5.746 1 98.94 201 LEU A CA 1
ATOM 1403 C C . LEU A 1 201 ? 7.422 9.75 4.531 1 98.94 201 LEU A C 1
ATOM 1405 O O . LEU A 1 201 ? 8.391 10.5 4.391 1 98.94 201 LEU A O 1
ATOM 1409 N N . ASP A 1 202 ? 6.426 9.742 3.688 1 98.81 202 ASP A N 1
ATOM 1410 C CA . ASP A 1 202 ? 6.543 10.367 2.373 1 98.81 202 ASP A CA 1
ATOM 1411 C C . ASP A 1 202 ? 5.637 11.594 2.27 1 98.81 202 ASP A C 1
ATOM 1413 O O . ASP A 1 202 ? 4.41 11.469 2.293 1 98.81 202 ASP A O 1
ATOM 1417 N N . PHE A 1 203 ? 6.227 12.703 2.049 1 97.31 203 PHE A N 1
ATOM 1418 C CA . PHE A 1 203 ? 5.473 13.945 1.9 1 97.31 203 PHE A CA 1
ATOM 1419 C C . PHE A 1 203 ? 5.48 14.406 0.45 1 97.31 203 PHE A C 1
ATOM 1421 O O . PHE A 1 203 ? 4.832 15.406 0.109 1 97.31 203 PHE A O 1
ATOM 1428 N N . LEU A 1 204 ? 6.125 13.703 -0.446 1 96.31 204 LEU A N 1
ATOM 1429 C CA . LEU A 1 204 ? 6.305 14.141 -1.824 1 96.31 204 LEU A CA 1
ATOM 1430 C C . LEU A 1 204 ? 5.406 13.352 -2.77 1 96.31 204 LEU A C 1
ATOM 1432 O O . LEU A 1 204 ? 4.641 13.93 -3.541 1 96.31 204 LEU A O 1
ATOM 1436 N N . TYR A 1 205 ? 5.543 12.016 -2.734 1 96.56 205 TYR A N 1
ATOM 1437 C CA . TYR A 1 205 ? 4.887 11.086 -3.652 1 96.56 205 TYR A CA 1
ATOM 1438 C C . TYR A 1 205 ? 5.484 11.195 -5.051 1 96.56 205 TYR A C 1
ATOM 1440 O O . TYR A 1 205 ? 6.535 11.812 -5.238 1 96.56 205 TYR A O 1
ATOM 1448 N N . GLY A 1 206 ? 5.055 10.398 -6.062 1 94.06 206 GLY A N 1
ATOM 1449 C CA . GLY A 1 206 ? 5.48 10.539 -7.445 1 94.06 206 GLY A CA 1
ATOM 1450 C C . GLY A 1 206 ? 6.809 9.867 -7.734 1 94.06 206 GLY A C 1
ATOM 1451 O O . GLY A 1 206 ? 7.191 8.914 -7.051 1 94.06 206 GLY A O 1
ATOM 1452 N N . PRO A 1 207 ? 7.559 10.398 -8.727 1 91.31 207 PRO A N 1
ATOM 1453 C CA . PRO A 1 207 ? 8.727 9.727 -9.297 1 91.31 207 PRO A CA 1
ATOM 1454 C C . PRO A 1 207 ? 9.836 9.5 -8.273 1 91.31 207 PRO A C 1
ATOM 1456 O O . PRO A 1 207 ? 10.469 8.438 -8.266 1 91.31 207 PRO A O 1
ATOM 1459 N N . PRO A 1 208 ? 10.109 10.477 -7.367 1 90.69 208 PRO A N 1
ATOM 1460 C CA . PRO A 1 208 ? 11.172 10.195 -6.398 1 90.69 208 PRO A CA 1
ATOM 1461 C C . PRO A 1 208 ? 10.875 8.969 -5.535 1 90.69 208 PRO A C 1
ATOM 1463 O O . PRO A 1 208 ? 11.781 8.188 -5.23 1 90.69 208 PRO A O 1
ATOM 1466 N N . MET A 1 209 ? 9.672 8.82 -5.199 1 93.75 209 MET A N 1
ATOM 1467 C CA . MET A 1 209 ? 9.305 7.684 -4.359 1 93.75 209 MET A CA 1
ATOM 1468 C C . MET A 1 209 ? 9.398 6.379 -5.141 1 93.75 209 MET A C 1
ATOM 1470 O O . MET A 1 209 ? 9.828 5.355 -4.598 1 93.75 209 MET A O 1
ATOM 1474 N N . LEU A 1 210 ? 9 6.449 -6.387 1 93.88 210 LEU A N 1
ATOM 1475 C CA . LEU A 1 210 ? 9.102 5.262 -7.223 1 93.88 210 LEU A CA 1
ATOM 1476 C C . LEU A 1 210 ? 10.555 4.797 -7.34 1 93.88 210 LEU A C 1
ATOM 1478 O O . LEU A 1 210 ? 10.828 3.6 -7.277 1 93.88 210 LEU A O 1
ATOM 1482 N N . GLY A 1 211 ? 11.484 5.762 -7.535 1 94.25 211 GLY A N 1
ATOM 1483 C CA . GLY A 1 211 ? 12.898 5.43 -7.566 1 94.25 211 GLY A CA 1
ATOM 1484 C C . GLY A 1 211 ? 13.375 4.746 -6.297 1 94.25 211 GLY A C 1
ATOM 1485 O O . GLY A 1 211 ? 14.117 3.762 -6.352 1 94.25 211 GLY A O 1
ATOM 1486 N N . LEU A 1 212 ? 12.977 5.258 -5.16 1 95.81 212 LEU A N 1
ATOM 1487 C CA . LEU A 1 212 ? 13.359 4.68 -3.879 1 95.81 212 LEU A CA 1
ATOM 1488 C C . LEU A 1 212 ? 12.789 3.271 -3.73 1 95.81 212 LEU A C 1
ATOM 1490 O O . LEU A 1 212 ? 13.492 2.354 -3.301 1 95.81 212 LEU A O 1
ATOM 1494 N N . PHE A 1 213 ? 11.539 3.041 -4.117 1 96.19 213 PHE A N 1
ATOM 1495 C CA . PHE A 1 213 ? 10.93 1.72 -4.051 1 96.19 213 PHE A CA 1
ATOM 1496 C C . PHE A 1 213 ? 11.727 0.711 -4.871 1 96.19 213 PHE A C 1
ATOM 1498 O O . PHE A 1 213 ? 11.992 -0.399 -4.41 1 96.19 213 PHE A O 1
ATOM 1505 N N . ARG A 1 214 ? 12.062 1.111 -6.062 1 94.12 214 ARG A N 1
ATOM 1506 C CA . ARG A 1 214 ? 12.789 0.225 -6.961 1 94.12 214 ARG A CA 1
ATOM 1507 C C . ARG A 1 214 ? 14.164 -0.113 -6.398 1 94.12 214 ARG A C 1
ATOM 1509 O O . ARG A 1 214 ? 14.672 -1.22 -6.602 1 94.12 214 ARG A O 1
ATOM 1516 N N . ALA A 1 215 ? 14.742 0.814 -5.645 1 95.06 215 ALA A N 1
ATOM 1517 C CA . ALA A 1 215 ? 16.094 0.648 -5.117 1 95.06 215 ALA A CA 1
ATOM 1518 C C . ALA A 1 215 ? 16.094 -0.238 -3.875 1 95.06 215 ALA A C 1
ATOM 1520 O O . ALA A 1 215 ? 17.141 -0.781 -3.492 1 95.06 215 ALA A O 1
ATOM 1521 N N . LEU A 1 216 ? 14.961 -0.397 -3.191 1 95.75 216 LEU A N 1
ATOM 1522 C CA . LEU A 1 216 ? 14.883 -1.199 -1.976 1 95.75 216 LEU A CA 1
ATOM 1523 C C . LEU A 1 216 ? 15.297 -2.643 -2.252 1 95.75 216 LEU A C 1
ATOM 1525 O O . LEU A 1 216 ? 15.078 -3.152 -3.354 1 95.75 216 LEU A O 1
ATOM 1529 N N . GLY A 1 217 ? 15.883 -3.246 -1.304 1 90.75 217 GLY A N 1
ATOM 1530 C CA . GLY A 1 217 ? 16.234 -4.652 -1.41 1 90.75 217 GLY A CA 1
ATOM 1531 C C . GLY A 1 217 ? 15.047 -5.582 -1.216 1 90.75 217 GLY A C 1
ATOM 1532 O O . GLY A 1 217 ? 13.953 -5.133 -0.885 1 90.75 217 GLY A O 1
ATOM 1533 N N . LYS A 1 218 ? 15.344 -6.844 -1.409 1 86.62 218 LYS A N 1
ATOM 1534 C CA . LYS A 1 218 ? 14.336 -7.879 -1.211 1 86.62 218 LYS A CA 1
ATOM 1535 C C . LYS A 1 218 ? 14.406 -8.453 0.202 1 86.62 218 LYS A C 1
ATOM 1537 O O . LYS A 1 218 ? 15.477 -8.492 0.811 1 86.62 218 LYS A O 1
ATOM 1542 N N . GLY A 1 219 ? 13.352 -8.789 0.75 1 83.12 219 GLY A N 1
ATOM 1543 C CA . GLY A 1 219 ? 13.297 -9.594 1.96 1 83.12 219 GLY A CA 1
ATOM 1544 C C . GLY A 1 219 ? 13.289 -8.766 3.23 1 83.12 219 GLY A C 1
ATOM 1545 O O . GLY A 1 219 ? 13.07 -9.297 4.32 1 83.12 219 GLY A O 1
ATOM 1546 N N . LYS A 1 220 ? 13.68 -7.512 3.148 1 91.62 220 LYS A N 1
ATOM 1547 C CA . LYS A 1 220 ? 13.555 -6.664 4.332 1 91.62 220 LYS A CA 1
ATOM 1548 C C . LYS A 1 220 ? 12.195 -5.969 4.367 1 91.62 220 LYS A C 1
ATOM 1550 O O . LYS A 1 220 ? 11.836 -5.258 3.426 1 91.62 220 LYS A O 1
ATOM 1555 N N . PRO A 1 221 ? 11.492 -6.16 5.492 1 96.56 221 PRO A N 1
ATOM 1556 C CA . PRO A 1 221 ? 10.211 -5.457 5.578 1 96.56 221 PRO A CA 1
ATOM 1557 C C . PRO A 1 221 ? 10.367 -3.943 5.695 1 96.56 221 PRO A C 1
ATOM 1559 O O . PRO A 1 221 ? 11.227 -3.467 6.445 1 96.56 221 PRO A O 1
ATOM 1562 N N . VAL A 1 222 ? 9.688 -3.213 4.883 1 98.5 222 VAL A N 1
ATOM 1563 C CA . VAL A 1 222 ? 9.664 -1.756 4.93 1 98.5 222 VAL A CA 1
ATOM 1564 C C . VAL A 1 222 ? 8.219 -1.267 5.027 1 98.5 222 VAL A C 1
ATOM 1566 O O . VAL A 1 222 ? 7.352 -1.729 4.285 1 98.5 222 VAL A O 1
ATOM 1569 N N . GLN A 1 223 ? 7.926 -0.443 6.016 1 98.75 223 GLN A N 1
ATOM 1570 C CA . GLN A 1 223 ? 6.621 0.199 6.113 1 98.75 223 GLN A CA 1
ATOM 1571 C C . GLN A 1 223 ? 6.648 1.597 5.5 1 98.75 223 GLN A C 1
ATOM 1573 O O . GLN A 1 223 ? 7.508 2.41 5.836 1 98.75 223 GLN A O 1
ATOM 1578 N N . TYR A 1 224 ? 5.816 1.786 4.559 1 98.88 224 TYR A N 1
ATOM 1579 C CA . TYR A 1 224 ? 5.652 3.062 3.873 1 98.88 224 TYR A CA 1
ATOM 1580 C C . TYR A 1 224 ? 4.344 3.732 4.273 1 98.88 224 TYR A C 1
ATOM 1582 O O . TYR A 1 224 ? 3.283 3.105 4.242 1 98.88 224 TYR A O 1
ATOM 1590 N N . VAL A 1 225 ? 4.406 5.027 4.652 1 98.94 225 VAL A N 1
ATOM 1591 C CA . VAL A 1 225 ? 3.203 5.793 4.957 1 98.94 225 VAL A CA 1
ATOM 1592 C C . VAL A 1 225 ? 3.135 7.027 4.062 1 98.94 225 VAL A C 1
ATOM 1594 O O . VAL A 1 225 ? 4.035 7.871 4.086 1 98.94 225 VAL A O 1
ATOM 1597 N N . GLN A 1 226 ? 2.102 7.09 3.266 1 98.5 226 GLN A N 1
ATOM 1598 C CA . GLN A 1 226 ? 1.827 8.234 2.406 1 98.5 226 GLN A CA 1
ATOM 1599 C C . GLN A 1 226 ? 1.218 9.383 3.203 1 98.5 226 GLN A C 1
ATOM 1601 O O . GLN A 1 226 ? 0.086 9.281 3.684 1 98.5 226 GLN A O 1
ATOM 1606 N N . CYS A 1 227 ? 1.947 10.508 3.285 1 97.56 227 CYS A N 1
ATOM 1607 C CA . CYS A 1 227 ? 1.564 11.602 4.168 1 97.56 227 CYS A CA 1
ATOM 1608 C C . CYS A 1 227 ? 1.1 12.812 3.367 1 97.56 227 CYS A C 1
ATOM 1610 O O . CYS A 1 227 ? 0.271 13.594 3.84 1 97.56 227 CYS A O 1
ATOM 1612 N N . GLY A 1 228 ? 1.727 12.969 2.295 1 95.31 228 GLY A N 1
ATOM 1613 C CA . GLY A 1 228 ? 1.409 14.141 1.49 1 95.31 228 GLY A CA 1
ATOM 1614 C C . GLY A 1 228 ? 1.814 13.992 0.036 1 95.31 228 GLY A C 1
ATOM 1615 O O . GLY A 1 228 ? 2.48 13.016 -0.332 1 95.31 228 GLY A O 1
ATOM 1616 N N . THR A 1 229 ? 1.378 14.914 -0.822 1 94.19 229 THR A N 1
ATOM 1617 C CA . THR A 1 229 ? 1.604 14.875 -2.262 1 94.19 229 THR A CA 1
ATOM 1618 C C . THR A 1 229 ? 2.143 16.219 -2.762 1 94.19 229 THR A C 1
ATOM 1620 O O . THR A 1 229 ? 1.634 16.766 -3.736 1 94.19 229 THR A O 1
ATOM 1623 N N . VAL A 1 230 ? 3.184 16.672 -2.168 1 89 230 VAL A N 1
ATOM 1624 C CA . VAL A 1 230 ? 3.758 17.984 -2.479 1 89 230 VAL A CA 1
ATOM 1625 C C . VAL A 1 230 ? 4.203 18.016 -3.938 1 89 230 VAL A C 1
ATOM 1627 O O . VAL A 1 230 ? 4.098 19.047 -4.602 1 89 230 VAL A O 1
ATOM 1630 N N . VAL A 1 231 ? 4.688 16.875 -4.488 1 88 231 VAL A N 1
ATOM 1631 C CA . VAL A 1 231 ? 5.238 16.844 -5.84 1 88 231 VAL A CA 1
ATOM 1632 C C . VAL A 1 231 ? 4.148 16.453 -6.832 1 88 231 VAL A C 1
ATOM 1634 O O . VAL A 1 231 ? 3.871 17.188 -7.789 1 88 231 VAL A O 1
ATOM 1637 N N . GLU A 1 232 ? 3.584 15.234 -6.605 1 93.12 232 GLU A N 1
ATOM 1638 C CA . GLU A 1 232 ? 2.535 14.734 -7.488 1 93.12 232 GLU A CA 1
ATOM 1639 C C . GLU A 1 232 ? 1.366 14.164 -6.691 1 93.12 232 GLU A C 1
ATOM 1641 O O . GLU A 1 232 ? 1.566 13.531 -5.656 1 93.12 232 GLU A O 1
ATOM 1646 N N . ARG A 1 233 ? 0.198 14.359 -7.324 1 93.94 233 ARG A N 1
ATOM 1647 C CA . ARG A 1 233 ? -1.02 13.906 -6.664 1 93.94 233 ARG A CA 1
ATOM 1648 C C . ARG A 1 233 ? -1.2 12.398 -6.824 1 93.94 233 ARG A C 1
ATOM 1650 O O . ARG A 1 233 ? -1.921 11.766 -6.051 1 93.94 233 ARG A O 1
ATOM 1657 N N . SER A 1 234 ? -0.597 11.875 -7.906 1 95.5 234 SER A N 1
ATOM 1658 C CA . SER A 1 234 ? -0.684 10.445 -8.188 1 95.5 234 SER A CA 1
ATOM 1659 C C . SER A 1 234 ? 0.665 9.883 -8.625 1 95.5 234 SER A C 1
ATOM 1661 O O . SER A 1 234 ? 1.604 10.641 -8.883 1 95.5 234 SER A O 1
ATOM 1663 N N . MET A 1 235 ? 0.769 8.602 -8.562 1 95.44 235 MET A N 1
ATOM 1664 C CA . MET A 1 235 ? 1.986 7.902 -8.953 1 95.44 235 MET A CA 1
ATOM 1665 C C . MET A 1 235 ? 1.656 6.676 -9.797 1 95.44 235 MET A C 1
ATOM 1667 O O . MET A 1 235 ? 0.81 5.863 -9.422 1 95.44 235 MET A O 1
ATOM 1671 N N . ASP A 1 236 ? 2.279 6.621 -11 1 95.75 236 ASP A N 1
ATOM 1672 C CA . ASP A 1 236 ? 2.156 5.398 -11.789 1 95.75 236 ASP A CA 1
ATOM 1673 C C . ASP A 1 236 ? 2.885 4.238 -11.117 1 95.75 236 ASP A C 1
ATOM 1675 O O . ASP A 1 236 ? 4.07 4.012 -11.367 1 95.75 236 ASP A O 1
ATOM 1679 N N . PHE A 1 237 ? 2.168 3.5 -10.305 1 96.06 237 PHE A N 1
ATOM 1680 C CA . PHE A 1 237 ? 2.754 2.518 -9.398 1 96.06 237 PHE A CA 1
ATOM 1681 C C . PHE A 1 237 ? 2.771 1.136 -10.039 1 96.06 237 PHE A C 1
ATOM 1683 O O . PHE A 1 237 ? 1.719 0.532 -10.258 1 96.06 237 PHE A O 1
ATOM 1690 N N . PRO A 1 238 ? 3.971 0.551 -10.336 1 96.38 238 PRO A N 1
ATOM 1691 C CA . PRO A 1 238 ? 4.047 -0.766 -10.969 1 96.38 238 PRO A CA 1
ATOM 1692 C C . PRO A 1 238 ? 3.725 -1.906 -10.008 1 96.38 238 PRO A C 1
ATOM 1694 O O . PRO A 1 238 ? 4.23 -1.931 -8.883 1 96.38 238 PRO A O 1
ATOM 1697 N N . GLY A 1 239 ? 2.904 -2.857 -10.461 1 96.31 239 GLY A N 1
ATOM 1698 C CA . GLY A 1 239 ? 2.525 -3.988 -9.633 1 96.31 239 GLY A CA 1
ATOM 1699 C C . GLY A 1 239 ? 3.695 -4.883 -9.273 1 96.31 239 GLY A C 1
ATOM 1700 O O . GLY A 1 239 ? 3.705 -5.504 -8.203 1 96.31 239 GLY A O 1
ATOM 1701 N N . ASP A 1 240 ? 4.723 -4.941 -10.133 1 94.94 240 ASP A N 1
ATOM 1702 C CA . ASP A 1 240 ? 5.863 -5.82 -9.891 1 94.94 240 ASP A CA 1
ATOM 1703 C C . ASP A 1 240 ? 6.703 -5.324 -8.719 1 94.94 240 ASP A C 1
ATOM 1705 O O . ASP A 1 240 ? 7.332 -6.121 -8.016 1 94.94 240 ASP A O 1
ATOM 1709 N N . VAL A 1 241 ? 6.684 -3.99 -8.445 1 95.38 241 VAL A N 1
ATOM 1710 C CA . VAL A 1 241 ? 7.391 -3.443 -7.297 1 95.38 241 VAL A CA 1
ATOM 1711 C C . VAL A 1 241 ? 6.73 -3.928 -6.008 1 95.38 241 VAL A C 1
ATOM 1713 O O . VAL A 1 241 ? 7.414 -4.344 -5.07 1 95.38 241 VAL A O 1
ATOM 1716 N N . LEU A 1 242 ? 5.406 -3.967 -5.984 1 96 242 LEU A N 1
ATOM 1717 C CA . LEU A 1 242 ? 4.664 -4.445 -4.824 1 96 242 LEU A CA 1
ATOM 1718 C C . LEU A 1 242 ? 4.902 -5.938 -4.605 1 96 242 LEU A C 1
ATOM 1720 O O . LEU A 1 242 ? 5.031 -6.387 -3.465 1 96 242 LEU A O 1
ATOM 1724 N N . ARG A 1 243 ? 4.996 -6.676 -5.672 1 95.75 243 ARG A N 1
ATOM 1725 C CA . ARG A 1 243 ? 5.078 -8.125 -5.559 1 95.75 243 ARG A CA 1
ATOM 1726 C C . ARG A 1 243 ? 6.504 -8.578 -5.246 1 95.75 243 ARG A C 1
ATOM 1728 O O . ARG A 1 243 ? 6.711 -9.641 -4.664 1 95.75 243 ARG A O 1
ATOM 1735 N N . SER A 1 244 ? 7.539 -7.75 -5.602 1 94.69 244 SER A N 1
ATOM 1736 C CA . SER A 1 244 ? 8.93 -8.195 -5.523 1 94.69 244 SER A CA 1
ATOM 1737 C C . SER A 1 244 ? 9.594 -7.684 -4.25 1 94.69 244 SER A C 1
ATOM 1739 O O . SER A 1 244 ? 10.742 -8.039 -3.959 1 94.69 244 SER A O 1
ATOM 1741 N N . LYS A 1 245 ? 8.914 -6.809 -3.506 1 95.5 245 LYS A N 1
ATOM 1742 C CA . LYS A 1 245 ? 9.477 -6.238 -2.289 1 95.5 245 LYS A CA 1
ATOM 1743 C C . LYS A 1 245 ? 8.531 -6.414 -1.105 1 95.5 245 LYS A C 1
ATOM 1745 O O . LYS A 1 245 ? 7.309 -6.363 -1.27 1 95.5 245 LYS A O 1
ATOM 1750 N N . ASP A 1 246 ? 9.117 -6.625 0.055 1 96.88 246 ASP A N 1
ATOM 1751 C CA . ASP A 1 246 ? 8.32 -6.734 1.272 1 96.88 246 ASP A CA 1
ATOM 1752 C C . ASP A 1 246 ? 7.957 -5.359 1.822 1 96.88 246 ASP A C 1
ATOM 1754 O O . ASP A 1 246 ? 8.484 -4.938 2.855 1 96.88 246 ASP A O 1
ATOM 1758 N N . ILE A 1 247 ? 7.035 -4.703 1.117 1 97.69 247 ILE A N 1
ATOM 1759 C CA . ILE A 1 247 ? 6.586 -3.361 1.474 1 97.69 247 ILE A CA 1
ATOM 1760 C C . ILE A 1 247 ? 5.141 -3.414 1.962 1 97.69 247 ILE A C 1
ATOM 1762 O O . ILE A 1 247 ? 4.309 -4.117 1.382 1 97.69 247 ILE A O 1
ATOM 1766 N N . THR A 1 248 ? 4.84 -2.793 3.049 1 98.38 248 THR A N 1
ATOM 1767 C CA . THR A 1 248 ? 3.484 -2.508 3.504 1 98.38 248 THR A CA 1
ATOM 1768 C C . THR A 1 248 ? 3.162 -1.025 3.35 1 98.38 248 THR A C 1
ATOM 1770 O O . THR A 1 248 ? 3.789 -0.178 3.988 1 98.38 248 THR A O 1
ATOM 1773 N N . LEU A 1 249 ? 2.199 -0.738 2.488 1 98.56 249 LEU A N 1
ATOM 1774 C CA . LEU A 1 249 ? 1.868 0.646 2.166 1 98.56 249 LEU A CA 1
ATOM 1775 C C . LEU A 1 249 ? 0.563 1.062 2.836 1 98.56 249 LEU A C 1
ATOM 1777 O O . LEU A 1 249 ? -0.44 0.351 2.748 1 98.56 249 LEU A O 1
ATOM 1781 N N . ARG A 1 250 ? 0.591 2.188 3.539 1 98.44 250 ARG A N 1
ATOM 1782 C CA . ARG A 1 250 ? -0.584 2.812 4.141 1 98.44 250 ARG A CA 1
ATOM 1783 C C . ARG A 1 250 ? -0.585 4.316 3.902 1 98.44 250 ARG A C 1
ATOM 1785 O O . ARG A 1 250 ? 0.405 4.879 3.428 1 98.44 250 ARG A O 1
ATOM 1792 N N . GLY A 1 251 ? -1.709 4.938 4.086 1 98 251 GLY A N 1
ATOM 1793 C CA . GLY A 1 251 ? -1.812 6.387 4.141 1 98 251 GLY A CA 1
ATOM 1794 C C . GLY A 1 251 ? -2.17 6.91 5.52 1 98 251 GLY A C 1
ATOM 1795 O O . GLY A 1 251 ? -2.529 6.133 6.406 1 98 251 GLY A O 1
ATOM 1796 N N . THR A 1 252 ? -1.978 8.188 5.656 1 97.56 252 THR A N 1
ATOM 1797 C CA . THR A 1 252 ? -2.348 8.805 6.926 1 97.56 252 THR A CA 1
ATOM 1798 C C . THR A 1 252 ? -3.152 10.078 6.688 1 97.56 252 THR A C 1
ATOM 1800 O O . THR A 1 252 ? -2.664 11.023 6.062 1 97.56 252 THR A O 1
ATOM 1803 N N . GLY A 1 253 ? -4.234 10.156 7.102 1 93.31 253 GLY A N 1
ATOM 1804 C CA . GLY A 1 253 ? -5.188 11.258 7.062 1 93.31 253 GLY A CA 1
ATOM 1805 C C . GLY A 1 253 ? -6.547 10.891 7.625 1 93.31 253 GLY A C 1
ATOM 1806 O O . GLY A 1 253 ? -6.805 9.719 7.918 1 93.31 253 GLY A O 1
ATOM 1807 N N . PRO A 1 254 ? -7.367 11.93 7.848 1 87.81 254 PRO A N 1
ATOM 1808 C CA . PRO A 1 254 ? -8.727 11.594 8.281 1 87.81 254 PRO A CA 1
ATOM 1809 C C . PRO A 1 254 ? -9.414 10.609 7.344 1 87.81 254 PRO A C 1
ATOM 1811 O O . PRO A 1 254 ? -9.516 10.859 6.141 1 87.81 254 PRO A O 1
ATOM 1814 N N . GLY A 1 255 ? -9.898 9.516 7.828 1 88.06 255 GLY A N 1
ATOM 1815 C CA . GLY A 1 255 ? -10.43 8.406 7.059 1 88.06 255 GLY A CA 1
ATOM 1816 C C . GLY A 1 255 ? -9.586 7.148 7.16 1 88.06 255 GLY A C 1
ATOM 1817 O O . GLY A 1 255 ? -10.117 6.043 7.27 1 88.06 255 GLY A O 1
ATOM 1818 N N . ALA A 1 256 ? -8.234 7.406 7.094 1 93.5 256 ALA A N 1
ATOM 1819 C CA . ALA A 1 256 ? -7.309 6.297 7.32 1 93.5 256 ALA A CA 1
ATOM 1820 C C . ALA A 1 256 ? -7.18 5.988 8.812 1 93.5 256 ALA A C 1
ATOM 1822 O O . ALA A 1 256 ? -6.867 4.859 9.188 1 93.5 256 ALA A O 1
ATOM 1823 N N . TRP A 1 257 ? -7.359 6.992 9.633 1 92.69 257 TRP A N 1
ATOM 1824 C CA . TRP A 1 257 ? -7.465 6.828 11.078 1 92.69 257 TRP A CA 1
ATOM 1825 C C . TRP A 1 257 ? -8.703 7.539 11.617 1 92.69 257 TRP A C 1
ATOM 1827 O O . TRP A 1 257 ? -9.344 8.312 10.898 1 92.69 257 TRP A O 1
ATOM 1837 N N . ARG A 1 258 ? -9.055 7.305 12.875 1 91.38 258 ARG A N 1
ATOM 1838 C CA . ARG A 1 258 ? -10.289 7.801 13.477 1 91.38 258 ARG A CA 1
ATOM 1839 C C . ARG A 1 258 ? -10.023 9.031 14.328 1 91.38 258 ARG A C 1
ATOM 1841 O O . ARG A 1 258 ? -8.945 9.172 14.906 1 91.38 258 ARG A O 1
ATOM 1848 N N . MET A 1 259 ? -11.07 9.875 14.398 1 88.62 259 MET A N 1
ATOM 1849 C CA . MET A 1 259 ? -10.953 11.117 15.156 1 88.62 259 MET A CA 1
ATOM 1850 C C . MET A 1 259 ? -10.703 10.82 16.641 1 88.62 259 MET A C 1
ATOM 1852 O O . MET A 1 259 ? -10.031 11.594 17.328 1 88.62 259 MET A O 1
ATOM 1856 N N . GLU A 1 260 ? -11.219 9.672 17.062 1 91.81 260 GLU A N 1
ATOM 1857 C CA . GLU A 1 260 ? -10.969 9.273 18.453 1 91.81 260 GLU A CA 1
ATOM 1858 C C . GLU A 1 260 ? -9.484 9.023 18.688 1 91.81 260 GLU A C 1
ATOM 1860 O O . GLU A 1 260 ? -8.969 9.328 19.766 1 91.81 260 GLU A O 1
ATOM 1865 N N . GLN A 1 261 ? -8.828 8.445 17.719 1 94.56 261 GLN A N 1
ATOM 1866 C CA . GLN A 1 261 ? -7.387 8.242 17.812 1 94.56 261 GLN A CA 1
ATOM 1867 C C . GLN A 1 261 ? -6.645 9.578 17.844 1 94.56 261 GLN A C 1
ATOM 1869 O O . GLN A 1 261 ? -5.688 9.75 18.594 1 94.56 261 GLN A O 1
ATOM 1874 N N . PHE A 1 262 ? -7.105 10.484 17.047 1 94.69 262 PHE A N 1
ATOM 1875 C CA . PHE A 1 262 ? -6.516 11.82 17.062 1 94.69 262 PHE A CA 1
ATOM 1876 C C . PHE A 1 262 ? -6.66 12.453 18.438 1 94.69 262 PHE A C 1
ATOM 1878 O O . PHE A 1 262 ? -5.707 13.031 18.953 1 94.69 262 PHE A O 1
ATOM 1885 N N . ALA A 1 263 ? -7.836 12.344 18.984 1 94 263 ALA A N 1
ATOM 1886 C CA . ALA A 1 263 ? -8.094 12.914 20.312 1 94 263 ALA A CA 1
ATOM 1887 C C . ALA A 1 263 ? -7.172 12.297 21.359 1 94 263 ALA A C 1
ATOM 1889 O O . ALA A 1 263 ? -6.75 12.984 22.297 1 94 263 ALA A O 1
ATOM 1890 N N . GLU A 1 264 ? -6.879 11.07 21.172 1 96.19 264 GLU A N 1
ATOM 1891 C CA . GLU A 1 264 ? -5.984 10.359 22.094 1 96.19 264 GLU A CA 1
ATOM 1892 C C . GLU A 1 264 ? -4.559 10.898 21.984 1 96.19 264 GLU A C 1
ATOM 1894 O O . GLU A 1 264 ? -3.857 11 23 1 96.19 264 GLU A O 1
ATOM 1899 N N . HIS A 1 265 ? -4.141 11.336 20.812 1 97.75 265 HIS A N 1
ATOM 1900 C CA . HIS A 1 265 ? -2.74 11.672 20.594 1 97.75 265 HIS A CA 1
ATOM 1901 C C . HIS A 1 265 ? -2.521 13.18 20.625 1 97.75 265 HIS A C 1
ATOM 1903 O O . HIS A 1 265 ? -1.393 13.648 20.797 1 97.75 265 HIS A O 1
ATOM 1909 N N . SER A 1 266 ? -3.576 13.961 20.516 1 97.56 266 SER A N 1
ATOM 1910 C CA . SER A 1 266 ? -3.473 15.414 20.438 1 97.56 266 SER A CA 1
ATOM 1911 C C . SER A 1 266 ? -2.773 15.992 21.672 1 97.56 266 SER A C 1
ATOM 1913 O O . SER A 1 266 ? -1.895 16.844 21.547 1 97.56 266 SER A O 1
ATOM 1915 N N . PRO A 1 267 ? -3.053 15.477 22.922 1 97.94 267 PRO A N 1
ATOM 1916 C CA . PRO A 1 267 ? -2.338 16.016 24.078 1 97.94 267 PRO A CA 1
ATOM 1917 C C . PRO A 1 267 ? -0.833 15.758 24.016 1 97.94 267 PRO A C 1
ATOM 1919 O O . PRO A 1 267 ? -0.043 16.609 24.406 1 97.94 267 PRO A O 1
ATOM 1922 N N . ARG A 1 268 ? -0.456 14.633 23.484 1 98.25 268 ARG A N 1
ATOM 1923 C CA . ARG A 1 268 ? 0.959 14.297 23.375 1 98.25 268 ARG A CA 1
ATOM 1924 C C . ARG A 1 268 ? 1.651 15.188 22.344 1 98.25 268 ARG A C 1
ATOM 1926 O O . ARG A 1 268 ? 2.797 15.602 22.547 1 98.25 268 ARG A O 1
ATOM 1933 N N . MET A 1 269 ? 0.954 15.5 21.297 1 98.62 269 MET A N 1
ATOM 1934 C CA . MET A 1 269 ? 1.502 16.391 20.281 1 98.62 269 MET A CA 1
ATOM 1935 C C . MET A 1 269 ? 1.666 17.812 20.828 1 98.62 269 MET A C 1
ATOM 1937 O O . MET A 1 269 ? 2.715 18.438 20.656 1 98.62 269 MET A O 1
ATOM 1941 N N . VAL A 1 270 ? 0.656 18.25 21.516 1 98.56 270 VAL A N 1
ATOM 1942 C CA . VAL A 1 270 ? 0.71 19.594 22.109 1 98.56 270 VAL A CA 1
ATOM 1943 C C . VAL A 1 270 ? 1.877 19.672 23.094 1 98.56 270 VAL A C 1
ATOM 1945 O O . VAL A 1 270 ? 2.65 20.625 23.078 1 98.56 270 VAL A O 1
ATOM 1948 N N . GLU A 1 271 ? 2.025 18.672 23.891 1 98.06 271 GLU A N 1
ATOM 1949 C CA . GLU A 1 271 ? 3.111 18.641 24.875 1 98.06 271 GLU A CA 1
ATOM 1950 C C . GLU A 1 271 ? 4.473 18.625 24.172 1 98.06 271 GLU A C 1
ATOM 1952 O O . GLU A 1 271 ? 5.395 19.328 24.609 1 98.06 271 GLU A O 1
ATOM 1957 N N . ALA A 1 272 ? 4.59 17.844 23.156 1 98.25 272 ALA A N 1
ATOM 1958 C CA . ALA A 1 272 ? 5.852 17.75 22.438 1 98.25 272 ALA A CA 1
ATOM 1959 C C . ALA A 1 272 ? 6.23 19.094 21.828 1 98.25 272 ALA A C 1
ATOM 1961 O O . ALA A 1 272 ? 7.402 19.484 21.844 1 98.25 272 ALA A O 1
ATOM 1962 N N . ILE A 1 273 ? 5.25 19.797 21.297 1 98.38 273 ILE A N 1
ATOM 1963 C CA . ILE A 1 273 ? 5.492 21.109 20.719 1 98.38 273 ILE A CA 1
ATOM 1964 C C . ILE A 1 273 ? 5.832 22.109 21.812 1 98.38 273 ILE A C 1
ATOM 1966 O O . ILE A 1 273 ? 6.832 22.828 21.719 1 98.38 273 ILE A O 1
ATOM 1970 N N . ALA A 1 274 ? 5.062 22.094 22.891 1 97.31 274 ALA A N 1
ATOM 1971 C CA . ALA A 1 274 ? 5.199 23.062 23.953 1 97.31 274 ALA A CA 1
ATOM 1972 C C . ALA A 1 274 ? 6.516 22.891 24.703 1 97.31 274 ALA A C 1
ATOM 1974 O O . ALA A 1 274 ? 7.105 23.859 25.172 1 97.31 274 ALA A O 1
ATOM 1975 N N . SER A 1 275 ? 6.996 21.672 24.797 1 96.06 275 SER A N 1
ATOM 1976 C CA . SER A 1 275 ? 8.195 21.375 25.578 1 96.06 275 SER A CA 1
ATOM 1977 C C . SER A 1 275 ? 9.453 21.562 24.734 1 96.06 275 SER A C 1
ATOM 1979 O O . SER A 1 275 ? 10.57 21.469 25.25 1 96.06 275 SER A O 1
ATOM 1981 N N . GLY A 1 276 ? 9.273 21.703 23.422 1 95.38 276 GLY A N 1
ATOM 1982 C CA . GLY A 1 276 ? 10.43 21.906 22.562 1 95.38 276 GLY A CA 1
ATOM 1983 C C . GLY A 1 276 ? 11 20.625 22 1 95.38 276 GLY A C 1
ATOM 1984 O O . GLY A 1 276 ? 12.047 20.641 21.359 1 95.38 276 GLY A O 1
ATOM 1985 N N . LYS A 1 277 ? 10.344 19.547 22.281 1 96 277 LYS A N 1
ATOM 1986 C CA . LYS A 1 277 ? 10.766 18.281 21.672 1 96 277 LYS A CA 1
ATOM 1987 C C . LYS A 1 277 ? 10.641 18.344 20.141 1 96 277 LYS A C 1
ATOM 1989 O O . LYS A 1 277 ? 11.383 17.672 19.438 1 96 277 LYS A O 1
ATOM 1994 N N . ILE A 1 278 ? 9.648 19.094 19.688 1 97.5 278 ILE A N 1
ATOM 1995 C CA . ILE A 1 278 ? 9.555 19.438 18.281 1 97.5 278 ILE A CA 1
ATOM 1996 C C . ILE A 1 278 ? 10.297 20.75 18.031 1 97.5 278 ILE A C 1
ATOM 1998 O O . ILE A 1 278 ? 10.086 21.734 18.734 1 97.5 278 ILE A O 1
ATOM 2002 N N . ALA A 1 279 ? 11.156 20.734 17.047 1 93.75 279 ALA A N 1
ATOM 2003 C CA . ALA A 1 279 ? 11.906 21.938 16.75 1 93.75 279 ALA A CA 1
ATOM 2004 C C . ALA A 1 279 ? 10.977 23.094 16.422 1 93.75 279 ALA A C 1
ATOM 2006 O O . ALA A 1 279 ? 10.055 22.953 15.617 1 93.75 279 ALA A O 1
ATOM 2007 N N . PRO A 1 280 ? 11.18 24.203 17.062 1 95.19 280 PRO A N 1
ATOM 2008 C CA . PRO A 1 280 ? 10.344 25.375 16.75 1 95.19 280 PRO A CA 1
ATOM 2009 C C . PRO A 1 280 ? 10.562 25.891 15.336 1 95.19 280 PRO A C 1
ATOM 2011 O O . PRO A 1 280 ? 11.539 25.516 14.68 1 95.19 280 PRO A O 1
ATOM 2014 N N . HIS A 1 281 ? 9.609 26.656 14.844 1 95.69 281 HIS A N 1
ATOM 2015 C CA . HIS A 1 281 ? 9.672 27.266 13.523 1 95.69 281 HIS A CA 1
ATOM 2016 C C . HIS A 1 281 ? 9.336 28.75 13.586 1 95.69 281 HIS A C 1
ATOM 2018 O O . HIS A 1 281 ? 8.508 29.172 14.398 1 95.69 281 HIS A O 1
ATOM 2024 N N . LYS A 1 282 ? 9.984 29.531 12.75 1 94.5 282 LYS A N 1
ATOM 2025 C CA . LYS A 1 282 ? 9.648 30.953 12.625 1 94.5 282 LYS A CA 1
ATOM 2026 C C . LYS A 1 282 ? 8.469 31.156 11.672 1 94.5 282 LYS A C 1
ATOM 2028 O O . LYS A 1 282 ? 8.633 31.078 10.453 1 94.5 282 LYS A O 1
ATOM 2033 N N . PHE A 1 283 ? 7.359 31.438 12.25 1 97.06 283 PHE A N 1
ATOM 2034 C CA . PHE A 1 283 ? 6.156 31.625 11.445 1 97.06 283 PHE A CA 1
ATOM 2035 C C . PHE A 1 283 ? 5.961 33.094 11.125 1 97.06 283 PHE A C 1
ATOM 2037 O O . PHE A 1 283 ? 6.344 33.969 11.906 1 97.06 283 PHE A O 1
ATOM 2044 N N . GLN A 1 284 ? 5.406 33.375 9.969 1 96.19 284 GLN A N 1
ATOM 2045 C CA . GLN A 1 284 ? 4.855 34.688 9.68 1 96.19 284 GLN A CA 1
ATOM 2046 C C . GLN A 1 284 ? 3.471 34.844 10.297 1 96.19 284 GLN A C 1
ATOM 2048 O O . GLN A 1 284 ? 2.539 34.125 9.945 1 96.19 284 GLN A O 1
ATOM 2053 N N . GLU A 1 285 ? 3.389 35.781 11.242 1 97.62 285 GLU A N 1
ATOM 2054 C CA . GLU A 1 285 ? 2.074 36.062 11.797 1 97.62 285 GLU A CA 1
ATOM 2055 C C . GLU A 1 285 ? 1.299 37.031 10.906 1 97.62 285 GLU A C 1
ATOM 2057 O O . GLU A 1 285 ? 1.841 38.031 10.453 1 97.62 285 GLU A O 1
ATOM 2062 N N . VAL A 1 286 ? 0.112 36.688 10.578 1 97.62 286 VAL A N 1
ATOM 2063 C CA . VAL A 1 286 ? -0.742 37.5 9.703 1 97.62 286 VAL A CA 1
ATOM 2064 C C . VAL A 1 286 ? -2.051 37.812 10.422 1 97.62 286 VAL A C 1
ATOM 2066 O O . VAL A 1 286 ? -2.709 36.938 10.969 1 97.62 286 VAL A O 1
ATOM 2069 N N . ARG A 1 287 ? -2.443 39.094 10.406 1 98 287 ARG A N 1
ATOM 2070 C CA . ARG A 1 287 ? -3.748 39.438 10.953 1 98 287 ARG A CA 1
ATOM 2071 C C . ARG A 1 287 ? -4.875 38.875 10.102 1 98 287 ARG A C 1
ATOM 2073 O O . ARG A 1 287 ? -4.781 38.844 8.875 1 98 287 ARG A O 1
ATOM 2080 N N . LEU A 1 288 ? -5.895 38.406 10.789 1 98 288 LEU A N 1
ATOM 2081 C CA . LEU A 1 288 ? -7.062 37.875 10.109 1 98 288 LEU A CA 1
ATOM 2082 C C . LEU A 1 288 ? -7.527 38.812 9 1 98 288 LEU A C 1
ATOM 2084 O O . LEU A 1 288 ? -7.855 38.375 7.898 1 98 288 LEU A O 1
ATOM 2088 N N . GLU A 1 289 ? -7.473 40.125 9.18 1 97.44 289 GLU A N 1
ATOM 2089 C CA . GLU A 1 289 ? -7.953 41.125 8.234 1 97.44 289 GLU A CA 1
ATOM 2090 C C . GLU A 1 289 ? -7.055 41.219 7.008 1 97.44 289 GLU A C 1
ATOM 2092 O O . GLU A 1 289 ? -7.461 41.719 5.965 1 97.44 289 GLU A O 1
ATOM 2097 N N . ASP A 1 290 ? -5.867 40.719 7.133 1 96.38 290 ASP A N 1
ATOM 2098 C CA . ASP A 1 290 ? -4.891 40.844 6.055 1 96.38 290 ASP A CA 1
ATOM 2099 C C . ASP A 1 290 ? -4.777 39.531 5.277 1 96.38 290 ASP A C 1
ATOM 2101 O O . ASP A 1 290 ? -3.857 39.344 4.477 1 96.38 290 ASP A O 1
ATOM 2105 N N . VAL A 1 291 ? -5.688 38.562 5.535 1 95.81 291 VAL A N 1
ATOM 2106 C CA . VAL A 1 291 ? -5.57 37.219 5 1 95.81 291 VAL A CA 1
ATOM 2107 C C . VAL A 1 291 ? -5.559 37.25 3.473 1 95.81 291 VAL A C 1
ATOM 2109 O O . VAL A 1 291 ? -4.848 36.469 2.828 1 95.81 291 VAL A O 1
ATOM 2112 N N . GLU A 1 292 ? -6.297 38.125 2.859 1 94.75 292 GLU A N 1
ATOM 2113 C CA . GLU A 1 292 ? -6.363 38.219 1.403 1 94.75 292 GLU A CA 1
ATOM 2114 C C . GLU A 1 292 ? -5.004 38.594 0.814 1 94.75 292 GLU A C 1
ATOM 2116 O O . GLU A 1 292 ? -4.543 37.969 -0.138 1 94.75 292 GLU A O 1
ATOM 2121 N N . GLU A 1 293 ? -4.398 39.594 1.357 1 93.25 293 GLU A N 1
ATOM 2122 C CA . GLU A 1 293 ? -3.094 40.031 0.892 1 93.25 293 GLU A CA 1
ATOM 2123 C C . GLU A 1 293 ? -2.023 38.969 1.12 1 93.25 293 GLU A C 1
ATOM 2125 O O . GLU A 1 293 ? -1.168 38.75 0.26 1 93.25 293 GLU A O 1
ATOM 2130 N N . ALA A 1 294 ? -2.105 38.344 2.264 1 93.69 294 ALA A N 1
ATOM 2131 C CA . ALA A 1 294 ? -1.099 37.344 2.645 1 93.69 294 ALA A CA 1
ATOM 2132 C C . ALA A 1 294 ? -1.229 36.094 1.805 1 93.69 294 ALA A C 1
ATOM 2134 O O . ALA A 1 294 ? -0.252 35.375 1.607 1 93.69 294 ALA A O 1
ATOM 2135 N N . TRP A 1 295 ? -2.398 35.812 1.291 1 92.31 295 TRP A N 1
ATOM 2136 C CA . TRP A 1 295 ? -2.74 34.594 0.602 1 92.31 295 TRP A CA 1
ATOM 2137 C C . TRP A 1 295 ? -1.843 34.375 -0.613 1 92.31 295 TRP A C 1
ATOM 2139 O O . TRP A 1 295 ? -1.464 33.25 -0.922 1 92.31 295 TRP A O 1
ATOM 2149 N N . ALA A 1 296 ? -1.406 35.344 -1.269 1 86 296 ALA A N 1
ATOM 2150 C CA . ALA A 1 296 ? -0.656 35.25 -2.518 1 86 296 ALA A CA 1
ATOM 2151 C C . ALA A 1 296 ? 0.847 35.25 -2.256 1 86 296 ALA A C 1
ATOM 2153 O O . ALA A 1 296 ? 1.642 35.031 -3.176 1 86 296 ALA A O 1
ATOM 2154 N N . ARG A 1 297 ? 1.209 35.375 -1.033 1 84.5 297 ARG A N 1
ATOM 2155 C CA . ARG A 1 297 ? 2.631 35.5 -0.722 1 84.5 297 ARG A CA 1
ATOM 2156 C C . ARG A 1 297 ? 3.291 34.125 -0.683 1 84.5 297 ARG A C 1
ATOM 2158 O O . ARG A 1 297 ? 2.631 33.125 -0.405 1 84.5 297 ARG A O 1
ATOM 2165 N N . LYS A 1 298 ? 4.699 34.062 -0.997 1 75.56 298 LYS A N 1
ATOM 2166 C CA . LYS A 1 298 ? 5.527 32.875 -0.802 1 75.56 298 LYS A CA 1
ATOM 2167 C C . LYS A 1 298 ? 5.586 32.5 0.672 1 75.56 298 LYS A C 1
ATOM 2169 O O . LYS A 1 298 ? 5.586 33.344 1.551 1 75.56 298 LYS A O 1
ATOM 2174 N N . GLY A 1 299 ? 5.668 31.266 0.951 1 75.25 299 GLY A N 1
ATOM 2175 C CA . GLY A 1 299 ? 5.707 30.781 2.32 1 75.25 299 GLY A CA 1
ATOM 2176 C C . GLY A 1 299 ? 4.332 30.625 2.941 1 75.25 299 GLY A C 1
ATOM 2177 O O . GLY A 1 299 ? 4.184 30.703 4.164 1 75.25 299 GLY A O 1
ATOM 2178 N N . GLY A 1 300 ? 3.426 30.5 2.102 1 70.44 300 GLY A N 1
ATOM 2179 C CA . GLY A 1 300 ? 2.043 30.391 2.543 1 70.44 300 GLY A CA 1
ATOM 2180 C C . GLY A 1 300 ? 1.826 29.297 3.564 1 70.44 300 GLY A C 1
ATOM 2181 O O . GLY A 1 300 ? 1.015 29.438 4.48 1 70.44 300 GLY A O 1
ATOM 2182 N N . ASP A 1 301 ? 2.607 28.281 3.549 1 77.62 301 ASP A N 1
ATOM 2183 C CA . ASP A 1 301 ? 2.408 27.172 4.484 1 77.62 301 ASP A CA 1
ATOM 2184 C C . ASP A 1 301 ? 3.225 27.375 5.758 1 77.62 301 ASP A C 1
ATOM 2186 O O . ASP A 1 301 ? 3.24 26.516 6.641 1 77.62 301 ASP A O 1
ATOM 2190 N N . ARG A 1 302 ? 3.766 28.641 5.934 1 91.31 302 ARG A N 1
ATOM 2191 C CA . ARG A 1 302 ? 4.504 29.031 7.129 1 91.31 302 ARG A CA 1
ATOM 2192 C C . ARG A 1 302 ? 3.848 30.234 7.805 1 91.31 302 ARG A C 1
ATOM 2194 O O . ARG A 1 302 ? 4.523 31.031 8.469 1 91.31 302 ARG A O 1
ATOM 2201 N N . MET A 1 303 ? 2.561 30.312 7.578 1 96.56 303 MET A N 1
ATOM 2202 C CA . MET A 1 303 ? 1.847 31.438 8.156 1 96.56 303 MET A CA 1
ATOM 2203 C C . MET A 1 303 ? 0.896 30.984 9.258 1 96.56 303 MET A C 1
ATOM 2205 O O . MET A 1 303 ? 0.387 29.859 9.219 1 96.56 303 MET A O 1
ATOM 2209 N N . VAL A 1 304 ? 0.749 31.812 10.211 1 98 304 VAL A N 1
ATOM 2210 C CA . VAL A 1 304 ? -0.236 31.672 11.281 1 98 304 VAL A CA 1
ATOM 2211 C C . VAL A 1 304 ? -1.127 32.906 11.328 1 98 304 VAL A C 1
ATOM 2213 O O . VAL A 1 304 ? -0.63 34.031 11.352 1 98 304 VAL A O 1
ATOM 2216 N N . ILE A 1 305 ? -2.383 32.688 11.289 1 97.81 305 ILE A N 1
ATOM 2217 C CA . ILE A 1 305 ? -3.354 33.781 11.328 1 97.81 305 ILE A CA 1
ATOM 2218 C C . ILE A 1 305 ? -3.66 34.125 12.781 1 97.81 305 ILE A C 1
ATOM 2220 O O . ILE A 1 305 ? -3.955 33.25 13.594 1 97.81 305 ILE A O 1
ATOM 2224 N N . VAL A 1 306 ? -3.59 35.375 13.062 1 98.19 306 VAL A N 1
ATOM 2225 C CA . VAL A 1 306 ? -3.883 35.906 14.391 1 98.19 306 VAL A CA 1
ATOM 2226 C C . VAL A 1 306 ? -5.051 36.906 14.312 1 98.19 306 VAL A C 1
ATOM 2228 O O . VAL A 1 306 ? -4.906 38 13.797 1 98.19 306 VAL A O 1
ATOM 2231 N N . PRO A 1 307 ? -6.199 36.469 14.828 1 96.69 307 PRO A N 1
ATOM 2232 C CA . PRO A 1 307 ? -7.367 37.344 14.75 1 96.69 307 PRO A CA 1
ATOM 2233 C C . PRO A 1 307 ? -7.184 38.625 15.539 1 96.69 307 PRO A C 1
ATOM 2235 O O . PRO A 1 307 ? -6.508 38.656 16.562 1 96.69 307 PRO A O 1
ATOM 2238 N N . MET B 1 1 ? 18.969 -35.375 -23.391 1 95.94 1 MET B N 1
ATOM 2239 C CA . MET B 1 1 ? 17.594 -35.219 -22.938 1 95.94 1 MET B CA 1
ATOM 2240 C C . MET B 1 1 ? 16.938 -34 -23.594 1 95.94 1 MET B C 1
ATOM 2242 O O . MET B 1 1 ? 17.609 -33.188 -24.203 1 95.94 1 MET B O 1
ATOM 2246 N N . LYS B 1 2 ? 15.648 -33.938 -23.453 1 97.44 2 LYS B N 1
ATOM 2247 C CA . LYS B 1 2 ? 14.922 -32.844 -24.094 1 97.44 2 LYS B CA 1
ATOM 2248 C C . LYS B 1 2 ? 14.594 -31.734 -23.094 1 97.44 2 LYS B C 1
ATOM 2250 O O . LYS B 1 2 ? 14.312 -32 -21.922 1 97.44 2 LYS B O 1
ATOM 2255 N N . GLN B 1 3 ? 14.664 -30.484 -23.594 1 96.56 3 GLN B N 1
ATOM 2256 C CA . GLN B 1 3 ? 14.258 -29.297 -22.859 1 96.56 3 GLN B CA 1
ATOM 2257 C C . GLN B 1 3 ? 13.586 -28.281 -23.781 1 96.56 3 GLN B C 1
ATOM 2259 O O . GLN B 1 3 ? 13.828 -28.281 -24.984 1 96.56 3 GLN B O 1
ATOM 2264 N N . ALA B 1 4 ? 12.711 -27.469 -23.266 1 96.81 4 ALA B N 1
ATOM 2265 C CA . ALA B 1 4 ? 12.188 -26.312 -24 1 96.81 4 ALA B CA 1
ATOM 2266 C C . ALA B 1 4 ? 12.961 -25.047 -23.656 1 96.81 4 ALA B C 1
ATOM 2268 O O . ALA B 1 4 ? 13.086 -24.688 -22.484 1 96.81 4 ALA B O 1
ATOM 2269 N N . GLN B 1 5 ? 13.477 -24.344 -24.641 1 95.75 5 GLN B N 1
ATOM 2270 C CA . GLN B 1 5 ? 14.312 -23.172 -24.406 1 95.75 5 GLN B CA 1
ATOM 2271 C C . GLN B 1 5 ? 13.922 -22.031 -25.344 1 95.75 5 GLN B C 1
ATOM 2273 O O . GLN B 1 5 ? 13.367 -22.266 -26.422 1 95.75 5 GLN B O 1
ATOM 2278 N N . VAL B 1 6 ? 14.117 -20.844 -24.859 1 95.5 6 VAL B N 1
ATOM 2279 C CA . VAL B 1 6 ? 14.148 -19.672 -25.734 1 95.5 6 VAL B CA 1
ATOM 2280 C C . VAL B 1 6 ? 15.57 -19.109 -25.797 1 95.5 6 VAL B C 1
ATOM 2282 O O . VAL B 1 6 ? 16.281 -19.078 -24.797 1 95.5 6 VAL B O 1
ATOM 2285 N N . THR B 1 7 ? 15.969 -18.688 -26.953 1 95.44 7 THR B N 1
ATOM 2286 C CA . THR B 1 7 ? 17.297 -18.109 -27.141 1 95.44 7 THR B CA 1
ATOM 2287 C C . THR B 1 7 ? 17.219 -16.625 -27.422 1 95.44 7 THR B C 1
ATOM 2289 O O . THR B 1 7 ? 18.234 -15.922 -27.406 1 95.44 7 THR B O 1
ATOM 2292 N N . VAL B 1 8 ? 16.094 -16.203 -27.719 1 94.94 8 VAL B N 1
ATOM 2293 C CA . VAL B 1 8 ? 15.781 -14.797 -27.891 1 94.94 8 VAL B CA 1
ATOM 2294 C C . VAL B 1 8 ? 14.516 -14.453 -27.094 1 94.94 8 VAL B C 1
ATOM 2296 O O . VAL B 1 8 ? 13.492 -15.133 -27.219 1 94.94 8 VAL B O 1
ATOM 2299 N N . TRP B 1 9 ? 14.656 -13.453 -26.312 1 93.44 9 TRP B N 1
ATOM 2300 C CA . TRP B 1 9 ? 13.5 -13.062 -25.516 1 93.44 9 TRP B CA 1
ATOM 2301 C C . TRP B 1 9 ? 12.289 -12.805 -26.406 1 93.44 9 TRP B C 1
ATOM 2303 O O . TRP B 1 9 ? 12.398 -12.117 -27.422 1 93.44 9 TRP B O 1
ATOM 2313 N N . GLY B 1 10 ? 11.172 -13.336 -26.031 1 91.19 10 GLY B N 1
ATOM 2314 C CA . GLY B 1 10 ? 9.922 -13.047 -26.719 1 91.19 10 GLY B CA 1
ATOM 2315 C C . GLY B 1 10 ? 9.617 -14.023 -27.828 1 91.19 10 GLY B C 1
ATOM 2316 O O . GLY B 1 10 ? 8.484 -14.078 -28.328 1 91.19 10 GLY B O 1
ATOM 2317 N N . GLU B 1 11 ? 10.57 -14.836 -28.234 1 93.69 11 GLU B N 1
ATOM 2318 C CA . GLU B 1 11 ? 10.32 -15.859 -29.25 1 93.69 11 GLU B CA 1
ATOM 2319 C C . GLU B 1 11 ? 9.672 -17.094 -28.641 1 93.69 11 GLU B C 1
ATOM 2321 O O . GLU B 1 11 ? 9.719 -17.297 -27.438 1 93.69 11 GLU B O 1
ATOM 2326 N N . ALA B 1 12 ? 9.055 -17.859 -29.547 1 94.81 12 ALA B N 1
ATOM 2327 C CA . ALA B 1 12 ? 8.469 -19.125 -29.094 1 94.81 12 ALA B CA 1
ATOM 2328 C C . ALA B 1 12 ? 9.547 -20.109 -28.641 1 94.81 12 ALA B C 1
ATOM 2330 O O . ALA B 1 12 ? 10.617 -20.172 -29.25 1 94.81 12 ALA B O 1
ATOM 2331 N N . PRO B 1 13 ? 9.281 -20.812 -27.625 1 96.31 13 PRO B N 1
ATOM 2332 C CA . PRO B 1 13 ? 10.258 -21.812 -27.172 1 96.31 13 PRO B CA 1
ATOM 2333 C C . PRO B 1 13 ? 10.406 -22.969 -28.172 1 96.31 13 PRO B C 1
ATOM 2335 O O . PRO B 1 13 ? 9.453 -23.297 -28.875 1 96.31 13 PRO B O 1
ATOM 2338 N N . LYS B 1 14 ? 11.578 -23.516 -28.188 1 97 14 LYS B N 1
ATOM 2339 C CA . LYS B 1 14 ? 11.867 -24.688 -28.984 1 97 14 LYS B CA 1
ATOM 2340 C C . LYS B 1 14 ? 12.297 -25.859 -28.125 1 97 14 LYS B C 1
ATOM 2342 O O . LYS B 1 14 ? 13.031 -25.688 -27.141 1 97 14 LYS B O 1
ATOM 2347 N N . CYS B 1 15 ? 11.773 -27.031 -28.438 1 97.5 15 CYS B N 1
ATOM 2348 C CA . CYS B 1 15 ? 12.266 -28.25 -27.797 1 97.5 15 CYS B CA 1
ATOM 2349 C C . CYS B 1 15 ? 13.609 -28.656 -28.391 1 97.5 15 CYS B C 1
ATOM 2351 O O . CYS B 1 15 ? 13.703 -28.969 -29.578 1 97.5 15 CYS B O 1
ATOM 2353 N N . VAL B 1 16 ? 14.617 -28.703 -27.609 1 97.25 16 VAL B N 1
ATOM 2354 C CA . VAL B 1 16 ? 15.961 -29.016 -28.078 1 97.25 16 VAL B CA 1
ATOM 2355 C C . VAL B 1 16 ? 16.516 -30.219 -27.328 1 97.25 16 VAL B 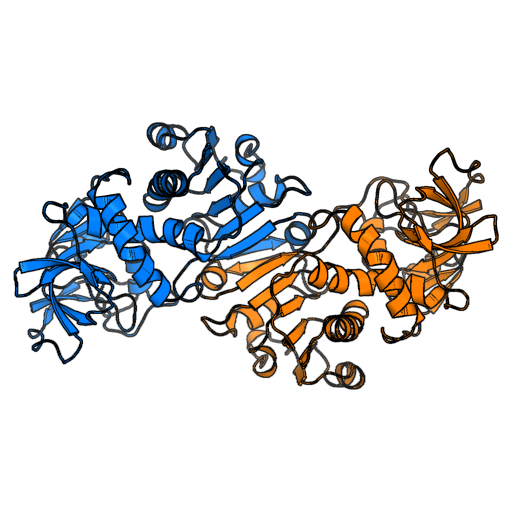C 1
ATOM 2357 O O . VAL B 1 16 ? 16.047 -30.547 -26.234 1 97.25 16 VAL B O 1
ATOM 2360 N N . SER B 1 17 ? 17.453 -30.906 -27.969 1 97.44 17 SER B N 1
ATOM 2361 C CA . SER B 1 17 ? 18.188 -31.984 -27.328 1 97.44 17 SER B CA 1
ATOM 2362 C C . SER B 1 17 ? 19.469 -31.484 -26.688 1 97.44 17 SER B C 1
ATOM 2364 O O . SER B 1 17 ? 20.25 -30.797 -27.328 1 97.44 17 SER B O 1
ATOM 2366 N N . VAL B 1 18 ? 19.578 -31.734 -25.422 1 95.5 18 VAL B N 1
ATOM 2367 C CA . VAL B 1 18 ? 20.797 -31.375 -24.703 1 95.5 18 VAL B CA 1
ATOM 2368 C C . VAL B 1 18 ? 21.391 -32.625 -24.031 1 95.5 18 VAL B C 1
ATOM 2370 O O . VAL B 1 18 ? 20.734 -33.656 -23.938 1 95.5 18 VAL B O 1
ATOM 2373 N N . PRO B 1 19 ? 22.672 -32.531 -23.672 1 95.88 19 PRO B N 1
ATOM 2374 C CA . PRO B 1 19 ? 23.234 -33.656 -22.938 1 95.88 19 PRO B CA 1
ATOM 2375 C C . PRO B 1 19 ? 22.453 -34 -21.656 1 95.88 19 PRO B C 1
ATOM 2377 O O . PRO B 1 19 ? 21.891 -33.094 -21.031 1 95.88 19 PRO B O 1
ATOM 2380 N N . ASP B 1 20 ? 22.438 -35.281 -21.359 1 95.69 20 ASP B N 1
ATOM 2381 C CA . ASP B 1 20 ? 21.797 -35.688 -20.109 1 95.69 20 ASP B CA 1
ATOM 2382 C C . ASP B 1 20 ? 22.438 -34.969 -18.906 1 95.69 20 ASP B C 1
ATOM 2384 O O . ASP B 1 20 ? 23.641 -34.719 -18.922 1 95.69 20 ASP B O 1
ATOM 2388 N N . LEU B 1 21 ? 21.625 -34.781 -17.891 1 93.25 21 LEU B N 1
ATOM 2389 C CA . LEU B 1 21 ? 22.156 -34.156 -16.672 1 93.25 21 LEU B CA 1
ATOM 2390 C C . LEU B 1 21 ? 23.047 -35.156 -15.914 1 93.25 21 LEU B C 1
ATOM 2392 O O . LEU B 1 21 ? 22.766 -36.344 -15.891 1 93.25 21 LEU B O 1
ATOM 2396 N N . PRO B 1 22 ? 24.047 -34.562 -15.344 1 93.69 22 PRO B N 1
ATOM 2397 C CA . PRO B 1 22 ? 24.797 -35.438 -14.445 1 93.69 22 PRO B CA 1
ATOM 2398 C C . PRO B 1 22 ? 23.984 -35.844 -13.219 1 93.69 22 PRO B C 1
ATOM 2400 O O . PRO B 1 22 ? 22.906 -35.312 -12.977 1 93.69 22 PRO B O 1
ATOM 2403 N N . ALA B 1 23 ? 24.516 -36.844 -12.578 1 93.81 23 ALA B N 1
ATOM 2404 C CA . ALA B 1 23 ? 23.891 -37.188 -11.305 1 93.81 23 ALA B CA 1
ATOM 2405 C C . ALA B 1 23 ? 23.766 -36 -10.383 1 93.81 23 ALA B C 1
ATOM 2407 O O . ALA B 1 23 ? 24.609 -35.094 -10.422 1 93.81 23 ALA B O 1
ATOM 2408 N N . ALA B 1 24 ? 22.703 -36 -9.594 1 93.5 24 ALA B N 1
ATOM 2409 C CA . ALA B 1 24 ? 22.5 -34.906 -8.672 1 93.5 24 ALA B CA 1
ATOM 2410 C C . ALA B 1 24 ? 23.656 -34.75 -7.695 1 93.5 24 ALA B C 1
ATOM 2412 O O . ALA B 1 24 ? 24.188 -35.75 -7.211 1 93.5 24 ALA B O 1
ATOM 2413 N N . SER B 1 25 ? 24.078 -33.531 -7.465 1 92.75 25 SER B N 1
ATOM 2414 C CA . SER B 1 25 ? 25.109 -33.25 -6.473 1 92.75 25 SER B CA 1
ATOM 2415 C C . SER B 1 25 ? 24.562 -33.406 -5.055 1 92.75 25 SER B C 1
ATOM 2417 O O . SER B 1 25 ? 23.375 -33.656 -4.863 1 92.75 25 SER B O 1
ATOM 2419 N N . SER B 1 26 ? 25.547 -33.312 -4.145 1 93.19 26 SER B N 1
ATOM 2420 C CA . SER B 1 26 ? 25.141 -33.344 -2.742 1 93.19 26 SER B CA 1
ATOM 2421 C C . SER B 1 26 ? 24.094 -32.281 -2.424 1 93.19 26 SER B C 1
ATOM 2423 O O . SER B 1 26 ? 24.234 -31.141 -2.824 1 93.19 26 SER B O 1
ATOM 2425 N N . GLY B 1 27 ? 23 -32.688 -1.786 1 94.25 27 GLY B N 1
ATOM 2426 C CA . GLY B 1 27 ? 21.938 -31.766 -1.403 1 94.25 27 GLY B CA 1
ATOM 2427 C C . GLY B 1 27 ? 20.875 -31.594 -2.473 1 94.25 27 GLY B C 1
ATOM 2428 O O . GLY B 1 27 ? 19.891 -30.891 -2.27 1 94.25 27 GLY B O 1
ATOM 2429 N N . GLN B 1 28 ? 21.109 -32.281 -3.594 1 95.19 28 GLN B N 1
ATOM 2430 C CA . GLN B 1 28 ? 20.141 -32.219 -4.691 1 95.19 28 GLN B CA 1
ATOM 2431 C C . GLN B 1 28 ? 19.5 -33.594 -4.934 1 95.19 28 GLN B C 1
ATOM 2433 O O . GLN B 1 28 ? 19.969 -34.594 -4.43 1 95.19 28 GLN B O 1
ATOM 2438 N N . VAL B 1 29 ? 18.438 -33.531 -5.656 1 96 29 VAL B N 1
ATOM 2439 C CA . VAL B 1 29 ? 17.766 -34.75 -6.109 1 96 29 VAL B CA 1
ATOM 2440 C C . VAL B 1 29 ? 17.438 -34.625 -7.594 1 96 29 VAL B C 1
ATOM 2442 O O . VAL B 1 29 ? 17.078 -33.562 -8.07 1 96 29 VAL B O 1
ATOM 2445 N N . GLN B 1 30 ? 17.625 -35.656 -8.242 1 96.62 30 GLN B N 1
ATOM 2446 C CA . GLN B 1 30 ? 17.25 -35.719 -9.648 1 96.62 30 GLN B CA 1
ATOM 2447 C C . GLN B 1 30 ? 15.812 -36.219 -9.812 1 96.62 30 GLN B C 1
ATOM 2449 O O . GLN B 1 30 ? 15.43 -37.219 -9.203 1 96.62 30 GLN B O 1
ATOM 2454 N N . ILE B 1 31 ? 15.055 -35.531 -10.602 1 97.62 31 ILE B N 1
ATOM 2455 C CA . ILE B 1 31 ? 13.633 -35.812 -10.75 1 97.62 31 ILE B CA 1
ATOM 2456 C C . ILE B 1 31 ? 13.297 -36.031 -12.219 1 97.62 31 ILE B C 1
ATOM 2458 O O . ILE B 1 31 ? 13.703 -35.25 -13.086 1 97.62 31 ILE B O 1
ATOM 2462 N N . ARG B 1 32 ? 12.68 -37.156 -12.477 1 98.25 32 ARG B N 1
ATOM 2463 C CA . ARG B 1 32 ? 12.039 -37.312 -13.773 1 98.25 32 ARG B CA 1
ATOM 2464 C C . ARG B 1 32 ? 10.719 -36.562 -13.836 1 98.25 32 ARG B C 1
ATOM 2466 O O . ARG B 1 32 ? 9.773 -36.906 -13.125 1 98.25 32 ARG B O 1
ATOM 2473 N N . VAL B 1 33 ? 10.625 -35.562 -14.711 1 98.44 33 VAL B N 1
ATOM 2474 C CA . VAL B 1 33 ? 9.477 -34.688 -14.742 1 98.44 33 VAL B CA 1
ATOM 2475 C C . VAL B 1 33 ? 8.281 -35.375 -15.367 1 98.44 33 VAL B C 1
ATOM 2477 O O . VAL B 1 33 ? 8.398 -36 -16.438 1 98.44 33 VAL B O 1
ATOM 2480 N N . LEU B 1 34 ? 7.18 -35.312 -14.711 1 98.69 34 LEU B N 1
ATOM 2481 C CA . LEU B 1 34 ? 5.941 -35.906 -15.227 1 98.69 34 LEU B CA 1
ATOM 2482 C C . LEU B 1 34 ? 5.039 -34.812 -15.797 1 98.69 34 LEU B C 1
ATOM 2484 O O . LEU B 1 34 ? 4.352 -35.031 -16.797 1 98.69 34 LEU B O 1
ATOM 2488 N N . ALA B 1 35 ? 4.984 -33.688 -15.18 1 98.69 35 ALA B N 1
ATOM 2489 C CA . ALA B 1 35 ? 4.109 -32.562 -15.547 1 98.69 35 ALA B CA 1
ATOM 2490 C C . ALA B 1 35 ? 4.68 -31.234 -15.055 1 98.69 35 ALA B C 1
ATOM 2492 O O . ALA B 1 35 ? 5.242 -31.156 -13.961 1 98.69 35 ALA B O 1
ATOM 2493 N N . ALA B 1 36 ? 4.582 -30.188 -15.836 1 97.69 36 ALA B N 1
ATOM 2494 C CA . ALA B 1 36 ? 5.016 -28.828 -15.492 1 97.69 36 ALA B CA 1
ATOM 2495 C C . ALA B 1 36 ? 4.023 -27.797 -16 1 97.69 36 ALA B C 1
ATOM 2497 O O . ALA B 1 36 ? 3.65 -27.797 -17.172 1 97.69 36 ALA B O 1
ATOM 2498 N N . GLY B 1 37 ? 3.602 -26.938 -15.133 1 96.38 37 GLY B N 1
ATOM 2499 C CA . GLY B 1 37 ? 2.562 -25.984 -15.484 1 96.38 37 GLY B CA 1
ATOM 2500 C C . GLY B 1 37 ? 3.07 -24.844 -16.344 1 96.38 37 GLY B C 1
ATOM 2501 O O . GLY B 1 37 ? 4.172 -24.328 -16.125 1 96.38 37 GLY B O 1
ATOM 2502 N N . LEU B 1 38 ? 2.268 -24.5 -17.359 1 95.19 38 LEU B N 1
ATOM 2503 C CA . LEU B 1 38 ? 2.502 -23.281 -18.141 1 95.19 38 LEU B CA 1
ATOM 2504 C C . LEU B 1 38 ? 1.583 -22.156 -17.672 1 95.19 38 LEU B C 1
ATOM 2506 O O . LEU B 1 38 ? 0.424 -22.078 -18.094 1 95.19 38 LEU B O 1
ATOM 2510 N N . HIS B 1 39 ? 2.066 -21.344 -16.828 1 92.31 39 HIS B N 1
ATOM 2511 C CA . HIS B 1 39 ? 1.317 -20.203 -16.312 1 92.31 39 HIS B CA 1
ATOM 2512 C C . HIS B 1 39 ? 1.992 -18.891 -16.703 1 92.31 39 HIS B C 1
ATOM 2514 O O . HIS B 1 39 ? 3.008 -18.875 -17.391 1 92.31 39 HIS B O 1
ATOM 2520 N N . ASN B 1 40 ? 1.365 -17.797 -16.344 1 89.25 40 ASN B N 1
ATOM 2521 C CA . ASN B 1 40 ? 1.779 -16.469 -16.797 1 89.25 40 ASN B CA 1
ATOM 2522 C C . ASN B 1 40 ? 3.213 -16.156 -16.391 1 89.25 40 ASN B C 1
ATOM 2524 O O . ASN B 1 40 ? 3.939 -15.477 -17.109 1 89.25 40 ASN B O 1
ATOM 2528 N N . LEU B 1 41 ? 3.564 -16.609 -15.242 1 90.19 41 LEU B N 1
ATOM 2529 C CA . LEU B 1 41 ? 4.941 -16.406 -14.805 1 90.19 41 LEU B CA 1
ATOM 2530 C C . LEU B 1 41 ? 5.926 -17 -15.797 1 90.19 41 LEU B C 1
ATOM 2532 O O . LEU B 1 41 ? 6.922 -16.375 -16.156 1 90.19 41 LEU B O 1
ATOM 2536 N N . VAL B 1 42 ? 5.668 -18.156 -16.297 1 92.38 42 VAL B N 1
ATOM 2537 C CA . VAL B 1 42 ? 6.52 -18.844 -17.266 1 92.38 42 VAL B CA 1
ATOM 2538 C C . VAL B 1 42 ? 6.578 -18.031 -18.562 1 92.38 42 VAL B C 1
ATOM 2540 O O . VAL B 1 42 ? 7.66 -17.812 -19.125 1 92.38 42 VAL B O 1
ATOM 2543 N N . ARG B 1 43 ? 5.445 -17.594 -18.984 1 91.5 43 ARG B N 1
ATOM 2544 C CA . ARG B 1 43 ? 5.379 -16.812 -20.219 1 91.5 43 ARG B CA 1
ATOM 2545 C C . ARG B 1 43 ? 6.152 -15.5 -20.062 1 91.5 43 ARG B C 1
ATOM 2547 O O . ARG B 1 43 ? 6.91 -15.117 -20.969 1 91.5 43 ARG B O 1
ATOM 2554 N N . SER B 1 44 ? 5.914 -14.836 -18.969 1 90 44 SER B N 1
ATOM 2555 C CA . SER B 1 44 ? 6.555 -13.555 -18.719 1 90 44 SER B CA 1
ATOM 2556 C C . SER B 1 44 ? 8.07 -13.703 -18.625 1 90 44 SER B C 1
ATOM 2558 O O . SER B 1 44 ? 8.82 -12.859 -19.125 1 90 44 SER B O 1
ATOM 2560 N N . ARG B 1 45 ? 8.547 -14.742 -17.984 1 90.62 45 ARG B N 1
ATOM 2561 C CA . ARG B 1 45 ? 9.984 -15.008 -17.891 1 90.62 45 ARG B CA 1
ATOM 2562 C C . ARG B 1 45 ? 10.57 -15.305 -19.266 1 90.62 45 ARG B C 1
ATOM 2564 O O . ARG B 1 45 ? 11.641 -14.805 -19.609 1 90.62 45 ARG B O 1
ATOM 2571 N N . ALA B 1 46 ? 9.875 -16.047 -20.016 1 91.31 46 ALA B N 1
ATOM 2572 C CA . ALA B 1 46 ? 10.336 -16.406 -21.359 1 91.31 46 ALA B CA 1
ATOM 2573 C C . ALA B 1 46 ? 10.445 -15.18 -22.25 1 91.31 46 ALA B C 1
ATOM 2575 O O . ALA B 1 46 ? 11.227 -15.164 -23.203 1 91.31 46 ALA B O 1
ATOM 2576 N N . ALA B 1 47 ? 9.648 -14.172 -21.938 1 92.19 47 ALA B N 1
ATOM 2577 C CA . ALA B 1 47 ? 9.664 -12.93 -22.703 1 92.19 47 ALA B CA 1
ATOM 2578 C C . ALA B 1 47 ? 10.703 -11.953 -22.141 1 92.19 47 ALA B C 1
ATOM 2580 O O . ALA B 1 47 ? 10.898 -10.867 -22.703 1 92.19 47 ALA B O 1
ATOM 2581 N N . GLY B 1 48 ? 11.328 -12.289 -21.031 1 90.88 48 GLY B N 1
ATOM 2582 C CA . GLY B 1 48 ? 12.289 -11.406 -20.391 1 90.88 48 GLY B CA 1
ATOM 2583 C C . GLY B 1 48 ? 11.633 -10.242 -19.672 1 90.88 48 GLY B C 1
ATOM 2584 O O . GLY B 1 48 ? 12.289 -9.227 -19.391 1 90.88 48 GLY B O 1
ATOM 2585 N N . LYS B 1 49 ? 10.367 -10.367 -19.375 1 87.62 49 LYS B N 1
ATOM 2586 C CA . LYS B 1 49 ? 9.609 -9.227 -18.859 1 87.62 49 LYS B CA 1
ATOM 2587 C C . LYS B 1 49 ? 9.344 -9.359 -17.375 1 87.62 49 LYS B C 1
ATOM 2589 O O . LYS B 1 49 ? 8.93 -8.398 -16.719 1 87.62 49 LYS B O 1
ATOM 2594 N N . HIS B 1 50 ? 9.523 -10.516 -16.844 1 86.62 50 HIS B N 1
ATOM 2595 C CA . HIS B 1 50 ? 9.336 -10.703 -15.414 1 86.62 50 HIS B CA 1
ATOM 2596 C C . HIS B 1 50 ? 10.602 -10.328 -14.641 1 86.62 50 HIS B C 1
ATOM 2598 O O . HIS B 1 50 ? 11.711 -10.602 -15.094 1 86.62 50 HIS B O 1
ATOM 2604 N N . TYR B 1 51 ? 10.461 -9.812 -13.469 1 81.88 51 TYR B N 1
ATOM 2605 C CA . TYR B 1 51 ? 11.586 -9.32 -12.672 1 81.88 51 TYR B CA 1
ATOM 2606 C C . TYR B 1 51 ? 12.492 -10.469 -12.25 1 81.88 51 TYR B C 1
ATOM 2608 O O . TYR B 1 51 ? 13.648 -10.242 -11.867 1 81.88 51 TYR B O 1
ATOM 2616 N N . SER B 1 52 ? 12.078 -11.703 -12.375 1 81.19 52 SER B N 1
ATOM 2617 C CA . SER B 1 52 ? 12.875 -12.859 -11.969 1 81.19 52 SER B CA 1
ATOM 2618 C C . SER B 1 52 ? 13.469 -13.57 -13.18 1 81.19 52 SER B C 1
ATOM 2620 O O . SER B 1 52 ? 13.992 -14.68 -13.055 1 81.19 52 SER B O 1
ATOM 2622 N N . ALA B 1 53 ? 13.391 -12.859 -14.328 1 81.94 53 ALA B N 1
ATOM 2623 C CA . ALA B 1 53 ? 14.008 -13.461 -15.508 1 81.94 53 ALA B CA 1
ATOM 2624 C C . ALA B 1 53 ? 15.523 -13.492 -15.375 1 81.94 53 ALA B C 1
ATOM 2626 O O . ALA B 1 53 ? 16.125 -12.562 -14.836 1 81.94 53 ALA B O 1
ATOM 2627 N N . GLN B 1 54 ? 16.359 -14.391 -15.75 1 76.81 54 GLN B N 1
ATOM 2628 C CA . GLN B 1 54 ? 17.781 -14.539 -15.469 1 76.81 54 GLN B CA 1
ATOM 2629 C C . GLN B 1 54 ? 18.609 -14.336 -16.734 1 76.81 54 GLN B C 1
ATOM 2631 O O . GLN B 1 54 ? 19.594 -13.594 -16.719 1 76.81 54 GLN B O 1
ATOM 2636 N N . GLY B 1 55 ? 18.75 -15.18 -17.641 1 83.62 55 GLY B N 1
ATOM 2637 C CA . GLY B 1 55 ? 19.562 -15.031 -18.844 1 83.62 55 GLY B CA 1
ATOM 2638 C C . GLY B 1 55 ? 19.156 -15.977 -19.953 1 83.62 55 GLY B C 1
ATOM 2639 O O . GLY B 1 55 ? 18.266 -16.797 -19.781 1 83.62 55 GLY B O 1
ATOM 2640 N N . LEU B 1 56 ? 19.828 -15.766 -21.078 1 90.5 56 LEU B N 1
ATOM 2641 C CA . LEU B 1 56 ? 19.625 -16.594 -22.25 1 90.5 56 LEU B CA 1
ATOM 2642 C C . LEU B 1 56 ? 20.781 -17.547 -22.469 1 90.5 56 LEU B C 1
ATOM 2644 O O . LEU B 1 56 ? 21.938 -17.219 -22.141 1 90.5 56 LEU B O 1
ATOM 2648 N N . PRO B 1 57 ? 20.609 -18.719 -23.047 1 91.44 57 PRO B N 1
ATOM 2649 C CA . PRO B 1 57 ? 19.297 -19.297 -23.281 1 91.44 57 PRO B CA 1
ATOM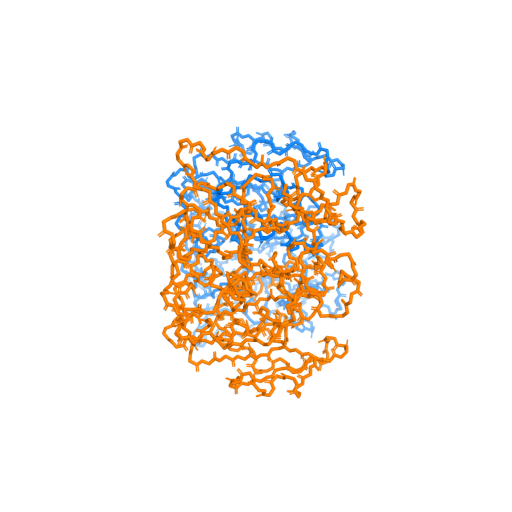 2650 C C . PRO B 1 57 ? 18.516 -19.531 -21.984 1 91.44 57 PRO B C 1
ATOM 2652 O O . PRO B 1 57 ? 19.109 -19.812 -20.938 1 91.44 57 PRO B O 1
ATOM 2655 N N . HIS B 1 58 ? 17.234 -19.406 -22.062 1 92.94 58 HIS B N 1
ATOM 2656 C CA . HIS B 1 58 ? 16.328 -19.609 -20.938 1 92.94 58 HIS B CA 1
ATOM 2657 C C . HIS B 1 58 ? 15.523 -20.891 -21.078 1 92.94 58 HIS B C 1
ATOM 2659 O O . HIS B 1 58 ? 14.805 -21.078 -22.062 1 92.94 58 HIS B O 1
ATOM 2665 N N . THR B 1 59 ? 15.766 -21.828 -20.141 1 93.94 59 THR B N 1
ATOM 2666 C CA . THR B 1 59 ? 14.922 -23.016 -20.094 1 93.94 59 THR B CA 1
ATOM 2667 C C . THR B 1 59 ? 13.602 -22.703 -19.406 1 93.94 59 THR B C 1
ATOM 2669 O O . THR B 1 59 ? 13.578 -22.188 -18.281 1 93.94 59 THR B O 1
ATOM 2672 N N . LEU B 1 60 ? 12.477 -23.062 -19.984 1 94.31 60 LEU B N 1
ATOM 2673 C CA . LEU B 1 60 ? 11.148 -22.656 -19.516 1 94.31 60 LEU B CA 1
ATOM 2674 C C . LEU B 1 60 ? 10.734 -23.469 -18.297 1 94.31 60 LEU B C 1
ATOM 2676 O O . LEU B 1 60 ? 11.273 -24.547 -18.047 1 94.31 60 LEU B O 1
ATOM 2680 N N . GLY B 1 61 ? 9.742 -22.859 -17.656 1 95 61 GLY B N 1
ATOM 2681 C CA . GLY B 1 61 ? 9.125 -23.516 -16.516 1 95 61 GLY B CA 1
ATOM 2682 C C . GLY B 1 61 ? 9.758 -23.125 -15.195 1 95 61 GLY B C 1
ATOM 2683 O O . GLY B 1 61 ? 10.953 -22.828 -15.133 1 95 61 GLY B O 1
ATOM 2684 N N . VAL B 1 62 ? 8.938 -23.219 -14.125 1 94.38 62 VAL B N 1
ATOM 2685 C CA . VAL B 1 62 ? 9.461 -22.766 -12.836 1 94.38 62 VAL B CA 1
ATOM 2686 C C . VAL B 1 62 ? 9.086 -23.781 -11.758 1 94.38 62 VAL B C 1
ATOM 2688 O O . VAL B 1 62 ? 9.477 -23.641 -10.594 1 94.38 62 VAL B O 1
ATOM 2691 N N . ASP B 1 63 ? 8.305 -24.797 -12.086 1 96.25 63 ASP B N 1
ATOM 2692 C CA . ASP B 1 63 ? 7.895 -25.828 -11.141 1 96.25 63 ASP B CA 1
ATOM 2693 C C . ASP B 1 63 ? 7.285 -27.016 -11.875 1 96.25 63 ASP B C 1
ATOM 2695 O O . ASP B 1 63 ? 7.184 -27.016 -13.102 1 96.25 63 ASP B O 1
ATOM 2699 N N . GLY B 1 64 ? 6.98 -28.078 -11.094 1 97.62 64 GLY B N 1
ATOM 2700 C CA . GLY B 1 64 ? 6.359 -29.266 -11.664 1 97.62 64 GLY B CA 1
ATOM 2701 C C . GLY B 1 64 ? 6.242 -30.406 -10.672 1 97.62 64 GLY B C 1
ATOM 2702 O O . GLY B 1 64 ? 6.441 -30.219 -9.469 1 97.62 64 GLY B O 1
ATOM 2703 N N . VAL B 1 65 ? 5.758 -31.484 -11.188 1 98.69 65 VAL B N 1
ATOM 2704 C CA . VAL B 1 65 ? 5.656 -32.75 -10.453 1 98.69 65 VAL B CA 1
ATOM 2705 C C . VAL B 1 65 ? 6.449 -33.812 -11.172 1 98.69 65 VAL B C 1
ATOM 2707 O O . VAL B 1 65 ? 6.445 -33.875 -12.398 1 98.69 65 VAL B O 1
ATOM 2710 N N . GLY B 1 66 ? 7.148 -34.594 -10.422 1 98.5 66 GLY B N 1
ATOM 2711 C CA . GLY B 1 66 ? 7.898 -35.688 -10.992 1 98.5 66 GLY B CA 1
ATOM 2712 C C . GLY B 1 66 ? 8.188 -36.812 -9.992 1 98.5 66 GLY B C 1
ATOM 2713 O O . GLY B 1 66 ? 7.617 -36.812 -8.898 1 98.5 66 GLY B O 1
ATOM 2714 N N . THR B 1 67 ? 8.992 -37.75 -10.445 1 98.12 67 THR B N 1
ATOM 2715 C CA . THR B 1 67 ? 9.352 -38.875 -9.602 1 98.12 67 THR B CA 1
ATOM 2716 C C . THR B 1 67 ? 10.844 -38.906 -9.32 1 98.12 67 THR B C 1
ATOM 2718 O O . THR B 1 67 ? 11.656 -38.594 -10.203 1 98.12 67 THR B O 1
ATOM 2721 N N . THR B 1 68 ? 11.148 -39.188 -8.055 1 97.31 68 THR B N 1
ATOM 2722 C CA . THR B 1 68 ? 12.547 -39.438 -7.688 1 97.31 68 THR B CA 1
ATOM 2723 C C . THR B 1 68 ? 12.992 -40.812 -8.125 1 97.31 68 THR B C 1
ATOM 2725 O O . THR B 1 68 ? 12.188 -41.625 -8.625 1 97.31 68 THR B O 1
ATOM 2728 N N . ALA B 1 69 ? 14.281 -41.062 -7.938 1 95.25 69 ALA B N 1
ATOM 2729 C CA . ALA B 1 69 ? 14.844 -42.344 -8.359 1 95.25 69 ALA B CA 1
ATOM 2730 C C . ALA B 1 69 ? 14.18 -43.5 -7.629 1 95.25 69 ALA B C 1
ATOM 2732 O O . ALA B 1 69 ? 14.016 -44.594 -8.195 1 95.25 69 ALA B O 1
ATOM 2733 N N . ASP B 1 70 ? 13.758 -43.25 -6.426 1 94.88 70 ASP B N 1
ATOM 2734 C CA . ASP B 1 70 ? 13.156 -44.312 -5.629 1 94.88 70 ASP B CA 1
ATOM 2735 C C . ASP B 1 70 ? 11.648 -44.375 -5.867 1 94.88 70 ASP B C 1
ATOM 2737 O O . ASP B 1 70 ? 10.938 -45.094 -5.145 1 94.88 70 ASP B O 1
ATOM 2741 N N . GLY B 1 71 ? 11.109 -43.625 -6.762 1 95.19 71 GLY B N 1
ATOM 2742 C CA . GLY B 1 71 ? 9.727 -43.75 -7.203 1 95.19 71 GLY B CA 1
ATOM 2743 C C . GLY B 1 71 ? 8.766 -42.875 -6.449 1 95.19 71 GLY B C 1
ATOM 2744 O O . GLY B 1 71 ? 7.551 -42.969 -6.617 1 95.19 71 GLY B O 1
ATOM 2745 N N . ARG B 1 72 ? 9.266 -41.969 -5.703 1 96.38 72 ARG B N 1
ATOM 2746 C CA . ARG B 1 72 ? 8.406 -41.062 -4.926 1 96.38 72 ARG B CA 1
ATOM 2747 C C . ARG B 1 72 ? 7.953 -39.875 -5.766 1 96.38 72 ARG B C 1
ATOM 2749 O O . ARG B 1 72 ? 8.742 -39.312 -6.527 1 96.38 72 ARG B O 1
ATOM 2756 N N . LEU B 1 73 ? 6.613 -39.625 -5.641 1 98 73 LEU B N 1
ATOM 2757 C CA . LEU B 1 73 ? 6.047 -38.438 -6.312 1 98 73 LEU B CA 1
ATOM 2758 C C . LEU B 1 73 ? 6.352 -37.156 -5.531 1 98 73 LEU B C 1
ATOM 2760 O O . LEU B 1 73 ? 6.117 -37.094 -4.32 1 98 73 LEU B O 1
ATOM 2764 N N . VAL B 1 74 ? 6.898 -36.125 -6.211 1 98.5 74 VAL B N 1
ATOM 2765 C CA . VAL B 1 74 ? 7.227 -34.875 -5.531 1 98.5 74 VAL B CA 1
ATOM 2766 C C . VAL B 1 74 ? 6.832 -33.688 -6.406 1 98.5 74 VAL B C 1
ATOM 2768 O O . VAL B 1 74 ? 6.887 -33.781 -7.637 1 98.5 74 VAL B O 1
ATOM 2771 N N . TYR B 1 75 ? 6.312 -32.719 -5.797 1 98.44 75 TYR B N 1
ATOM 2772 C CA . TYR B 1 75 ? 6.32 -31.391 -6.379 1 98.44 75 TYR B CA 1
ATOM 2773 C C . TYR B 1 75 ? 7.684 -30.719 -6.207 1 98.44 75 TYR B C 1
ATOM 2775 O O . TYR B 1 75 ? 8.344 -30.891 -5.18 1 98.44 75 TYR B O 1
ATOM 2783 N N . PHE B 1 76 ? 8.141 -29.969 -7.234 1 96.75 76 PHE B N 1
ATOM 2784 C CA . PHE B 1 76 ? 9.406 -29.266 -7.133 1 96.75 76 PHE B CA 1
ATOM 2785 C C . PHE B 1 76 ? 9.297 -27.859 -7.723 1 96.75 76 PHE B C 1
ATOM 2787 O O . PHE B 1 76 ? 8.508 -27.641 -8.648 1 96.75 76 PHE B O 1
ATOM 2794 N N . ALA B 1 77 ? 10.008 -26.953 -7.137 1 94.5 77 ALA B N 1
ATOM 2795 C CA . ALA B 1 77 ? 10.109 -25.594 -7.645 1 94.5 77 ALA B CA 1
ATOM 2796 C C . ALA B 1 77 ? 11.523 -25.297 -8.156 1 94.5 77 ALA B C 1
ATOM 2798 O O . ALA B 1 77 ? 12.508 -25.719 -7.551 1 94.5 77 ALA B O 1
ATOM 2799 N N . THR B 1 78 ? 11.562 -24.672 -9.281 1 89 78 THR B N 1
ATOM 2800 C CA . THR B 1 78 ? 12.828 -24.234 -9.852 1 89 78 THR B CA 1
ATOM 2801 C C . THR B 1 78 ? 12.867 -22.703 -9.984 1 89 78 THR B C 1
ATOM 2803 O O . THR B 1 78 ? 13.57 -22.172 -10.844 1 89 78 THR B O 1
ATOM 2806 N N . LEU B 1 79 ? 11.977 -22.031 -9.211 1 75.56 79 LEU B N 1
ATOM 2807 C CA . LEU B 1 79 ? 11.836 -20.578 -9.266 1 75.56 79 LEU B CA 1
ATOM 2808 C C . LEU B 1 79 ? 13.188 -19.906 -9.102 1 75.56 79 LEU B C 1
ATOM 2810 O O . LEU B 1 79 ? 13.484 -18.922 -9.797 1 75.56 79 LEU B O 1
ATOM 2814 N N . THR B 1 80 ? 13.961 -20.266 -7.996 1 63.81 80 THR B N 1
ATOM 2815 C CA . THR B 1 80 ? 15.273 -19.672 -7.762 1 63.81 80 THR B CA 1
ATOM 2816 C C . THR B 1 80 ? 16.375 -20.594 -8.273 1 63.81 80 THR B C 1
ATOM 2818 O O . THR B 1 80 ? 16.25 -21.812 -8.227 1 63.81 80 THR B O 1
ATOM 2821 N N . PRO B 1 81 ? 17.453 -20.078 -9.203 1 57.62 81 PRO B N 1
ATOM 2822 C CA . PRO B 1 81 ? 18.438 -19.375 -10.023 1 57.62 81 PRO B CA 1
ATOM 2823 C C . PRO B 1 81 ? 18.109 -19.406 -11.508 1 57.62 81 PRO B C 1
ATOM 2825 O O . PRO B 1 81 ? 18.156 -18.375 -12.18 1 57.62 81 PRO B O 1
ATOM 2828 N N . THR B 1 82 ? 17.812 -20.406 -12.102 1 59.97 82 THR B N 1
ATOM 2829 C CA . THR B 1 82 ? 17.844 -20.344 -13.562 1 59.97 82 THR B CA 1
ATOM 2830 C C . THR B 1 82 ? 16.547 -20.891 -14.148 1 59.97 82 THR B C 1
ATOM 2832 O O . THR B 1 82 ? 16.266 -20.688 -15.336 1 59.97 82 THR B O 1
ATOM 2835 N N . GLY B 1 83 ? 15.32 -21.234 -13.297 1 65.81 83 GLY B N 1
ATOM 2836 C CA . GLY B 1 83 ? 14.188 -21.875 -13.938 1 65.81 83 GLY B CA 1
ATOM 2837 C C . GLY B 1 83 ? 14.547 -23.219 -14.555 1 65.81 83 GLY B C 1
ATOM 2838 O O . GLY B 1 83 ? 15.555 -23.828 -14.188 1 65.81 83 GLY B O 1
ATOM 2839 N N . GLY B 1 84 ? 13.398 -23.922 -15.328 1 89.25 84 GLY B N 1
ATOM 2840 C CA . GLY B 1 84 ? 13.836 -25 -16.203 1 89.25 84 GLY B CA 1
ATOM 2841 C C . GLY B 1 84 ? 13.062 -26.281 -16 1 89.25 84 GLY B C 1
ATOM 2842 O O . GLY B 1 84 ? 13.602 -27.375 -16.172 1 89.25 84 GLY B O 1
ATOM 2843 N N . SER B 1 85 ? 11.773 -26.203 -15.672 1 95.38 85 SER B N 1
ATOM 2844 C CA . SER B 1 85 ? 11.039 -27.422 -15.406 1 95.38 85 SER B CA 1
ATOM 2845 C C . SER B 1 85 ? 10.469 -28.016 -16.688 1 95.38 85 SER B C 1
ATOM 2847 O O . SER B 1 85 ? 9.992 -29.156 -16.703 1 95.38 85 SER B O 1
ATOM 2849 N N . PHE B 1 86 ? 10.516 -27.266 -17.766 1 97 86 PHE B N 1
ATOM 2850 C CA . PHE B 1 86 ? 10.125 -27.844 -19.047 1 97 86 PHE B CA 1
ATOM 2851 C C . PHE B 1 86 ? 11.25 -28.688 -19.625 1 97 86 PHE B C 1
ATOM 2853 O O . PHE B 1 86 ? 11.844 -28.344 -20.641 1 97 86 PHE B O 1
ATOM 2860 N N . ALA B 1 87 ? 11.484 -29.797 -19.062 1 97 87 ALA B N 1
ATOM 2861 C CA . ALA B 1 87 ? 12.562 -30.75 -19.328 1 97 87 ALA B CA 1
ATOM 2862 C C . ALA B 1 87 ? 12.164 -32.156 -18.922 1 97 87 ALA B C 1
ATOM 2864 O O . ALA B 1 87 ? 11.188 -32.375 -18.188 1 97 87 ALA B O 1
ATOM 2865 N N . GLU B 1 88 ? 12.883 -33.125 -19.469 1 98.19 88 GLU B N 1
ATOM 2866 C CA . GLU B 1 88 ? 12.617 -34.5 -19.094 1 98.19 88 GLU B CA 1
ATOM 2867 C C . GLU B 1 88 ? 13.102 -34.781 -17.672 1 98.19 88 GLU B C 1
ATOM 2869 O O . GLU B 1 88 ? 12.5 -35.594 -16.969 1 98.19 88 GLU B O 1
ATOM 2874 N N . THR B 1 89 ? 14.203 -34.188 -17.375 1 96.88 89 THR B N 1
ATOM 2875 C CA . THR B 1 89 ? 14.828 -34.375 -16.062 1 96.88 89 THR B CA 1
ATOM 2876 C C . THR B 1 89 ? 15.336 -33.062 -15.5 1 96.88 89 THR B C 1
ATOM 2878 O O . THR B 1 89 ? 15.75 -32.188 -16.25 1 96.88 89 THR B O 1
ATOM 2881 N N . VAL B 1 90 ? 15.281 -32.938 -14.148 1 95.88 90 VAL B N 1
ATOM 2882 C CA . VAL B 1 90 ? 15.828 -31.75 -13.484 1 95.88 90 VAL B CA 1
ATOM 2883 C C . VAL B 1 90 ? 16.594 -32.156 -12.242 1 95.88 90 VAL B C 1
ATOM 2885 O O . VAL B 1 90 ? 16.312 -33.188 -11.641 1 95.88 90 VAL B O 1
ATOM 2888 N N . ASN B 1 91 ? 17.641 -31.453 -11.914 1 95.31 91 ASN B N 1
ATOM 2889 C CA . ASN B 1 91 ? 18.281 -31.484 -10.609 1 95.31 91 ASN B CA 1
ATOM 2890 C C . ASN B 1 91 ? 17.891 -30.297 -9.75 1 95.31 91 ASN B C 1
ATOM 2892 O O . ASN B 1 91 ? 18.062 -29.141 -10.156 1 95.31 91 ASN B O 1
ATOM 2896 N N . VAL B 1 92 ? 17.266 -30.578 -8.602 1 94.75 92 VAL B N 1
ATOM 2897 C CA . VAL B 1 92 ? 16.828 -29.484 -7.734 1 94.75 92 VAL B CA 1
ATOM 2898 C C . VAL B 1 92 ? 17.281 -29.75 -6.305 1 94.75 92 VAL B C 1
ATOM 2900 O O . VAL B 1 92 ? 17.516 -30.891 -5.918 1 94.75 92 VAL B O 1
ATOM 2903 N N . PRO B 1 93 ? 17.484 -28.688 -5.508 1 93.62 93 PRO B N 1
ATOM 2904 C CA . PRO B 1 93 ? 17.719 -28.922 -4.082 1 93.62 93 PRO B CA 1
ATOM 2905 C C . PRO B 1 93 ? 16.594 -29.719 -3.422 1 93.62 93 PRO B C 1
ATOM 2907 O O . PRO B 1 93 ? 15.422 -29.516 -3.738 1 93.62 93 PRO B O 1
ATOM 2910 N N . VAL B 1 94 ? 16.969 -30.562 -2.492 1 94.56 94 VAL B N 1
ATOM 2911 C CA . VAL B 1 94 ? 15.984 -31.359 -1.769 1 94.56 94 VAL B CA 1
ATOM 2912 C C . VAL B 1 94 ? 14.992 -30.453 -1.065 1 94.56 94 VAL B C 1
ATOM 2914 O O . VAL B 1 94 ? 13.797 -30.75 -1.009 1 94.56 94 VAL B O 1
ATOM 2917 N N . ALA B 1 95 ? 15.414 -29.266 -0.65 1 92.06 95 ALA B N 1
ATOM 2918 C CA . ALA B 1 95 ? 14.594 -28.297 0.093 1 92.06 95 ALA B CA 1
ATOM 2919 C C . ALA B 1 95 ? 13.516 -27.688 -0.8 1 92.06 95 ALA B C 1
ATOM 2921 O O . ALA B 1 95 ? 12.547 -27.109 -0.305 1 92.06 95 ALA B O 1
ATOM 2922 N N . ALA B 1 96 ? 13.656 -27.859 -2.109 1 93.56 96 ALA B N 1
ATOM 2923 C CA . ALA B 1 96 ? 12.711 -27.281 -3.061 1 93.56 96 ALA B CA 1
ATOM 2924 C C . ALA B 1 96 ? 11.672 -28.312 -3.496 1 93.56 96 ALA B C 1
ATOM 2926 O O . ALA B 1 96 ? 10.953 -28.094 -4.48 1 93.56 96 ALA B O 1
ATOM 2927 N N . THR B 1 97 ? 11.641 -29.406 -2.781 1 96.12 97 THR B N 1
ATOM 2928 C CA . THR B 1 97 ? 10.688 -30.453 -3.125 1 96.12 97 THR B CA 1
ATOM 2929 C C . THR B 1 97 ? 9.664 -30.625 -2.012 1 96.12 97 THR B C 1
ATOM 2931 O O . THR B 1 97 ? 9.945 -30.344 -0.846 1 96.12 97 THR B O 1
ATOM 2934 N N . THR B 1 98 ? 8.508 -31.016 -2.381 1 98 98 THR B N 1
ATOM 2935 C CA . THR B 1 98 ? 7.398 -31.359 -1.493 1 98 98 THR B CA 1
ATOM 2936 C C . THR B 1 98 ? 6.789 -32.688 -1.882 1 98 98 THR B C 1
ATOM 2938 O O . THR B 1 98 ? 6.445 -32.906 -3.045 1 98 98 THR B O 1
ATOM 2941 N N . PRO B 1 99 ? 6.684 -33.562 -0.909 1 98.06 99 PRO B N 1
ATOM 2942 C CA . PRO B 1 99 ? 6.039 -34.844 -1.246 1 98.06 99 PRO B CA 1
ATOM 2943 C C . PRO B 1 99 ? 4.613 -34.656 -1.762 1 98.06 99 PRO B C 1
ATOM 2945 O O . PRO B 1 99 ? 3.881 -33.812 -1.273 1 98.06 99 PRO B O 1
ATOM 2948 N N . VAL B 1 100 ? 4.254 -35.344 -2.725 1 98.44 100 VAL B N 1
ATOM 2949 C CA . VAL B 1 100 ? 2.898 -35.438 -3.266 1 98.44 100 VAL B CA 1
ATOM 2950 C C . VAL B 1 100 ? 2.268 -36.781 -2.9 1 98.44 100 VAL B C 1
ATOM 2952 O O . VAL B 1 100 ? 2.889 -37.812 -3.068 1 98.44 100 VAL B O 1
ATOM 2955 N N . PRO B 1 101 ? 1.023 -36.719 -2.289 1 96.69 101 PRO B N 1
ATOM 2956 C CA . PRO B 1 101 ? 0.378 -37.969 -1.925 1 96.69 101 PRO B CA 1
ATOM 2957 C C . PRO B 1 101 ? 0.281 -38.938 -3.098 1 96.69 101 PRO B C 1
ATOM 2959 O O . PRO B 1 101 ? 0.057 -38.531 -4.234 1 96.69 101 PRO B O 1
ATOM 2962 N N . ALA B 1 102 ? 0.302 -40.219 -2.607 1 91 102 ALA B N 1
ATOM 2963 C CA . ALA B 1 102 ? 0.14 -41.25 -3.619 1 91 102 ALA B CA 1
ATOM 2964 C C . ALA B 1 102 ? -1.241 -41.188 -4.262 1 91 102 ALA B C 1
ATOM 2966 O O . ALA B 1 102 ? -2.24 -40.938 -3.578 1 91 102 ALA B O 1
ATOM 2967 N N . GLY B 1 103 ? -1.385 -41.188 -5.52 1 92.38 103 GLY B N 1
ATOM 2968 C CA . GLY B 1 103 ? -2.668 -41.188 -6.203 1 92.38 103 GLY B CA 1
ATOM 2969 C C . GLY B 1 103 ? -3.059 -39.812 -6.734 1 92.38 103 GLY B C 1
ATOM 2970 O O . GLY B 1 103 ? -4.004 -39.688 -7.516 1 92.38 103 GLY B O 1
ATOM 2971 N N . ALA B 1 104 ? -2.373 -38.781 -6.164 1 96.88 104 ALA B N 1
ATOM 2972 C CA . ALA B 1 104 ? -2.662 -37.438 -6.688 1 96.88 104 ALA B CA 1
ATOM 2973 C C . ALA B 1 104 ? -2.379 -37.375 -8.188 1 96.88 104 ALA B C 1
ATOM 2975 O O . ALA B 1 104 ? -1.482 -38.031 -8.688 1 96.88 104 ALA B O 1
ATOM 2976 N N . ASP B 1 105 ? -3.195 -36.625 -8.906 1 97.81 105 ASP B N 1
ATOM 2977 C CA . ASP B 1 105 ? -2.986 -36.375 -10.328 1 97.81 105 ASP B CA 1
ATOM 2978 C C . ASP B 1 105 ? -1.859 -35.344 -10.547 1 97.81 105 ASP B C 1
ATOM 2980 O O . ASP B 1 105 ? -1.995 -34.188 -10.211 1 97.81 105 ASP B O 1
ATOM 2984 N N . PRO B 1 106 ? -0.714 -35.812 -11.086 1 98.31 106 PRO B N 1
ATOM 2985 C CA . PRO B 1 106 ? 0.411 -34.906 -11.289 1 98.31 106 PRO B CA 1
ATOM 2986 C C . PRO B 1 106 ? 0.033 -33.688 -12.117 1 98.31 106 PRO B C 1
ATOM 2988 O O . PRO B 1 106 ? 0.562 -32.594 -11.883 1 98.31 106 PRO B O 1
ATOM 2991 N N . VAL B 1 107 ? -0.883 -33.812 -13.062 1 98.38 107 VAL B N 1
ATOM 2992 C CA . VAL B 1 107 ? -1.285 -32.719 -13.938 1 98.38 107 VAL B CA 1
ATOM 2993 C C . VAL B 1 107 ? -2.029 -31.656 -13.125 1 98.38 107 VAL B C 1
ATOM 2995 O O . VAL B 1 107 ? -1.788 -30.453 -13.289 1 98.38 107 VAL B O 1
ATOM 2998 N N . GLN B 1 108 ? -2.844 -32.062 -12.203 1 98.25 108 GLN B N 1
ATOM 2999 C CA . GLN B 1 108 ? -3.576 -31.125 -11.359 1 98.25 108 GLN B CA 1
ATOM 3000 C C . GLN B 1 108 ? -2.633 -30.375 -10.43 1 98.25 108 GLN B C 1
ATOM 3002 O O . GLN B 1 108 ? -2.721 -29.156 -10.305 1 98.25 108 GLN B O 1
ATOM 3007 N N . VAL B 1 109 ? -1.716 -31.094 -9.812 1 98.56 109 VAL B N 1
ATOM 3008 C CA . VAL B 1 109 ? -0.798 -30.469 -8.875 1 98.56 109 VAL B CA 1
ATOM 3009 C C . VAL B 1 109 ? 0.115 -29.5 -9.617 1 98.56 109 VAL B C 1
ATOM 3011 O O . VAL B 1 109 ? 0.268 -28.344 -9.219 1 98.56 109 VAL B O 1
ATOM 3014 N N . ALA B 1 110 ? 0.639 -29.922 -10.766 1 98.06 110 ALA B N 1
ATOM 3015 C CA . ALA B 1 110 ? 1.546 -29.078 -11.547 1 98.06 110 ALA B CA 1
ATOM 3016 C C . ALA B 1 110 ? 0.827 -27.844 -12.086 1 98.06 110 ALA B C 1
ATOM 3018 O O . ALA B 1 110 ? 1.391 -26.75 -12.102 1 98.06 110 ALA B O 1
ATOM 3019 N N . GLY B 1 111 ? -0.378 -28.062 -12.523 1 97.69 111 GLY B N 1
ATOM 3020 C CA . GLY B 1 111 ? -1.123 -26.984 -13.164 1 97.69 111 GLY B CA 1
ATOM 3021 C C . GLY B 1 111 ? -1.696 -25.984 -12.172 1 97.69 111 GLY B C 1
ATOM 3022 O O . GLY B 1 111 ? -1.848 -24.812 -12.484 1 97.69 111 GLY B O 1
ATOM 3023 N N . LEU B 1 112 ? -1.995 -26.453 -10.945 1 98.19 112 LEU B N 1
ATOM 3024 C CA . LEU B 1 112 ? -2.752 -25.609 -10.023 1 98.19 112 LEU B CA 1
ATOM 3025 C C . LEU B 1 112 ? -1.835 -24.984 -8.977 1 98.19 112 LEU B C 1
ATOM 3027 O O . LEU B 1 112 ? -2.215 -24.031 -8.305 1 98.19 112 LEU B O 1
ATOM 3031 N N . LEU B 1 113 ? -0.638 -25.516 -8.781 1 98 113 LEU B N 1
ATOM 3032 C CA . LEU B 1 113 ? 0.15 -25.062 -7.641 1 98 113 LEU B CA 1
ATOM 3033 C C . LEU B 1 113 ? 0.45 -23.578 -7.734 1 98 113 LEU B C 1
ATOM 3035 O O . LEU B 1 113 ? 0.225 -22.828 -6.777 1 98 113 LEU B O 1
ATOM 3039 N N . ASN B 1 114 ? 0.893 -23.125 -8.867 1 96.31 114 ASN B N 1
ATOM 3040 C CA . ASN B 1 114 ? 1.219 -21.719 -8.992 1 96.31 114 ASN B CA 1
ATOM 3041 C C . ASN B 1 114 ? -0.021 -20.844 -8.852 1 96.31 114 ASN B C 1
ATOM 3043 O O . ASN B 1 114 ? -0.02 -19.875 -8.078 1 96.31 114 ASN B O 1
ATOM 3047 N N . PRO B 1 115 ? -1.129 -21.109 -9.562 1 96.88 115 PRO B N 1
ATOM 3048 C CA . PRO B 1 115 ? -2.355 -20.344 -9.359 1 96.88 115 PRO B CA 1
ATOM 3049 C C . PRO B 1 115 ? -2.793 -20.297 -7.898 1 96.88 115 PRO B C 1
ATOM 3051 O O . PRO B 1 115 ? -3.268 -19.25 -7.426 1 96.88 115 PRO B O 1
ATOM 3054 N N . VAL B 1 116 ? -2.633 -21.375 -7.215 1 98.31 116 VAL B N 1
ATOM 3055 C CA . VAL B 1 116 ? -3.012 -21.469 -5.809 1 98.31 116 VAL B CA 1
ATOM 3056 C C . VAL B 1 116 ? -2.025 -20.672 -4.953 1 98.31 116 VAL B C 1
ATOM 3058 O O . VAL B 1 116 ? -2.428 -19.969 -4.031 1 98.31 116 VAL B O 1
ATOM 3061 N N . MET B 1 117 ? -0.783 -20.766 -5.297 1 97.56 117 MET B N 1
ATOM 3062 C CA . MET B 1 117 ? 0.293 -20.125 -4.547 1 97.56 117 MET B CA 1
ATOM 3063 C C . MET B 1 117 ? 0.045 -18.625 -4.406 1 97.56 117 MET B C 1
ATOM 3065 O O . MET B 1 117 ? 0.302 -18.047 -3.352 1 97.56 117 MET B O 1
ATOM 3069 N N . ALA B 1 118 ? -0.448 -17.984 -5.438 1 96.62 118 ALA B N 1
ATOM 3070 C CA . ALA B 1 118 ? -0.617 -16.531 -5.445 1 96.62 118 ALA B CA 1
ATOM 3071 C C . ALA B 1 118 ? -1.513 -16.078 -4.297 1 96.62 118 ALA B C 1
ATOM 3073 O O . ALA B 1 118 ? -1.107 -15.258 -3.473 1 96.62 118 ALA B O 1
ATOM 3074 N N . SER B 1 119 ? -2.688 -16.656 -4.172 1 98.69 119 SER B N 1
ATOM 3075 C CA . SER B 1 119 ? -3.615 -16.25 -3.123 1 98.69 119 SER B CA 1
ATOM 3076 C C . SER B 1 119 ? -3.258 -16.891 -1.787 1 98.69 119 SER B C 1
ATOM 3078 O O . SER B 1 119 ? -3.463 -16.297 -0.729 1 98.69 119 SER B O 1
ATOM 3080 N N . TRP B 1 120 ? -2.672 -18.125 -1.808 1 98.88 120 TRP B N 1
ATOM 3081 C CA . TRP B 1 120 ? -2.299 -18.812 -0.572 1 98.88 120 TRP B CA 1
ATOM 3082 C C . TRP B 1 120 ? -1.219 -18.031 0.173 1 98.88 120 TRP B C 1
ATOM 3084 O O . TRP B 1 120 ? -1.362 -17.75 1.364 1 98.88 120 TRP B O 1
ATOM 3094 N N . MET B 1 121 ? -0.171 -17.672 -0.544 1 98.62 121 MET B N 1
ATOM 3095 C CA . MET B 1 121 ? 0.911 -16.938 0.092 1 98.62 121 MET B CA 1
ATOM 3096 C C . MET B 1 121 ? 0.45 -15.531 0.485 1 98.62 121 MET B C 1
ATOM 3098 O O . MET B 1 121 ? 0.899 -14.984 1.494 1 98.62 121 MET B O 1
ATOM 3102 N N . ALA B 1 122 ? -0.475 -14.922 -0.293 1 98.88 122 ALA B N 1
ATOM 3103 C CA . ALA B 1 122 ? -1.065 -13.641 0.077 1 98.88 122 ALA B CA 1
ATOM 3104 C C . ALA B 1 122 ? -1.713 -13.711 1.457 1 98.88 122 ALA B C 1
ATOM 3106 O O . ALA B 1 122 ? -1.391 -12.922 2.344 1 98.88 122 ALA B O 1
ATOM 3107 N N . LEU B 1 123 ? -2.58 -14.711 1.658 1 98.88 123 LEU B N 1
ATOM 3108 C CA . LEU B 1 123 ? -3.348 -14.812 2.895 1 98.88 123 LEU B CA 1
ATOM 3109 C C . LEU B 1 123 ? -2.467 -15.289 4.043 1 98.88 123 LEU B C 1
ATOM 3111 O O . LEU B 1 123 ? -2.645 -14.867 5.188 1 98.88 123 LEU B O 1
ATOM 3115 N N . ALA B 1 124 ? -1.495 -16.094 3.727 1 98.62 124 ALA B N 1
ATOM 3116 C CA . ALA B 1 124 ? -0.673 -16.703 4.773 1 98.62 124 ALA B CA 1
ATOM 3117 C C . ALA B 1 124 ? 0.387 -15.727 5.27 1 98.62 124 ALA B C 1
ATOM 3119 O O . ALA B 1 124 ? 0.756 -15.742 6.445 1 98.62 124 ALA B O 1
ATOM 3120 N N . THR B 1 125 ? 0.896 -14.883 4.328 1 98.06 125 THR B N 1
ATOM 3121 C CA . THR B 1 125 ? 2.109 -14.164 4.699 1 98.06 125 THR B CA 1
ATOM 3122 C C . THR B 1 125 ? 1.922 -12.656 4.52 1 98.06 125 THR B C 1
ATOM 3124 O O . THR B 1 125 ? 2.736 -11.867 4.996 1 98.06 125 THR B O 1
ATOM 3127 N N . ARG B 1 126 ? 0.866 -12.219 3.842 1 98.44 126 ARG B N 1
ATOM 3128 C CA . ARG B 1 126 ? 0.762 -10.812 3.484 1 98.44 126 ARG B CA 1
ATOM 3129 C C . ARG B 1 126 ? -0.49 -10.188 4.086 1 98.44 126 ARG B C 1
ATOM 3131 O O . ARG B 1 126 ? -0.869 -9.07 3.725 1 98.44 126 ARG B O 1
ATOM 3138 N N . THR B 1 127 ? -1.197 -10.891 4.926 1 98.38 127 THR B N 1
ATOM 3139 C CA . THR B 1 127 ? -2.312 -10.352 5.699 1 98.38 127 THR B CA 1
ATOM 3140 C C . THR B 1 127 ? -2.08 -10.555 7.195 1 98.38 127 THR B C 1
ATOM 3142 O O . THR B 1 127 ? -1.246 -11.367 7.594 1 98.38 127 THR B O 1
ATOM 3145 N N . THR B 1 128 ? -2.738 -9.75 7.957 1 96.5 128 THR B N 1
ATOM 3146 C CA . THR B 1 128 ? -2.625 -9.852 9.406 1 96.5 128 THR B CA 1
ATOM 3147 C C . THR B 1 128 ? -3.994 -9.727 10.07 1 96.5 128 THR B C 1
ATOM 3149 O O . THR B 1 128 ? -4.832 -8.938 9.625 1 96.5 128 THR B O 1
ATOM 3152 N N . ALA B 1 129 ? -4.332 -10.586 11.008 1 96.5 129 ALA B N 1
ATOM 3153 C CA . ALA B 1 129 ? -5.457 -10.461 11.93 1 96.5 129 ALA B CA 1
ATOM 3154 C C . ALA B 1 129 ? -6.777 -10.359 11.172 1 96.5 129 ALA B C 1
ATOM 3156 O O . ALA B 1 129 ? -7.59 -9.469 11.445 1 96.5 129 ALA B O 1
ATOM 3157 N N . LEU B 1 130 ? -6.922 -11.164 10.156 1 97.88 130 LEU B N 1
ATOM 3158 C CA . LEU B 1 130 ? -8.234 -11.234 9.523 1 97.88 130 LEU B CA 1
ATOM 3159 C C . LEU B 1 130 ? -9.289 -11.734 10.508 1 97.88 130 LEU B C 1
ATOM 3161 O O . LEU B 1 130 ? -9.039 -12.664 11.273 1 97.88 130 LEU B O 1
ATOM 3165 N N . PRO B 1 131 ? -10.438 -11.102 10.57 1 97.62 131 PRO B N 1
ATOM 3166 C CA . PRO B 1 131 ? -11.469 -11.586 11.492 1 97.62 131 PRO B CA 1
ATOM 3167 C C . PRO B 1 131 ? -12.008 -12.961 11.109 1 97.62 131 PRO B C 1
ATOM 3169 O O . PRO B 1 131 ? -11.914 -13.367 9.945 1 97.62 131 PRO B O 1
ATOM 3172 N N . ALA B 1 132 ? -12.5 -13.695 12.172 1 97.88 132 ALA B N 1
ATOM 3173 C CA . ALA B 1 132 ? -13.18 -14.953 11.883 1 97.88 132 ALA B CA 1
ATOM 3174 C C . ALA B 1 132 ? -14.32 -14.75 10.891 1 97.88 132 ALA B C 1
ATOM 3176 O O . ALA B 1 132 ? -15.102 -13.805 11.023 1 97.88 132 ALA B O 1
ATOM 3177 N N . GLY B 1 133 ? -14.375 -15.531 9.883 1 98.62 133 GLY B N 1
ATOM 3178 C CA . GLY B 1 133 ? -15.43 -15.406 8.883 1 98.62 133 GLY B CA 1
ATOM 3179 C C . GLY B 1 133 ? -15.297 -14.156 8.039 1 98.62 133 GLY B C 1
ATOM 3180 O O . GLY B 1 133 ? -16.297 -13.539 7.68 1 98.62 133 GLY B O 1
ATOM 3181 N N . PHE B 1 134 ? -14.102 -13.773 7.742 1 98.69 134 PHE B N 1
ATOM 3182 C CA . PHE B 1 134 ? -13.852 -12.539 7.012 1 98.69 134 PHE B CA 1
ATOM 3183 C C . PHE B 1 134 ? -14.461 -12.609 5.613 1 98.69 134 PHE B C 1
ATOM 3185 O O . PHE B 1 134 ? -14.82 -13.688 5.141 1 98.69 134 PHE B O 1
ATOM 3192 N N . THR B 1 135 ? -14.633 -11.406 4.977 1 98.88 135 THR B N 1
ATOM 3193 C CA . THR B 1 135 ? -15.07 -11.258 3.592 1 98.88 135 THR B CA 1
ATOM 3194 C C . THR B 1 135 ? -13.883 -11.062 2.662 1 98.88 135 THR B C 1
ATOM 3196 O O . THR B 1 135 ? -13.094 -10.133 2.836 1 98.88 135 THR B O 1
ATOM 3199 N N . ALA B 1 136 ? -13.766 -11.984 1.696 1 98.94 136 ALA B N 1
ATOM 3200 C CA . ALA B 1 136 ? -12.734 -11.883 0.67 1 98.94 136 ALA B CA 1
ATOM 3201 C C . ALA B 1 136 ? -13.32 -11.422 -0.659 1 98.94 136 ALA B C 1
ATOM 3203 O O . ALA B 1 136 ? -14.344 -11.953 -1.108 1 98.94 136 ALA B O 1
ATOM 3204 N N . VAL B 1 137 ? -12.727 -10.414 -1.242 1 98.94 137 VAL B N 1
ATOM 3205 C CA . VAL B 1 137 ? -13.062 -9.984 -2.598 1 98.94 137 VAL B CA 1
ATOM 3206 C C . VAL B 1 137 ? -11.961 -10.422 -3.561 1 98.94 137 VAL B C 1
ATOM 3208 O O . VAL B 1 137 ? -10.789 -10.094 -3.361 1 98.94 137 VAL B O 1
ATOM 3211 N N . VAL B 1 138 ? -12.312 -11.188 -4.539 1 98.88 138 VAL B N 1
ATOM 3212 C CA . VAL B 1 138 ? -11.375 -11.664 -5.547 1 98.88 138 VAL B CA 1
ATOM 3213 C C . VAL B 1 138 ? -11.586 -10.898 -6.852 1 98.88 138 VAL B C 1
ATOM 3215 O O . VAL B 1 138 ? -12.57 -11.125 -7.559 1 98.88 138 VAL B O 1
ATOM 3218 N N . VAL B 1 139 ? -10.641 -10.039 -7.176 1 98.44 139 VAL B N 1
ATOM 3219 C CA . VAL B 1 139 ? -10.688 -9.25 -8.398 1 98.44 139 VAL B CA 1
ATOM 3220 C C . VAL B 1 139 ? -9.977 -9.992 -9.523 1 98.44 139 VAL B C 1
ATOM 3222 O O . VAL B 1 139 ? -8.773 -10.273 -9.438 1 98.44 139 VAL B O 1
ATOM 3225 N N . GLY B 1 140 ? -10.672 -10.273 -10.609 1 97.38 140 GLY B N 1
ATOM 3226 C CA . GLY B 1 140 ? -10.203 -11.195 -11.633 1 97.38 140 GLY B CA 1
ATOM 3227 C C . GLY B 1 140 ? -10.57 -12.641 -11.344 1 97.38 140 GLY B C 1
ATOM 3228 O O . GLY B 1 140 ? -9.75 -13.539 -11.539 1 97.38 140 GLY B O 1
ATOM 3229 N N . ALA B 1 141 ? -11.797 -12.852 -10.945 1 97.81 141 ALA B N 1
ATOM 3230 C CA . ALA B 1 141 ? -12.219 -14.133 -10.375 1 97.81 141 ALA B CA 1
ATOM 3231 C C . ALA B 1 141 ? -12.32 -15.203 -11.453 1 97.81 141 ALA B C 1
ATOM 3233 O O . ALA B 1 141 ? -12.289 -16.406 -11.156 1 97.81 141 ALA B O 1
ATOM 3234 N N . THR B 1 142 ? -12.43 -14.789 -12.75 1 95.75 142 THR B N 1
ATOM 3235 C CA . THR B 1 142 ? -12.703 -15.773 -13.789 1 95.75 142 THR B CA 1
ATOM 3236 C C . THR B 1 142 ? -11.398 -16.328 -14.359 1 95.75 142 THR B C 1
ATOM 3238 O O . THR B 1 142 ? -11.422 -17.266 -15.172 1 95.75 142 THR B O 1
ATOM 3241 N N . SER B 1 143 ? -10.258 -15.766 -14 1 94.38 143 SER B N 1
ATOM 3242 C CA . SER B 1 143 ? -8.984 -16.375 -14.375 1 94.38 143 SER B CA 1
ATOM 3243 C C . SER B 1 143 ? -8.734 -17.656 -13.586 1 94.38 143 SER B C 1
ATOM 3245 O O . SER B 1 143 ? -9.445 -17.938 -12.617 1 94.38 143 SER B O 1
ATOM 3247 N N . LEU B 1 144 ? -7.789 -18.406 -14.031 1 95.25 144 LEU B N 1
ATOM 3248 C CA . LEU B 1 144 ? -7.461 -19.625 -13.297 1 95.25 144 LEU B CA 1
ATOM 3249 C C . LEU B 1 144 ? -7.02 -19.297 -11.875 1 95.25 144 LEU B C 1
ATOM 3251 O O . LEU B 1 144 ? -7.469 -19.938 -10.922 1 95.25 144 LEU B O 1
ATOM 3255 N N . SER B 1 145 ? -6.152 -18.328 -11.719 1 96.56 145 SER B N 1
ATOM 3256 C CA . SER B 1 145 ? -5.695 -17.922 -10.391 1 96.56 145 SER B CA 1
ATOM 3257 C C . SER B 1 145 ? -6.84 -17.328 -9.57 1 96.56 145 SER B C 1
ATOM 3259 O O . SER B 1 145 ? -6.934 -17.5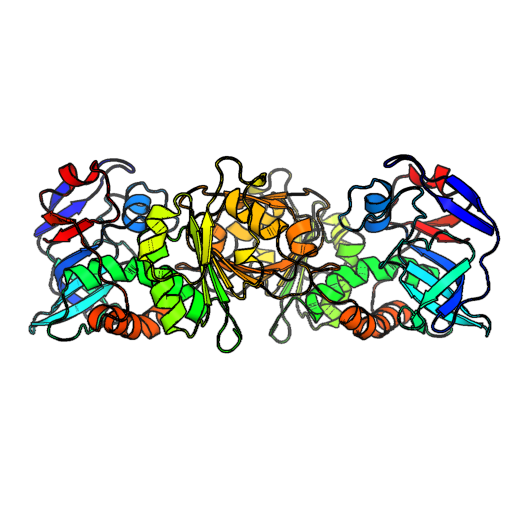78 -8.367 1 96.56 145 SER B O 1
ATOM 3261 N N . GLY B 1 146 ? -7.672 -16.547 -10.219 1 97.25 146 GLY B N 1
ATOM 3262 C CA . GLY B 1 146 ? -8.82 -15.984 -9.523 1 97.25 146 GLY B CA 1
ATOM 3263 C C . GLY B 1 146 ? -9.781 -17.047 -9.016 1 97.25 146 GLY B C 1
ATOM 3264 O O . GLY B 1 146 ? -10.234 -16.984 -7.871 1 97.25 146 GLY B O 1
ATOM 3265 N N . ALA B 1 147 ? -10.055 -17.984 -9.898 1 97.06 147 ALA B N 1
ATOM 3266 C CA . ALA B 1 147 ? -10.945 -19.078 -9.508 1 97.06 147 ALA B CA 1
ATOM 3267 C C . ALA B 1 147 ? -10.344 -19.891 -8.367 1 97.06 147 ALA B C 1
ATOM 3269 O O . ALA B 1 147 ? -11.039 -20.25 -7.422 1 97.06 147 ALA B O 1
ATOM 3270 N N . ALA B 1 148 ? -9.055 -20.156 -8.414 1 97.75 148 ALA B N 1
ATOM 3271 C CA . ALA B 1 148 ? -8.375 -20.875 -7.336 1 97.75 148 ALA B CA 1
ATOM 3272 C C . ALA B 1 148 ? -8.453 -20.094 -6.031 1 97.75 148 ALA B C 1
ATOM 3274 O O . ALA B 1 148 ? -8.578 -20.672 -4.953 1 97.75 148 ALA B O 1
ATOM 3275 N N . ALA B 1 149 ? -8.43 -18.766 -6.094 1 98.75 149 ALA B N 1
ATOM 3276 C CA . ALA B 1 149 ? -8.438 -17.891 -4.918 1 98.75 149 ALA B CA 1
ATOM 3277 C C . ALA B 1 149 ? -9.75 -18.016 -4.152 1 98.75 149 ALA B C 1
ATOM 3279 O O . ALA B 1 149 ? -9.789 -17.828 -2.934 1 98.75 149 ALA B O 1
ATOM 3280 N N . VAL B 1 150 ? -10.82 -18.344 -4.871 1 98.62 150 VAL B N 1
ATOM 3281 C CA . VAL B 1 150 ? -12.109 -18.547 -4.211 1 98.62 150 VAL B CA 1
ATOM 3282 C C . VAL B 1 150 ? -12.008 -19.703 -3.223 1 98.62 150 VAL B C 1
ATOM 3284 O O . VAL B 1 150 ? -12.336 -19.547 -2.045 1 98.62 150 VAL B O 1
ATOM 3287 N N . SER B 1 151 ? -11.469 -20.828 -3.691 1 98.19 151 SER B N 1
ATOM 3288 C CA . SER B 1 151 ? -11.289 -22 -2.836 1 98.19 151 SER B CA 1
ATOM 3289 C C . SER B 1 151 ? -10.273 -21.719 -1.732 1 98.19 151 SER B C 1
ATOM 3291 O O . SER B 1 151 ? -10.453 -22.172 -0.594 1 98.19 151 SER B O 1
ATOM 3293 N N . VAL B 1 152 ? -9.211 -21.016 -2.049 1 98.81 152 VAL B N 1
ATOM 3294 C CA . VAL B 1 152 ? -8.164 -20.703 -1.075 1 98.81 152 VAL B CA 1
ATOM 3295 C C . VAL B 1 152 ? -8.734 -19.844 0.043 1 98.81 152 VAL B C 1
ATOM 3297 O O . VAL B 1 152 ? -8.492 -20.094 1.225 1 98.81 152 VAL B O 1
ATOM 3300 N N . ALA B 1 153 ? -9.539 -18.797 -0.344 1 98.81 153 ALA B N 1
ATOM 3301 C CA . ALA B 1 153 ? -10.156 -17.938 0.657 1 98.81 153 ALA B CA 1
ATOM 3302 C C . ALA B 1 153 ? -11.016 -18.734 1.621 1 98.81 153 ALA B C 1
ATOM 3304 O O . ALA B 1 153 ? -10.969 -18.531 2.836 1 98.81 153 ALA B O 1
ATOM 3305 N N . ARG B 1 154 ? -11.758 -19.719 1.075 1 98.19 154 ARG B N 1
ATOM 3306 C CA . ARG B 1 154 ? -12.586 -20.578 1.907 1 98.19 154 ARG B CA 1
ATOM 3307 C C . ARG B 1 154 ? -11.734 -21.438 2.834 1 98.19 154 ARG B C 1
ATOM 3309 O O . ARG B 1 154 ? -12.062 -21.594 4.012 1 98.19 154 ARG B O 1
ATOM 3316 N N . ALA B 1 155 ? -10.688 -21.938 2.299 1 97.62 155 ALA B N 1
ATOM 3317 C CA . ALA B 1 155 ? -9.781 -22.766 3.088 1 97.62 155 ALA B CA 1
ATOM 3318 C C . ALA B 1 155 ? -9.195 -21.984 4.254 1 97.62 155 ALA B C 1
ATOM 3320 O O . ALA B 1 155 ? -8.875 -22.562 5.301 1 97.62 155 ALA B O 1
ATOM 3321 N N . PHE B 1 156 ? -9.039 -20.656 4.148 1 98.38 156 PHE B N 1
ATOM 3322 C CA . PHE B 1 156 ? -8.469 -19.812 5.188 1 98.38 156 PHE B CA 1
ATOM 3323 C C . PHE B 1 156 ? -9.555 -19.297 6.117 1 98.38 156 PHE B C 1
ATOM 3325 O O . PHE B 1 156 ? -9.266 -18.547 7.055 1 98.38 156 PHE B O 1
ATOM 3332 N N . GLY B 1 157 ? -10.852 -19.609 5.785 1 98.19 157 GLY B N 1
ATOM 3333 C CA . GLY B 1 157 ? -11.898 -19.328 6.754 1 98.19 157 GLY B CA 1
ATOM 3334 C C . GLY B 1 157 ? -12.828 -18.203 6.316 1 98.19 157 GLY B C 1
ATOM 3335 O O . GLY B 1 157 ? -13.648 -17.734 7.105 1 98.19 157 GLY B O 1
ATOM 3336 N N . ALA B 1 158 ? -12.766 -17.781 5.066 1 98.75 158 ALA B N 1
ATOM 3337 C CA . ALA B 1 158 ? -13.711 -16.766 4.598 1 98.75 158 ALA B CA 1
ATOM 3338 C C . ALA B 1 158 ? -15.141 -17.281 4.648 1 98.75 158 ALA B C 1
ATOM 3340 O O . ALA B 1 158 ? -15.438 -18.375 4.152 1 98.75 158 ALA B O 1
ATOM 3341 N N . ALA B 1 159 ? -15.992 -16.547 5.246 1 98.69 159 ALA B N 1
ATOM 3342 C CA . ALA B 1 159 ? -17.406 -16.891 5.27 1 98.69 159 ALA B CA 1
ATOM 3343 C C . ALA B 1 159 ? -18.125 -16.328 4.043 1 98.69 159 ALA B C 1
ATOM 3345 O O . ALA B 1 159 ? -19.188 -16.844 3.656 1 98.69 159 ALA B O 1
ATOM 3346 N N . ARG B 1 160 ? -17.594 -15.281 3.523 1 98.75 160 ARG B N 1
ATOM 3347 C CA . ARG B 1 160 ? -18.156 -14.633 2.342 1 98.75 160 ARG B CA 1
ATOM 3348 C C . ARG B 1 160 ? -17.078 -14.359 1.302 1 98.75 160 ARG B C 1
ATOM 3350 O O . ARG B 1 160 ? -16.016 -13.82 1.628 1 98.75 160 ARG B O 1
ATOM 3357 N N . VAL B 1 161 ? -17.281 -14.805 0.042 1 98.88 161 VAL B N 1
ATOM 3358 C CA . VAL B 1 161 ? -16.375 -14.531 -1.07 1 98.88 161 VAL B CA 1
ATOM 3359 C C . VAL B 1 161 ? -17.141 -13.828 -2.195 1 98.88 161 VAL B C 1
ATOM 3361 O O . VAL B 1 161 ? -18.172 -14.328 -2.664 1 98.88 161 VAL B O 1
ATOM 3364 N N . VAL B 1 162 ? -16.688 -12.633 -2.59 1 98.88 162 VAL B N 1
ATOM 3365 C CA . VAL B 1 162 ? -17.266 -11.844 -3.678 1 98.88 162 VAL B CA 1
ATOM 3366 C C . VAL B 1 162 ? -16.312 -11.859 -4.875 1 98.88 162 VAL B C 1
ATOM 3368 O O . VAL B 1 162 ? -15.109 -11.609 -4.723 1 98.88 162 VAL B O 1
ATOM 3371 N N . GLY B 1 163 ? -16.812 -12.188 -6.043 1 98.75 163 GLY B N 1
ATOM 3372 C CA . GLY B 1 163 ? -16.016 -12.148 -7.262 1 98.75 163 GLY B CA 1
ATOM 3373 C C . GLY B 1 163 ? -16.219 -10.883 -8.07 1 98.75 163 GLY B C 1
ATOM 3374 O O . GLY B 1 163 ? -17.328 -10.352 -8.133 1 98.75 163 GLY B O 1
ATOM 3375 N N . VAL B 1 164 ? -15.18 -10.375 -8.594 1 98.25 164 VAL B N 1
ATOM 3376 C CA . VAL B 1 164 ? -15.203 -9.234 -9.5 1 98.25 164 VAL B CA 1
ATOM 3377 C C . VAL B 1 164 ? -14.633 -9.641 -10.859 1 98.25 164 VAL B C 1
ATOM 3379 O O . VAL B 1 164 ? -13.492 -10.109 -10.945 1 98.25 164 VAL B O 1
ATOM 3382 N N . ALA B 1 165 ? -15.367 -9.531 -11.891 1 97.44 165 ALA B N 1
ATOM 3383 C CA . ALA B 1 165 ? -14.93 -9.844 -13.25 1 97.44 165 ALA B CA 1
ATOM 3384 C C . ALA B 1 165 ? -15.867 -9.234 -14.289 1 97.44 165 ALA B C 1
ATOM 3386 O O . ALA B 1 165 ? -16.844 -8.57 -13.93 1 97.44 165 ALA B O 1
ATOM 3387 N N . ARG B 1 166 ? -15.539 -9.359 -15.562 1 94.06 166 ARG B N 1
ATOM 3388 C CA . ARG B 1 166 ? -16.297 -8.734 -16.641 1 94.06 166 ARG B CA 1
ATOM 3389 C C . ARG B 1 166 ? -17.562 -9.523 -16.953 1 94.06 166 ARG B C 1
ATOM 3391 O O . ARG B 1 166 ? -18.531 -8.969 -17.484 1 94.06 166 ARG B O 1
ATOM 3398 N N . SER B 1 167 ? -17.641 -10.852 -16.656 1 94.31 167 SER B N 1
ATOM 3399 C CA . SER B 1 167 ? -18.781 -11.672 -17.047 1 94.31 167 SER B CA 1
ATOM 3400 C C . SER B 1 167 ? -19.422 -12.359 -15.852 1 94.31 167 SER B C 1
ATOM 3402 O O . SER B 1 167 ? -18.828 -13.266 -15.258 1 94.31 167 SER B O 1
ATOM 3404 N N . ALA B 1 168 ? -20.625 -11.969 -15.594 1 93.12 168 ALA B N 1
ATOM 3405 C CA . ALA B 1 168 ? -21.375 -12.633 -14.531 1 93.12 168 ALA B CA 1
ATOM 3406 C C . ALA B 1 168 ? -21.594 -14.109 -14.844 1 93.12 168 ALA B C 1
ATOM 3408 O O . ALA B 1 168 ? -21.531 -14.953 -13.953 1 93.12 168 ALA B O 1
ATOM 3409 N N . ALA B 1 169 ? -21.797 -14.414 -16.094 1 95.69 169 ALA B N 1
ATOM 3410 C CA . ALA B 1 169 ? -22.031 -15.789 -16.531 1 95.69 169 ALA B CA 1
ATOM 3411 C C . ALA B 1 169 ? -20.828 -16.672 -16.219 1 95.69 169 ALA B C 1
ATOM 3413 O O . ALA B 1 169 ? -21 -17.828 -15.797 1 95.69 169 ALA B O 1
ATOM 3414 N N . LYS B 1 170 ? -19.688 -16.141 -16.391 1 95.75 170 LYS B N 1
ATOM 3415 C CA . LYS B 1 170 ? -18.469 -16.922 -16.141 1 95.75 170 LYS B CA 1
ATOM 3416 C C . LYS B 1 170 ? -18.188 -17.047 -14.648 1 95.75 170 LYS B C 1
ATOM 3418 O O . LYS B 1 170 ? -17.469 -17.953 -14.227 1 95.75 170 LYS B O 1
ATOM 3423 N N . MET B 1 171 ? -18.75 -16.172 -13.828 1 97.5 171 MET B N 1
ATOM 3424 C CA . MET B 1 171 ? -18.531 -16.219 -12.383 1 97.5 171 MET B CA 1
ATOM 3425 C C . MET B 1 171 ? -19.516 -17.156 -11.711 1 97.5 171 MET B C 1
ATOM 3427 O O . MET B 1 171 ? -19.281 -17.625 -10.602 1 97.5 171 MET B O 1
ATOM 3431 N N . ALA B 1 172 ? -20.578 -17.516 -12.391 1 96.56 172 ALA B N 1
ATOM 3432 C CA . ALA B 1 172 ? -21.703 -18.266 -11.82 1 96.56 172 ALA B CA 1
ATOM 3433 C C . ALA B 1 172 ? -21.234 -19.609 -11.273 1 96.56 172 ALA B C 1
ATOM 3435 O O . ALA B 1 172 ? -21.625 -20.016 -10.172 1 96.56 172 ALA B O 1
ATOM 3436 N N . PRO B 1 173 ? -20.375 -20.266 -11.953 1 95.62 173 PRO B N 1
ATOM 3437 C CA . PRO B 1 173 ? -20.016 -21.609 -11.477 1 95.62 173 PRO B CA 1
ATOM 3438 C C . PRO B 1 173 ? -18.953 -21.562 -10.375 1 95.62 173 PRO B C 1
ATOM 3440 O O . PRO B 1 173 ? -18.531 -22.625 -9.891 1 95.62 173 PRO B O 1
ATOM 3443 N N . LEU B 1 174 ? -18.531 -20.469 -9.875 1 96.94 174 LEU B N 1
ATOM 3444 C CA . LEU B 1 174 ? -17.375 -20.359 -9 1 96.94 174 LEU B CA 1
ATOM 3445 C C . LEU B 1 174 ? -17.781 -20.469 -7.539 1 96.94 174 LEU B C 1
ATOM 3447 O O . LEU B 1 174 ? -16.938 -20.422 -6.648 1 96.94 174 LEU B O 1
ATOM 3451 N N . GLY B 1 175 ? -19.078 -20.625 -7.203 1 96.88 175 GLY B N 1
ATOM 3452 C CA . GLY B 1 175 ? -19.531 -20.766 -5.828 1 96.88 175 GLY B CA 1
ATOM 3453 C C . GLY B 1 175 ? -19.391 -19.484 -5.016 1 96.88 175 GLY B C 1
ATOM 3454 O O . GLY B 1 175 ? -19.094 -19.547 -3.818 1 96.88 175 GLY B O 1
ATOM 3455 N N . LEU B 1 176 ? -19.547 -18.359 -5.625 1 98.5 176 LEU B N 1
ATOM 3456 C CA . LEU B 1 176 ? -19.422 -17.047 -4.977 1 98.5 176 LEU B CA 1
ATOM 3457 C C . LEU B 1 176 ? -20.672 -16.703 -4.188 1 98.5 176 LEU B C 1
ATOM 3459 O O . LEU B 1 176 ? -21.766 -17.156 -4.527 1 98.5 176 LEU B O 1
ATOM 3463 N N . ASP B 1 177 ? -20.531 -15.914 -3.148 1 98.75 177 ASP B N 1
ATOM 3464 C CA . ASP B 1 177 ? -21.672 -15.414 -2.389 1 98.75 177 ASP B CA 1
ATOM 3465 C C . ASP B 1 177 ? -22.281 -14.188 -3.062 1 98.75 177 ASP B C 1
ATOM 3467 O O . ASP B 1 177 ? -23.469 -13.906 -2.891 1 98.75 177 ASP B O 1
ATOM 3471 N N . ALA B 1 178 ? -21.5 -13.414 -3.76 1 98.56 178 ALA B N 1
ATOM 3472 C CA . ALA B 1 178 ? -21.922 -12.258 -4.555 1 98.56 178 ALA B CA 1
ATOM 3473 C C . ALA B 1 178 ? -20.922 -11.977 -5.676 1 98.56 178 ALA B C 1
ATOM 3475 O O . ALA B 1 178 ? -19.812 -12.516 -5.676 1 98.56 178 ALA B O 1
ATOM 3476 N N . ALA B 1 179 ? -21.375 -11.211 -6.648 1 98.19 179 ALA B N 1
ATOM 3477 C CA . ALA B 1 179 ? -20.516 -10.898 -7.793 1 98.19 179 ALA B CA 1
ATOM 3478 C C . ALA B 1 179 ? -20.656 -9.438 -8.203 1 98.19 179 ALA B C 1
ATOM 3480 O O . ALA B 1 179 ? -21.734 -8.852 -8.078 1 98.19 179 ALA B O 1
ATOM 3481 N N . VAL B 1 180 ? -19.578 -8.852 -8.539 1 98.06 180 VAL B N 1
ATOM 3482 C CA . VAL B 1 180 ? -19.516 -7.543 -9.188 1 98.06 180 VAL B CA 1
ATOM 3483 C C . VAL B 1 180 ? -19.141 -7.711 -10.656 1 98.06 180 VAL B C 1
ATOM 3485 O O . VAL B 1 180 ? -18.062 -8.227 -10.969 1 98.06 180 VAL B O 1
ATOM 3488 N N . GLU B 1 181 ? -20.031 -7.293 -11.508 1 97.81 181 GLU B N 1
ATOM 3489 C CA . GLU B 1 181 ? -19.734 -7.312 -12.938 1 97.81 181 GLU B CA 1
ATOM 3490 C C . GLU B 1 181 ? -19.109 -5.992 -13.383 1 97.81 181 GLU B C 1
ATOM 3492 O O . GLU B 1 181 ? -19.719 -4.934 -13.273 1 97.81 181 GLU B O 1
ATOM 3497 N N . LEU B 1 182 ? -17.875 -6.07 -13.859 1 96.75 182 LEU B N 1
ATOM 3498 C CA . LEU B 1 182 ? -17.156 -4.879 -14.305 1 96.75 182 LEU B CA 1
ATOM 3499 C C . LEU B 1 182 ? -17.781 -4.316 -15.578 1 96.75 182 LEU B C 1
ATOM 3501 O O . LEU B 1 182 ? -18.016 -5.055 -16.531 1 96.75 182 LEU B O 1
ATOM 3505 N N . ALA B 1 183 ? -18 -3.057 -15.562 1 94.62 183 ALA B N 1
ATOM 3506 C CA . ALA B 1 183 ? -18.438 -2.354 -16.766 1 94.62 183 ALA B CA 1
ATOM 3507 C C . ALA B 1 183 ? -17.25 -1.982 -17.656 1 94.62 183 ALA B C 1
ATOM 3509 O O . ALA B 1 183 ? -16.109 -2.008 -17.203 1 94.62 183 ALA B O 1
ATOM 3510 N N . ASP B 1 184 ? -17.578 -1.729 -18.875 1 88.25 184 ASP B N 1
ATOM 3511 C CA . ASP B 1 184 ? -16.516 -1.261 -19.781 1 88.25 184 ASP B CA 1
ATOM 3512 C C . ASP B 1 184 ? -15.891 0.03 -19.25 1 88.25 184 ASP B C 1
ATOM 3514 O O . ASP B 1 184 ? -14.672 0.195 -19.312 1 88.25 184 ASP B O 1
ATOM 3518 N N . ASP B 1 185 ? -16.75 0.861 -18.766 1 86.69 185 ASP B N 1
ATOM 3519 C CA . ASP B 1 185 ? -16.312 2.051 -18.047 1 86.69 185 ASP B CA 1
ATOM 3520 C C . ASP B 1 185 ? -16.219 1.776 -16.547 1 86.69 185 ASP B C 1
ATOM 3522 O O . ASP B 1 185 ? -17.234 1.59 -15.875 1 86.69 185 ASP B O 1
ATOM 3526 N N . PRO B 1 186 ? -15 1.765 -16.031 1 81.12 186 PRO B N 1
ATOM 3527 C CA . PRO B 1 186 ? -14.852 1.427 -14.617 1 81.12 186 PRO B CA 1
ATOM 3528 C C . PRO B 1 186 ? -15.641 2.354 -13.695 1 81.12 186 PRO B C 1
ATOM 3530 O O . PRO B 1 186 ? -16.062 1.943 -12.617 1 81.12 186 PRO B O 1
ATOM 3533 N N . ASP B 1 187 ? -15.867 3.572 -14.055 1 82.56 187 ASP B N 1
ATOM 3534 C CA . ASP B 1 187 ? -16.594 4.535 -13.227 1 82.56 187 ASP B CA 1
ATOM 3535 C C . ASP B 1 187 ? -18.078 4.18 -13.148 1 82.56 187 ASP B C 1
ATOM 3537 O O . ASP B 1 187 ? -18.797 4.711 -12.305 1 82.56 187 ASP B O 1
ATOM 3541 N N . ARG B 1 188 ? -18.578 3.238 -13.961 1 90.94 188 ARG B N 1
ATOM 3542 C CA . ARG B 1 188 ? -19.984 2.85 -14 1 90.94 188 ARG B CA 1
ATOM 3543 C C . ARG B 1 188 ? -20.203 1.515 -13.289 1 90.94 188 ARG B C 1
ATOM 3545 O O . ARG B 1 188 ? -21.344 1.032 -13.203 1 90.94 188 ARG B O 1
ATOM 3552 N N . THR B 1 189 ? -19.109 0.955 -12.844 1 96.19 189 THR B N 1
ATOM 3553 C CA . THR B 1 189 ? -19.234 -0.318 -12.141 1 96.19 189 THR B CA 1
ATOM 3554 C C . THR B 1 189 ? -19.859 -0.121 -10.766 1 96.19 189 THR B C 1
ATOM 3556 O O . THR B 1 189 ? -19.516 0.824 -10.047 1 96.19 189 THR B O 1
ATOM 3559 N N . ASP B 1 190 ? -20.844 -0.918 -10.445 1 96.56 190 ASP B N 1
ATOM 3560 C CA . ASP B 1 190 ? -21.422 -0.931 -9.109 1 96.56 190 ASP B CA 1
ATOM 3561 C C . ASP B 1 190 ? -20.672 -1.883 -8.18 1 96.56 190 ASP B C 1
ATOM 3563 O O . ASP B 1 190 ? -20.828 -3.102 -8.273 1 96.56 190 ASP B O 1
ATOM 3567 N N . TYR B 1 191 ? -19.953 -1.314 -7.219 1 97.06 191 TYR B N 1
ATOM 3568 C CA . TYR B 1 191 ? -19.094 -2.111 -6.352 1 97.06 191 TYR B CA 1
ATOM 3569 C C . TYR B 1 191 ? -19.781 -2.428 -5.035 1 97.06 191 TYR B C 1
ATOM 3571 O O . TYR B 1 191 ? -19.156 -2.918 -4.094 1 97.06 191 TYR B O 1
ATOM 3579 N N . ALA B 1 192 ? -21.031 -2.254 -4.859 1 97.19 192 ALA B N 1
ATOM 3580 C CA . ALA B 1 192 ? -21.766 -2.334 -3.6 1 97.19 192 ALA B CA 1
ATOM 3581 C C . ALA B 1 192 ? -21.516 -3.664 -2.898 1 97.19 192 ALA B C 1
ATOM 3583 O O . ALA B 1 192 ? -21.266 -3.699 -1.69 1 97.19 192 ALA B O 1
ATOM 3584 N N . ALA B 1 193 ? -21.453 -4.734 -3.662 1 97.88 193 ALA B N 1
ATOM 3585 C CA . ALA B 1 193 ? -21.328 -6.074 -3.088 1 97.88 193 ALA B CA 1
ATOM 3586 C C . ALA B 1 193 ? -19.922 -6.289 -2.516 1 97.88 193 ALA B C 1
ATOM 3588 O O . ALA B 1 193 ? -19.703 -7.227 -1.745 1 97.88 193 ALA B O 1
ATOM 3589 N N . ALA B 1 194 ? -18.953 -5.43 -2.871 1 98.06 194 ALA B N 1
ATOM 3590 C CA . ALA B 1 194 ? -17.562 -5.641 -2.506 1 98.06 194 ALA B CA 1
ATOM 3591 C C . ALA B 1 194 ? -17.141 -4.688 -1.392 1 98.06 194 ALA B C 1
ATOM 3593 O O . ALA B 1 194 ? -16 -4.762 -0.902 1 98.06 194 ALA B O 1
ATOM 3594 N N . LEU B 1 195 ? -18 -3.797 -0.901 1 97.69 195 LEU B N 1
ATOM 3595 C CA . LEU B 1 195 ? -17.594 -2.666 -0.068 1 97.69 195 LEU B CA 1
ATOM 3596 C C . LEU B 1 195 ? -17.406 -3.1 1.383 1 97.69 195 LEU B C 1
ATOM 3598 O O . LEU B 1 195 ? -16.844 -2.355 2.189 1 97.69 195 LEU B O 1
ATOM 3602 N N . ASP B 1 196 ? -17.812 -4.328 1.678 1 96.88 196 ASP B N 1
ATOM 3603 C CA . ASP B 1 196 ? -17.594 -4.84 3.027 1 96.88 196 ASP B CA 1
ATOM 3604 C C . ASP B 1 196 ? -16.359 -5.734 3.08 1 96.88 196 ASP B C 1
ATOM 3606 O O . ASP B 1 196 ? -16.219 -6.551 3.994 1 96.88 196 ASP B O 1
ATOM 3610 N N . ALA B 1 197 ? -15.484 -5.598 2.217 1 98.5 197 ALA B N 1
ATOM 3611 C CA . ALA B 1 197 ? -14.289 -6.426 2.104 1 98.5 197 ALA B CA 1
ATOM 3612 C C . ALA B 1 197 ? -13.406 -6.297 3.346 1 98.5 197 ALA B C 1
ATOM 3614 O O . ALA B 1 197 ? -13.195 -5.191 3.848 1 98.5 197 ALA B O 1
ATOM 3615 N N . ASP B 1 198 ? -12.969 -7.434 3.877 1 98.75 198 ASP B N 1
ATOM 3616 C CA . ASP B 1 198 ? -11.852 -7.449 4.824 1 98.75 198 ASP B CA 1
ATOM 3617 C C . ASP B 1 198 ? -10.516 -7.582 4.098 1 98.75 198 ASP B C 1
ATOM 3619 O O . ASP B 1 198 ? -9.516 -7.004 4.52 1 98.75 198 ASP B O 1
ATOM 3623 N N . VAL B 1 199 ? -10.547 -8.32 3.041 1 98.94 199 VAL B N 1
ATOM 3624 C CA . VAL B 1 199 ? -9.352 -8.516 2.229 1 98.94 199 VAL B CA 1
ATOM 3625 C C . VAL B 1 199 ? -9.727 -8.531 0.749 1 98.94 199 VAL B C 1
ATOM 3627 O O . VAL B 1 199 ? -10.758 -9.086 0.372 1 98.94 199 VAL B O 1
ATOM 3630 N N . ILE B 1 200 ? -8.93 -7.887 -0.076 1 98.94 200 ILE B N 1
ATOM 3631 C CA . ILE B 1 200 ? -9.047 -7.883 -1.53 1 98.94 200 ILE B CA 1
ATOM 3632 C C . ILE B 1 200 ? -7.828 -8.57 -2.145 1 98.94 200 ILE B C 1
ATOM 3634 O O . ILE B 1 200 ? -6.688 -8.18 -1.883 1 98.94 200 ILE B O 1
ATOM 3638 N N . LEU B 1 201 ? -8.016 -9.617 -2.842 1 98.94 201 LEU B N 1
ATOM 3639 C CA . LEU B 1 201 ? -7.004 -10.297 -3.65 1 98.94 201 LEU B CA 1
ATOM 3640 C C . LEU B 1 201 ? -7.117 -9.883 -5.113 1 98.94 201 LEU B C 1
ATOM 3642 O O . LEU B 1 201 ? -8.086 -10.234 -5.789 1 98.94 201 LEU B O 1
ATOM 3646 N N . ASP B 1 202 ? -6.129 -9.188 -5.625 1 98.81 202 ASP B N 1
ATOM 3647 C CA . ASP B 1 202 ? -6.266 -8.523 -6.918 1 98.81 202 ASP B CA 1
ATOM 3648 C C . ASP B 1 202 ? -5.367 -9.172 -7.965 1 98.81 202 ASP B C 1
ATOM 3650 O O . ASP B 1 202 ? -4.141 -9.102 -7.867 1 98.81 202 ASP B O 1
ATOM 3654 N N . PHE B 1 203 ? -5.973 -9.664 -8.977 1 97.31 203 PHE B N 1
ATOM 3655 C CA . PHE B 1 203 ? -5.227 -10.289 -10.062 1 97.31 203 PHE B CA 1
ATOM 3656 C C . PHE B 1 203 ? -5.254 -9.414 -11.312 1 97.31 203 PHE B C 1
ATOM 3658 O O . PHE B 1 203 ? -4.613 -9.742 -12.312 1 97.31 203 PHE B O 1
ATOM 3665 N N . LEU B 1 204 ? -5.914 -8.281 -11.281 1 96.31 204 LEU B N 1
ATOM 3666 C CA . LEU B 1 204 ? -6.105 -7.449 -12.469 1 96.31 204 LEU B CA 1
ATOM 3667 C C . LEU B 1 204 ? -5.219 -6.211 -12.414 1 96.31 204 LEU B C 1
ATOM 3669 O O . LEU B 1 204 ? -4.457 -5.949 -13.344 1 96.31 204 LEU B O 1
ATOM 3673 N N . TYR B 1 205 ? -5.359 -5.441 -11.328 1 96.56 205 TYR B N 1
ATOM 3674 C CA . TYR B 1 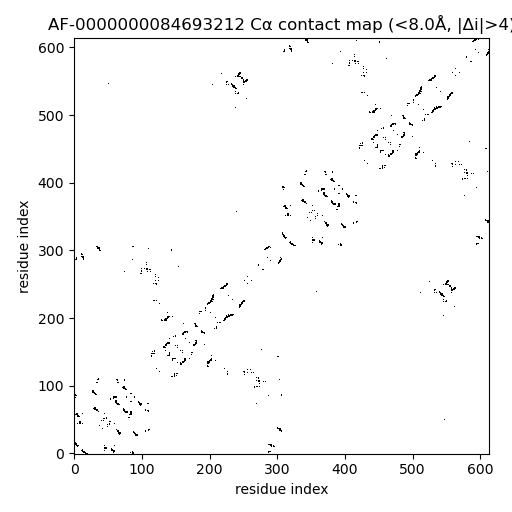205 ? -4.711 -4.148 -11.148 1 96.56 205 TYR B CA 1
ATOM 3675 C C . TYR B 1 205 ? -5.328 -3.1 -12.07 1 96.56 205 TYR B C 1
ATOM 3677 O O . TYR B 1 205 ? -6.391 -3.322 -12.656 1 96.56 205 TYR B O 1
ATOM 3685 N N . GLY B 1 206 ? -4.91 -1.811 -12.055 1 93.94 206 GLY B N 1
ATOM 3686 C CA . GLY B 1 206 ? -5.348 -0.794 -12.992 1 93.94 206 GLY B CA 1
ATOM 3687 C C . GLY B 1 206 ? -6.676 -0.162 -12.617 1 93.94 206 GLY B C 1
ATOM 3688 O O . GLY B 1 206 ? -7.039 -0.132 -11.438 1 93.94 206 GLY B O 1
ATOM 3689 N N . PRO B 1 207 ? -7.441 0.297 -13.625 1 91.12 207 PRO B N 1
ATOM 3690 C CA . PRO B 1 207 ? -8.609 1.156 -13.422 1 91.12 207 PRO B CA 1
ATOM 3691 C C . PRO B 1 207 ? -9.711 0.473 -12.609 1 91.12 207 PRO B C 1
ATOM 3693 O O . PRO B 1 207 ? -10.328 1.102 -11.75 1 91.12 207 PRO B O 1
ATOM 3696 N N . PRO B 1 208 ? -9.977 -0.837 -12.836 1 90.44 208 PRO B N 1
ATOM 3697 C CA . PRO B 1 208 ? -11.023 -1.445 -12.016 1 90.44 208 PRO B CA 1
ATOM 3698 C C . PRO B 1 208 ? -10.703 -1.392 -10.523 1 90.44 208 PRO B C 1
ATOM 3700 O O . PRO B 1 208 ? -11.602 -1.171 -9.703 1 90.44 208 PRO B O 1
ATOM 3703 N N . MET B 1 209 ? -9.492 -1.567 -10.219 1 93.62 209 MET B N 1
ATOM 3704 C CA . MET B 1 209 ? -9.109 -1.548 -8.805 1 93.62 209 MET B CA 1
ATOM 3705 C C . MET B 1 209 ? -9.203 -0.137 -8.234 1 93.62 209 MET B C 1
ATOM 3707 O O . MET B 1 209 ? -9.617 0.045 -7.09 1 93.62 209 MET B O 1
ATOM 3711 N N . LEU B 1 210 ? -8.828 0.813 -9.055 1 93.81 210 LEU B N 1
ATOM 3712 C CA . LEU B 1 210 ? -8.93 2.199 -8.609 1 93.81 210 LEU B CA 1
ATOM 3713 C C . LEU B 1 210 ? -10.375 2.562 -8.297 1 93.81 210 LEU B C 1
ATOM 3715 O O . LEU B 1 210 ? -10.648 3.236 -7.297 1 93.81 210 LEU B O 1
ATOM 3719 N N . GLY B 1 211 ? -11.32 2.125 -9.164 1 94.19 211 GLY B N 1
ATOM 3720 C CA . GLY B 1 211 ? -12.734 2.338 -8.891 1 94.19 211 GLY B CA 1
ATOM 3721 C C . GLY B 1 211 ? -13.188 1.735 -7.578 1 94.19 211 GLY B C 1
ATOM 3722 O O . GLY B 1 211 ? -13.922 2.371 -6.816 1 94.19 211 GLY B O 1
ATOM 3723 N N . LEU B 1 212 ? -12.773 0.526 -7.305 1 95.75 212 LEU B N 1
ATOM 3724 C CA . LEU B 1 212 ? -13.133 -0.148 -6.062 1 95.75 212 LEU B CA 1
ATOM 3725 C C . LEU B 1 212 ? -12.547 0.586 -4.859 1 95.75 212 LEU B C 1
ATOM 3727 O O . LEU B 1 212 ? -13.242 0.794 -3.859 1 95.75 212 LEU B O 1
ATOM 3731 N N . PHE B 1 213 ? -11.305 1.048 -4.926 1 96.12 213 PHE B N 1
ATOM 3732 C CA . PHE B 1 213 ? -10.688 1.797 -3.844 1 96.12 213 PHE B CA 1
ATOM 3733 C C . PHE B 1 213 ? -11.484 3.053 -3.521 1 96.12 213 PHE B C 1
ATOM 3735 O O . PHE B 1 213 ? -11.742 3.352 -2.354 1 96.12 213 PHE B O 1
ATOM 3742 N N . ARG B 1 214 ? -11.844 3.754 -4.551 1 94.12 214 ARG B N 1
ATOM 3743 C CA . ARG B 1 214 ? -12.578 5 -4.379 1 94.12 214 ARG B CA 1
ATOM 3744 C C . ARG B 1 214 ? -13.945 4.746 -3.752 1 94.12 214 ARG B C 1
ATOM 3746 O O . ARG B 1 214 ? -14.445 5.57 -2.982 1 94.12 214 ARG B O 1
ATOM 3753 N N . ALA B 1 215 ? -14.516 3.578 -4.027 1 95 215 ALA B N 1
ATOM 3754 C CA . ALA B 1 215 ? -15.859 3.25 -3.562 1 95 215 ALA B CA 1
ATOM 3755 C C . ALA B 1 215 ? -15.836 2.793 -2.107 1 95 215 ALA B C 1
ATOM 3757 O O . ALA B 1 215 ? -16.875 2.809 -1.431 1 95 215 ALA B O 1
ATOM 3758 N N . LEU B 1 216 ? -14.695 2.35 -1.58 1 95.75 216 LEU B N 1
ATOM 3759 C CA . LEU B 1 216 ? -14.602 1.864 -0.208 1 95.75 216 LEU B CA 1
ATOM 3760 C C . LEU B 1 216 ? -15.008 2.951 0.783 1 95.75 216 LEU B C 1
ATOM 3762 O O . LEU B 1 216 ? -14.812 4.141 0.52 1 95.75 216 LEU B O 1
ATOM 3766 N N . GLY B 1 217 ? -15.562 2.555 1.845 1 90.75 217 GLY B N 1
ATOM 3767 C CA . GLY B 1 217 ? -15.914 3.484 2.906 1 90.75 217 GLY B CA 1
ATOM 3768 C C . GLY B 1 217 ? -14.719 3.898 3.748 1 90.75 217 GLY B C 1
ATOM 3769 O O . GLY B 1 217 ? -13.617 3.379 3.57 1 90.75 217 GLY B O 1
ATOM 3770 N N . LYS B 1 218 ? -15 4.809 4.648 1 86.56 218 LYS B N 1
ATOM 3771 C CA . LYS B 1 218 ? -13.984 5.285 5.578 1 86.56 218 LYS B CA 1
ATOM 3772 C C . LYS B 1 218 ? -14.031 4.504 6.891 1 86.56 218 LYS B C 1
ATOM 3774 O O . LYS B 1 218 ? -15.094 4.027 7.297 1 86.56 218 LYS B O 1
ATOM 3779 N N . GLY B 1 219 ? -12.961 4.293 7.484 1 83.44 219 GLY B N 1
ATOM 3780 C CA . GLY B 1 219 ? -12.891 3.816 8.852 1 83.44 219 GLY B CA 1
ATOM 3781 C C . GLY B 1 219 ? -12.875 2.303 8.961 1 83.44 219 GLY B C 1
ATOM 3782 O O . GLY B 1 219 ? -12.648 1.752 10.039 1 83.44 219 GLY B O 1
ATOM 3783 N N . LYS B 1 220 ? -13.266 1.604 7.91 1 91.62 220 LYS B N 1
ATOM 3784 C CA . LYS B 1 220 ? -13.133 0.151 7.945 1 91.62 220 LYS B CA 1
ATOM 3785 C C . LYS B 1 220 ? -11.781 -0.289 7.391 1 91.62 220 LYS B C 1
ATOM 3787 O O . LYS B 1 220 ? -11.438 0.036 6.254 1 91.62 220 LYS B O 1
ATOM 3792 N N . PRO B 1 221 ? -11.062 -1.063 8.211 1 96.56 221 PRO B N 1
ATOM 3793 C CA . PRO B 1 221 ? -9.781 -1.55 7.684 1 96.56 221 PRO B CA 1
ATOM 3794 C C . PRO B 1 221 ? -9.961 -2.555 6.547 1 96.56 221 PRO B C 1
ATOM 3796 O O . PRO B 1 221 ? -10.805 -3.449 6.637 1 96.56 221 PRO B O 1
ATOM 3799 N N . VAL B 1 222 ? -9.305 -2.344 5.469 1 98.5 222 VAL B N 1
ATOM 3800 C CA . VAL B 1 222 ? -9.289 -3.258 4.332 1 98.5 222 VAL B CA 1
ATOM 3801 C C . VAL B 1 222 ? -7.848 -3.619 3.979 1 98.5 222 VAL B C 1
ATOM 3803 O O . VAL B 1 222 ? -6.988 -2.74 3.881 1 98.5 222 VAL B O 1
ATOM 3806 N N . GLN B 1 223 ? -7.547 -4.906 3.92 1 98.75 223 GLN B N 1
ATOM 3807 C CA . GLN B 1 223 ? -6.242 -5.359 3.447 1 98.75 223 GLN B CA 1
ATOM 3808 C C . GLN B 1 223 ? -6.285 -5.711 1.963 1 98.75 223 GLN B C 1
ATOM 3810 O O . GLN B 1 223 ? -7.156 -6.465 1.524 1 98.75 223 GLN B O 1
ATOM 3815 N N . TYR B 1 224 ? -5.469 -5.07 1.231 1 98.88 224 TYR B N 1
ATOM 3816 C CA . TYR B 1 224 ? -5.32 -5.293 -0.202 1 98.88 224 TYR B CA 1
ATOM 3817 C C . TYR B 1 224 ? -4.012 -6.012 -0.51 1 98.88 224 TYR B C 1
ATOM 3819 O O . TYR B 1 224 ? -2.945 -5.598 -0.046 1 98.88 224 TYR B O 1
ATOM 3827 N N . VAL B 1 225 ? -4.07 -7.098 -1.314 1 98.88 225 VAL B N 1
ATOM 3828 C CA . VAL B 1 225 ? -2.867 -7.793 -1.756 1 98.88 225 VAL B CA 1
ATOM 3829 C C . VAL B 1 225 ? -2.818 -7.824 -3.281 1 98.88 225 VAL B C 1
ATOM 3831 O O . VAL B 1 225 ? -3.719 -8.367 -3.928 1 98.88 225 VAL B O 1
ATOM 3834 N N . GLN B 1 226 ? -1.799 -7.215 -3.824 1 98.5 226 GLN B N 1
ATOM 3835 C CA . GLN B 1 226 ? -1.542 -7.223 -5.262 1 98.5 226 GLN B CA 1
ATOM 3836 C C . GLN B 1 226 ? -0.932 -8.547 -5.703 1 98.5 226 GLN B C 1
ATOM 3838 O O . GLN B 1 226 ? 0.205 -8.867 -5.348 1 98.5 226 GLN B O 1
ATOM 3843 N N . CYS B 1 227 ? -1.66 -9.297 -6.535 1 97.56 227 CYS B N 1
ATOM 3844 C CA . CYS B 1 227 ? -1.272 -10.656 -6.883 1 97.56 227 CYS B CA 1
ATOM 3845 C C . CYS B 1 227 ? -0.827 -10.75 -8.336 1 97.56 227 CYS B C 1
ATOM 3847 O O . CYS B 1 227 ? 0.001 -11.586 -8.688 1 97.56 227 CYS B O 1
ATOM 3849 N N . GLY B 1 228 ? -1.468 -9.992 -9.109 1 95.38 228 GLY B N 1
ATOM 3850 C CA . GLY B 1 228 ? -1.166 -10.055 -10.531 1 95.38 228 GLY B CA 1
ATOM 3851 C C . GLY B 1 228 ? -1.587 -8.812 -11.281 1 95.38 228 GLY B C 1
ATOM 3852 O O . GLY B 1 228 ? -2.25 -7.934 -10.727 1 95.38 228 GLY B O 1
ATOM 3853 N N . THR B 1 229 ? -1.171 -8.68 -12.539 1 94.19 229 THR B N 1
ATOM 3854 C CA . THR B 1 229 ? -1.413 -7.512 -13.375 1 94.19 229 THR B CA 1
ATOM 3855 C C . THR B 1 229 ? -1.968 -7.93 -14.734 1 94.19 229 THR B C 1
ATOM 3857 O O . THR B 1 229 ? -1.473 -7.492 -15.773 1 94.19 229 THR B O 1
ATOM 3860 N N . VAL B 1 230 ? -3.002 -8.688 -14.734 1 89.06 230 VAL B N 1
ATOM 3861 C CA . VAL B 1 230 ? -3.59 -9.234 -15.953 1 89.06 230 VAL B CA 1
ATOM 3862 C C . VAL B 1 230 ? -4.055 -8.094 -16.859 1 89.06 230 VAL B C 1
ATOM 3864 O O . VAL B 1 230 ? -3.961 -8.188 -18.094 1 89.06 230 VAL B O 1
ATOM 3867 N N . VAL B 1 231 ? -4.543 -6.969 -16.281 1 87.88 231 VAL B N 1
ATOM 3868 C CA . VAL B 1 231 ? -5.113 -5.883 -17.078 1 87.88 231 VAL B CA 1
ATOM 3869 C C . VAL B 1 231 ? -4.043 -4.836 -17.359 1 87.88 231 VAL B C 1
ATOM 3871 O O . VAL B 1 231 ? -3.797 -4.496 -18.531 1 87.88 231 VAL B O 1
ATOM 3874 N N . GLU B 1 232 ? -3.451 -4.301 -16.266 1 93.12 232 GLU B N 1
ATOM 3875 C CA . GLU B 1 232 ? -2.422 -3.275 -16.406 1 93.12 232 GLU B CA 1
ATOM 3876 C C . GLU B 1 232 ? -1.235 -3.555 -15.484 1 93.12 232 GLU B C 1
ATOM 3878 O O . GLU B 1 232 ? -1.415 -3.998 -14.344 1 93.12 232 GLU B O 1
ATOM 3883 N N . ARG B 1 233 ? -0.076 -3.154 -16.031 1 94 233 ARG B N 1
ATOM 3884 C CA . ARG B 1 233 ? 1.154 -3.398 -15.289 1 94 233 ARG B CA 1
ATOM 3885 C C . ARG B 1 233 ? 1.343 -2.357 -14.188 1 94 233 ARG B C 1
ATOM 3887 O O . ARG B 1 233 ? 2.082 -2.588 -13.227 1 94 233 ARG B O 1
ATOM 3894 N N . SER B 1 234 ? 0.72 -1.189 -14.406 1 95.5 234 SER B N 1
ATOM 3895 C CA . SER B 1 234 ? 0.814 -0.1 -13.438 1 95.5 234 SER B CA 1
ATOM 3896 C C . SER B 1 234 ? -0.535 0.582 -13.242 1 95.5 234 SER B C 1
ATOM 3898 O O . SER B 1 234 ? -1.482 0.322 -13.992 1 95.5 234 SER B O 1
ATOM 3900 N N . MET B 1 235 ? -0.629 1.301 -12.18 1 95.44 235 MET B N 1
ATOM 3901 C CA . MET B 1 235 ? -1.846 2.037 -11.852 1 95.44 235 MET B CA 1
ATOM 3902 C C . MET B 1 235 ? -1.516 3.451 -11.383 1 95.44 235 MET B C 1
ATOM 3904 O O . MET B 1 235 ? -0.655 3.643 -10.523 1 95.44 235 MET B O 1
ATOM 3908 N N . ASP B 1 236 ? -2.148 4.445 -12.047 1 95.75 236 ASP B N 1
ATOM 3909 C CA . ASP B 1 236 ? -2.029 5.809 -11.547 1 95.75 236 ASP B CA 1
ATOM 3910 C C . ASP B 1 236 ? -2.744 5.965 -10.211 1 95.75 236 ASP B C 1
ATOM 3912 O O . ASP B 1 236 ? -3.932 6.297 -10.164 1 95.75 236 ASP B O 1
ATOM 3916 N N . PHE B 1 237 ? -2.021 5.762 -9.141 1 96.06 237 PHE B N 1
ATOM 3917 C CA . PHE B 1 237 ? -2.594 5.629 -7.809 1 96.06 237 PHE B CA 1
ATOM 3918 C C . PHE B 1 237 ? -2.607 6.977 -7.094 1 96.06 237 PHE B C 1
ATOM 3920 O O . PHE B 1 237 ? -1.552 7.516 -6.758 1 96.06 237 PHE B O 1
ATOM 3927 N N . PRO B 1 238 ? -3.801 7.559 -6.773 1 96.38 238 PRO B N 1
ATOM 3928 C CA . PRO B 1 238 ? -3.871 8.859 -6.105 1 96.38 238 PRO B CA 1
ATOM 3929 C C . PRO B 1 238 ? -3.527 8.773 -4.621 1 96.38 238 PRO B C 1
ATOM 3931 O O . PRO B 1 238 ? -4.023 7.895 -3.914 1 96.38 2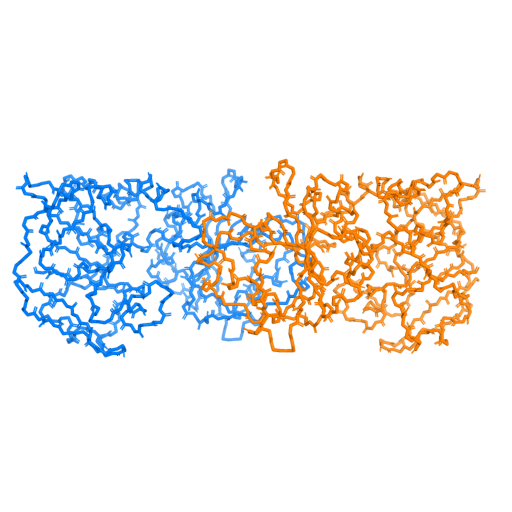38 PRO B O 1
ATOM 3934 N N . GLY B 1 239 ? -2.709 9.719 -4.145 1 96.31 239 GLY B N 1
ATOM 3935 C CA . GLY B 1 239 ? -2.312 9.742 -2.746 1 96.31 239 GLY B CA 1
ATOM 3936 C C . GLY B 1 239 ? -3.473 9.984 -1.8 1 96.31 239 GLY B C 1
ATOM 3937 O O . GLY B 1 239 ? -3.469 9.5 -0.666 1 96.31 239 GLY B O 1
ATOM 3938 N N . ASP B 1 240 ? -4.512 10.703 -2.268 1 94.94 240 ASP B N 1
ATOM 3939 C CA . ASP B 1 240 ? -5.641 11.031 -1.407 1 94.94 240 ASP B CA 1
ATOM 3940 C C . ASP B 1 240 ? -6.469 9.789 -1.084 1 94.94 240 ASP B C 1
ATOM 3942 O O . ASP B 1 240 ? -7.082 9.703 -0.018 1 94.94 240 ASP B O 1
ATOM 3946 N N . VAL B 1 241 ? -6.457 8.773 -1.983 1 95.31 241 VAL B N 1
ATOM 3947 C CA . VAL B 1 241 ? -7.156 7.52 -1.716 1 95.31 241 VAL B CA 1
ATOM 3948 C C . VAL B 1 241 ? -6.48 6.789 -0.558 1 95.31 241 VAL B C 1
ATOM 3950 O O . VAL B 1 241 ? -7.152 6.289 0.346 1 95.31 241 VAL B O 1
ATOM 3953 N N . LEU B 1 242 ? -5.16 6.809 -0.53 1 96 242 LEU B N 1
ATOM 3954 C CA . LEU B 1 242 ? -4.406 6.176 0.546 1 96 242 LEU B CA 1
ATOM 3955 C C . LEU B 1 242 ? -4.633 6.902 1.868 1 96 242 LEU B C 1
ATOM 3957 O O . LEU B 1 242 ? -4.742 6.266 2.92 1 96 242 LEU B O 1
ATOM 3961 N N . ARG B 1 243 ? -4.727 8.188 1.815 1 95.69 243 ARG B N 1
ATOM 3962 C CA . ARG B 1 243 ? -4.797 8.977 3.041 1 95.69 243 ARG B CA 1
ATOM 3963 C C . ARG B 1 243 ? -6.215 8.992 3.602 1 95.69 243 ARG B C 1
ATOM 3965 O O . ARG B 1 243 ? -6.41 9.172 4.805 1 95.69 243 ARG B O 1
ATOM 3972 N N . SER B 1 244 ? -7.254 8.773 2.744 1 94.69 244 SER B N 1
ATOM 3973 C CA . SER B 1 244 ? -8.641 8.969 3.158 1 94.69 244 SER B CA 1
ATOM 3974 C C . SER B 1 244 ? -9.297 7.645 3.535 1 94.69 244 SER B C 1
ATOM 3976 O O . SER B 1 244 ? -10.438 7.621 4.004 1 94.69 244 SER B O 1
ATOM 3978 N N . LYS B 1 245 ? -8.609 6.531 3.287 1 95.44 245 LYS B N 1
ATOM 3979 C CA . LYS B 1 245 ? -9.164 5.211 3.574 1 95.44 245 LYS B CA 1
ATOM 3980 C C . LYS B 1 245 ? -8.203 4.375 4.41 1 95.44 245 LYS B C 1
ATOM 3982 O O . LYS B 1 245 ? -6.984 4.484 4.258 1 95.44 245 LYS B O 1
ATOM 3987 N N . ASP B 1 246 ? -8.773 3.57 5.285 1 96.81 246 ASP B N 1
ATOM 3988 C CA . ASP B 1 246 ? -7.957 2.67 6.098 1 96.81 246 ASP B CA 1
ATOM 3989 C C . ASP B 1 246 ? -7.598 1.405 5.32 1 96.81 246 ASP B C 1
ATOM 3991 O O . ASP B 1 246 ? -8.109 0.324 5.617 1 96.81 246 ASP B O 1
ATOM 3995 N N . ILE B 1 247 ? -6.676 1.583 4.355 1 97.69 247 ILE B N 1
ATOM 3996 C CA . ILE B 1 247 ? -6.227 0.495 3.492 1 97.69 247 ILE B CA 1
ATOM 3997 C C . ILE B 1 247 ? -4.777 0.144 3.814 1 97.69 247 ILE B C 1
ATOM 3999 O O . ILE B 1 247 ? -3.947 1.034 4.02 1 97.69 247 ILE B O 1
ATOM 4003 N N . THR B 1 248 ? -4.477 -1.101 3.963 1 98.38 248 THR B N 1
ATOM 4004 C CA . THR B 1 248 ? -3.119 -1.628 3.994 1 98.38 248 THR B CA 1
ATOM 4005 C C . THR B 1 248 ? -2.807 -2.395 2.711 1 98.38 248 THR B C 1
ATOM 4007 O O . THR B 1 248 ? -3.428 -3.422 2.43 1 98.38 248 THR B O 1
ATOM 4010 N N . LEU B 1 249 ? -1.858 -1.869 1.953 1 98.56 249 LEU B N 1
ATOM 4011 C CA . LEU B 1 249 ? -1.537 -2.445 0.651 1 98.56 249 LEU B CA 1
ATOM 4012 C C . LEU B 1 249 ? -0.229 -3.227 0.709 1 98.56 249 LEU B C 1
ATOM 4014 O O . LEU B 1 249 ? 0.776 -2.725 1.219 1 98.56 249 LEU B O 1
ATOM 4018 N N . ARG B 1 250 ? -0.256 -4.461 0.235 1 98.44 250 ARG B N 1
ATOM 4019 C CA . ARG B 1 250 ? 0.922 -5.309 0.086 1 98.44 250 ARG B CA 1
ATOM 4020 C C . ARG B 1 250 ? 0.91 -6.031 -1.256 1 98.44 250 ARG B C 1
ATOM 4022 O O . ARG B 1 250 ? -0.09 -6 -1.977 1 98.44 250 ARG B O 1
ATOM 4029 N N . GLY B 1 251 ? 2.033 -6.547 -1.663 1 97.94 251 GLY B N 1
ATOM 4030 C CA . GLY B 1 251 ? 2.129 -7.465 -2.785 1 97.94 251 GLY B CA 1
ATOM 4031 C C . GLY B 1 251 ? 2.498 -8.875 -2.371 1 97.94 251 GLY B C 1
ATOM 4032 O O . GLY B 1 251 ? 2.871 -9.117 -1.22 1 97.94 251 GLY B O 1
ATOM 4033 N N . THR B 1 252 ? 2.303 -9.758 -3.303 1 97.5 252 THR B N 1
ATOM 4034 C CA . THR B 1 252 ? 2.684 -11.141 -3.035 1 97.5 252 THR B CA 1
ATOM 4035 C C . THR B 1 252 ? 3.477 -11.719 -4.203 1 97.5 252 THR B C 1
ATOM 4037 O O . THR B 1 252 ? 2.969 -11.805 -5.324 1 97.5 252 THR B O 1
ATOM 4040 N N . GLY B 1 253 ? 4.566 -12.086 -4.035 1 93.38 253 GLY B N 1
ATOM 4041 C CA . GLY B 1 253 ? 5.512 -12.711 -4.945 1 93.38 253 GLY B CA 1
ATOM 4042 C C . GLY B 1 253 ? 6.879 -12.93 -4.328 1 93.38 253 GLY B C 1
ATOM 4043 O O . GLY B 1 253 ? 7.152 -12.453 -3.225 1 93.38 253 GLY B O 1
ATOM 4044 N N . PRO B 1 254 ? 7.699 -13.742 -5.035 1 87.94 254 PRO B N 1
ATOM 4045 C CA . PRO B 1 254 ? 9.062 -13.875 -4.52 1 87.94 254 PRO B CA 1
ATOM 4046 C C . PRO B 1 254 ? 9.75 -12.531 -4.312 1 87.94 254 PRO B C 1
ATOM 4048 O O . PRO B 1 254 ? 9.836 -11.727 -5.242 1 87.94 254 PRO B O 1
ATOM 4051 N N . GLY B 1 255 ? 10.242 -12.242 -3.154 1 88.12 255 GLY B N 1
ATOM 4052 C CA . GLY B 1 255 ? 10.773 -10.953 -2.742 1 88.12 255 GLY B CA 1
ATOM 4053 C C . GLY B 1 255 ? 9.938 -10.281 -1.666 1 88.12 255 GLY B C 1
ATOM 4054 O O . GLY B 1 255 ? 10.484 -9.703 -0.723 1 88.12 255 GLY B O 1
ATOM 4055 N N . ALA B 1 256 ? 8.578 -10.391 -1.899 1 93.62 256 ALA B N 1
ATOM 4056 C CA . ALA B 1 256 ? 7.672 -9.906 -0.863 1 93.62 256 ALA B CA 1
ATOM 4057 C C . ALA B 1 256 ? 7.566 -10.906 0.286 1 93.62 256 ALA B C 1
ATOM 4059 O O . ALA B 1 256 ? 7.258 -10.531 1.418 1 93.62 256 ALA B O 1
ATOM 4060 N N . TRP B 1 257 ? 7.754 -12.164 -0.022 1 92.81 257 TRP B N 1
ATOM 4061 C CA . TRP B 1 257 ? 7.879 -13.211 0.983 1 92.81 257 TRP B CA 1
ATOM 4062 C C . TRP B 1 257 ? 9.117 -14.062 0.725 1 92.81 257 TRP B C 1
ATOM 4064 O O . TRP B 1 257 ? 9.742 -13.961 -0.333 1 92.81 257 TRP B O 1
ATOM 4074 N N . ARG B 1 258 ? 9.484 -14.922 1.673 1 91.5 258 ARG B N 1
ATOM 4075 C CA . ARG B 1 258 ? 10.727 -15.688 1.622 1 91.5 258 ARG B CA 1
ATOM 4076 C C . ARG B 1 258 ? 10.461 -17.125 1.156 1 91.5 258 ARG B C 1
ATOM 4078 O O . ARG B 1 258 ? 9.391 -17.672 1.416 1 91.5 258 ARG B O 1
ATOM 4085 N N . MET B 1 259 ? 11.5 -17.672 0.501 1 88.5 259 MET B N 1
ATOM 4086 C CA . MET B 1 259 ? 11.383 -19.031 -0.025 1 88.5 259 MET B CA 1
ATOM 4087 C C . MET B 1 259 ? 11.156 -20.031 1.103 1 88.5 259 MET B C 1
ATOM 4089 O O . MET B 1 259 ? 10.484 -21.047 0.911 1 88.5 259 MET B O 1
ATOM 4093 N N . GLU B 1 260 ? 11.688 -19.672 2.27 1 91.75 260 GLU B N 1
ATOM 4094 C CA . GLU B 1 260 ? 11.461 -20.531 3.428 1 91.75 260 GLU B CA 1
ATOM 4095 C C . GLU B 1 260 ? 9.984 -20.594 3.793 1 91.75 260 GLU B C 1
ATOM 4097 O O . GLU B 1 260 ? 9.477 -21.641 4.207 1 91.75 260 GLU B O 1
ATOM 4102 N N . GLN B 1 261 ? 9.32 -19.469 3.684 1 94.5 261 GLN B N 1
ATOM 4103 C CA . GLN B 1 261 ? 7.883 -19.438 3.926 1 94.5 261 GLN B CA 1
ATOM 4104 C C . GLN B 1 261 ? 7.133 -20.266 2.887 1 94.5 261 GLN B C 1
ATOM 4106 O O . GLN B 1 261 ? 6.184 -20.984 3.223 1 94.5 261 GLN B O 1
ATOM 4111 N N . PHE B 1 262 ? 7.57 -20.172 1.679 1 94.75 262 PHE B N 1
ATOM 4112 C CA . PHE B 1 262 ? 6.973 -21 0.633 1 94.75 262 PHE B CA 1
ATOM 4113 C C . PHE B 1 262 ? 7.133 -22.484 0.95 1 94.75 262 PHE B C 1
ATOM 4115 O O . PHE B 1 262 ? 6.18 -23.25 0.822 1 94.75 262 PHE B O 1
ATOM 4122 N N . ALA B 1 263 ? 8.328 -22.844 1.348 1 93.88 263 ALA B N 1
ATOM 4123 C CA . ALA B 1 263 ? 8.602 -24.25 1.684 1 93.88 263 ALA B CA 1
ATOM 4124 C C . ALA B 1 263 ? 7.699 -24.719 2.82 1 93.88 263 ALA B C 1
ATOM 4126 O O . ALA B 1 263 ? 7.285 -25.891 2.846 1 93.88 263 ALA B O 1
ATOM 4127 N N . GLU B 1 264 ? 7.398 -23.828 3.699 1 96.12 264 GLU B N 1
ATOM 4128 C CA . GLU B 1 264 ? 6.527 -24.141 4.824 1 96.12 264 GLU B CA 1
ATOM 4129 C C . GLU B 1 264 ? 5.094 -24.391 4.363 1 96.12 264 GLU B C 1
ATOM 4131 O O . GLU B 1 264 ? 4.406 -25.266 4.895 1 96.12 264 GLU B O 1
ATOM 4136 N N . HIS B 1 265 ? 4.656 -23.734 3.303 1 97.75 265 HIS B N 1
ATOM 4137 C CA . HIS B 1 265 ? 3.25 -23.766 2.92 1 97.75 265 HIS B CA 1
ATOM 4138 C C . HIS B 1 265 ? 3.023 -24.703 1.742 1 97.75 265 HIS B C 1
ATOM 4140 O O . HIS B 1 265 ? 1.894 -25.125 1.488 1 97.75 265 HIS B O 1
ATOM 4146 N N . SER B 1 266 ? 4.07 -25.078 1.034 1 97.56 266 SER B N 1
ATOM 4147 C CA . SER B 1 266 ? 3.959 -25.891 -0.169 1 97.56 266 SER B CA 1
ATOM 4148 C C . SER B 1 266 ? 3.268 -27.219 0.125 1 97.56 266 SER B C 1
ATOM 4150 O O . SER B 1 266 ? 2.379 -27.641 -0.618 1 97.56 266 SER B O 1
ATOM 4152 N N . PRO B 1 267 ? 3.568 -27.906 1.287 1 97.94 267 PRO B N 1
ATOM 4153 C CA . PRO B 1 267 ? 2.865 -29.156 1.568 1 97.94 267 PRO B CA 1
ATOM 4154 C C . PRO B 1 267 ? 1.362 -28.969 1.749 1 97.94 267 PRO B C 1
ATOM 4156 O O . PRO B 1 267 ? 0.571 -29.812 1.324 1 97.94 267 PRO B O 1
ATOM 4159 N N . ARG B 1 268 ? 0.987 -27.875 2.326 1 98.25 268 ARG B N 1
ATOM 4160 C CA . ARG B 1 268 ? -0.427 -27.594 2.545 1 98.25 268 ARG B CA 1
ATOM 4161 C C . ARG B 1 268 ? -1.141 -27.312 1.225 1 98.25 268 ARG B C 1
ATOM 4163 O O . ARG B 1 268 ? -2.285 -27.734 1.033 1 98.25 268 ARG B O 1
ATOM 4170 N N . MET B 1 269 ? -0.46 -26.656 0.343 1 98.62 269 MET B N 1
ATOM 4171 C CA . MET B 1 269 ? -1.03 -26.391 -0.976 1 98.62 269 MET B CA 1
ATOM 4172 C C . MET B 1 269 ? -1.197 -27.688 -1.764 1 98.62 269 MET B C 1
ATOM 4174 O O . MET B 1 269 ? -2.254 -27.938 -2.352 1 98.62 269 MET B O 1
ATOM 4178 N N . VAL B 1 270 ? -0.18 -28.5 -1.727 1 98.62 270 VAL B N 1
ATOM 4179 C CA . VAL B 1 270 ? -0.236 -29.781 -2.424 1 98.62 270 VAL B CA 1
ATOM 4180 C C . VAL B 1 270 ? -1.388 -30.609 -1.877 1 98.62 270 VAL B C 1
ATOM 4182 O O . VAL B 1 270 ? -2.17 -31.188 -2.643 1 98.62 270 VAL B O 1
ATOM 4185 N N . GLU B 1 271 ? -1.515 -30.641 -0.597 1 98.06 271 GLU B N 1
ATOM 4186 C CA . GLU B 1 271 ? -2.588 -31.406 0.036 1 98.06 271 GLU B CA 1
ATOM 4187 C C . GLU B 1 271 ? -3.957 -30.859 -0.36 1 98.06 271 GLU B C 1
ATOM 4189 O O . GLU B 1 271 ? -4.875 -31.625 -0.649 1 98.06 271 GLU B O 1
ATOM 4194 N N . ALA B 1 272 ? -4.082 -29.578 -0.345 1 98.25 272 ALA B N 1
ATOM 4195 C CA . ALA B 1 272 ? -5.355 -28.953 -0.695 1 98.25 272 ALA B CA 1
ATOM 4196 C C . ALA B 1 272 ? -5.754 -29.281 -2.131 1 98.25 272 ALA B C 1
ATOM 4198 O O . ALA B 1 272 ? -6.926 -29.547 -2.414 1 98.25 272 ALA B O 1
ATOM 4199 N N . ILE B 1 273 ? -4.789 -29.281 -3.016 1 98.44 273 ILE B N 1
ATOM 4200 C CA . ILE B 1 273 ? -5.047 -29.609 -4.414 1 98.44 273 ILE B CA 1
ATOM 4201 C C . ILE B 1 273 ? -5.379 -31.094 -4.543 1 98.44 273 ILE B C 1
ATOM 4203 O O . ILE B 1 273 ? -6.387 -31.469 -5.148 1 98.44 273 ILE B O 1
ATOM 4207 N N . ALA B 1 274 ? -4.586 -31.938 -3.893 1 97.38 274 ALA B N 1
ATOM 4208 C CA . ALA B 1 274 ? -4.715 -33.375 -4.027 1 97.38 274 ALA B CA 1
ATOM 4209 C C . ALA B 1 274 ? -6.02 -33.875 -3.412 1 97.38 274 ALA B C 1
ATOM 4211 O O . ALA B 1 274 ? -6.613 -34.844 -3.893 1 97.38 274 ALA B O 1
ATOM 4212 N N . SER B 1 275 ? -6.496 -33.219 -2.379 1 96.12 275 SER B N 1
ATOM 4213 C CA . SER B 1 275 ? -7.684 -33.656 -1.659 1 96.12 275 SER B CA 1
ATOM 4214 C C . SER B 1 275 ? -8.953 -33.094 -2.299 1 96.12 275 SER B C 1
ATOM 4216 O O . SER B 1 275 ? -10.062 -33.469 -1.905 1 96.12 275 SER B O 1
ATOM 4218 N N . GLY B 1 276 ? -8.789 -32.156 -3.205 1 95.44 276 GLY B N 1
ATOM 4219 C CA . GLY B 1 276 ? -9.953 -31.609 -3.883 1 95.44 276 GLY B CA 1
ATOM 4220 C C . GLY B 1 276 ? -10.531 -30.391 -3.184 1 95.44 276 GLY B C 1
ATOM 4221 O O . GLY B 1 276 ? -11.578 -29.875 -3.578 1 95.44 276 GLY B O 1
ATOM 4222 N N . LYS B 1 277 ? -9.859 -29.953 -2.16 1 96.12 277 LYS B N 1
ATOM 4223 C CA . LYS B 1 277 ? -10.281 -28.703 -1.521 1 96.12 277 LYS B CA 1
ATOM 4224 C C . LYS B 1 277 ? -10.172 -27.531 -2.484 1 96.12 277 LYS B C 1
ATOM 4226 O O . LYS B 1 277 ? -10.922 -26.562 -2.371 1 96.12 277 LYS B O 1
ATOM 4231 N N . ILE B 1 278 ? -9.188 -27.609 -3.367 1 97.56 278 ILE B N 1
ATOM 4232 C CA . ILE B 1 278 ? -9.117 -26.688 -4.504 1 97.56 278 ILE B CA 1
ATOM 4233 C C . ILE B 1 278 ? -9.875 -27.281 -5.691 1 97.56 278 ILE B C 1
ATOM 4235 O O . ILE B 1 278 ? -9.664 -28.438 -6.059 1 97.56 278 ILE B O 1
ATOM 4239 N N . ALA B 1 279 ? -10.742 -26.5 -6.242 1 94.06 279 ALA B N 1
ATOM 4240 C CA . ALA B 1 279 ? -11.516 -26.984 -7.383 1 94.06 279 ALA B CA 1
ATOM 4241 C C . ALA B 1 279 ? -10.594 -27.422 -8.523 1 94.06 279 ALA B C 1
ATOM 4243 O O . ALA B 1 279 ? -9.68 -26.688 -8.906 1 94.06 279 ALA B O 1
ATOM 4244 N N . PRO B 1 280 ? -10.797 -28.609 -9.008 1 95.38 280 PRO B N 1
ATOM 4245 C CA . PRO B 1 280 ? -9.969 -29.062 -10.133 1 95.38 280 PRO B CA 1
ATOM 4246 C C . PRO B 1 280 ? -10.211 -28.25 -11.406 1 95.38 280 PRO B C 1
ATOM 4248 O O . PRO B 1 280 ? -11.195 -27.5 -11.492 1 95.38 280 PRO B O 1
ATOM 4251 N N . HIS B 1 281 ? -9.266 -28.312 -12.328 1 95.75 281 HIS B N 1
ATOM 4252 C CA . HIS B 1 281 ? -9.352 -27.625 -13.609 1 95.75 281 HIS B CA 1
ATOM 4253 C C . HIS B 1 281 ? -9.031 -28.578 -14.758 1 95.75 281 HIS B C 1
ATOM 4255 O O . HIS B 1 281 ? -8.195 -29.469 -14.617 1 95.75 281 HIS B O 1
ATOM 4261 N N . LYS B 1 282 ? -9.703 -28.375 -15.883 1 94.62 282 LYS B N 1
ATOM 4262 C CA . LYS B 1 282 ? -9.383 -29.141 -17.094 1 94.62 282 LYS B CA 1
ATOM 4263 C C . LYS B 1 282 ? -8.219 -28.5 -17.844 1 94.62 282 LYS B C 1
ATOM 4265 O O . LYS B 1 282 ? -8.398 -27.5 -18.547 1 94.62 282 LYS B O 1
ATOM 4270 N N . PHE B 1 283 ? -7.102 -29.094 -17.719 1 97.12 283 PHE B N 1
ATOM 4271 C CA . PHE B 1 283 ? -5.914 -28.578 -18.375 1 97.12 283 PHE B CA 1
ATOM 4272 C C . PHE B 1 283 ? -5.734 -29.203 -19.75 1 97.12 283 PHE B C 1
ATOM 4274 O O . PHE B 1 283 ? -6.113 -30.359 -19.969 1 97.12 283 PHE B O 1
ATOM 4281 N N . GLN B 1 284 ? -5.199 -28.438 -20.672 1 96.25 284 GLN B N 1
ATOM 4282 C CA . GLN B 1 284 ? -4.664 -29 -21.906 1 96.25 284 GLN B CA 1
ATOM 4283 C C . GLN B 1 284 ? -3.271 -29.594 -21.688 1 96.25 284 GLN B C 1
ATOM 4285 O O . GLN B 1 284 ? -2.34 -28.875 -21.312 1 96.25 284 GLN B O 1
ATOM 4290 N N . GLU B 1 285 ? -3.184 -30.891 -21.844 1 97.62 285 GLU B N 1
ATOM 4291 C CA . GLU B 1 285 ? -1.866 -31.516 -21.766 1 97.62 285 GLU B CA 1
ATOM 4292 C C . GLU B 1 285 ? -1.109 -31.375 -23.094 1 97.62 285 GLU B C 1
ATOM 4294 O O . GLU B 1 285 ? -1.666 -31.625 -24.156 1 97.62 285 GLU B O 1
ATOM 4299 N N . VAL B 1 286 ? 0.074 -30.906 -23.031 1 97.69 286 VAL B N 1
ATOM 4300 C CA . VAL B 1 286 ? 0.913 -30.672 -24.203 1 97.69 286 VAL B CA 1
ATOM 4301 C C . VAL B 1 286 ? 2.225 -31.453 -24.047 1 97.69 286 VAL B C 1
ATOM 4303 O O . VAL B 1 286 ? 2.896 -31.344 -23.016 1 97.69 286 VAL B O 1
ATOM 4306 N N . ARG B 1 287 ? 2.607 -32.188 -25.078 1 98 287 ARG B N 1
ATOM 4307 C CA . ARG B 1 287 ? 3.916 -32.844 -25.047 1 98 287 ARG B CA 1
ATOM 4308 C C . ARG B 1 287 ? 5.035 -31.812 -25.109 1 98 287 ARG B C 1
ATOM 4310 O O . ARG B 1 287 ? 4.926 -30.812 -25.812 1 98 287 ARG B O 1
ATOM 4317 N N . LEU B 1 288 ? 6.066 -32.094 -24.344 1 98.06 288 LEU B N 1
ATOM 4318 C CA . LEU B 1 288 ? 7.234 -31.203 -24.344 1 98.06 288 LEU B CA 1
ATOM 4319 C C . LEU B 1 288 ? 7.676 -30.875 -25.766 1 98.06 288 LEU B C 1
ATOM 4321 O O . LEU B 1 288 ? 7.992 -29.734 -26.078 1 98.06 288 LEU B O 1
ATOM 4325 N N . GLU B 1 289 ? 7.613 -31.812 -26.703 1 97.44 289 GLU B N 1
ATOM 4326 C CA . GLU B 1 289 ? 8.07 -31.656 -28.078 1 97.44 289 GLU B CA 1
ATOM 4327 C C . GLU B 1 289 ? 7.156 -30.719 -28.875 1 97.44 289 GLU B C 1
ATOM 4329 O O . GLU B 1 289 ? 7.547 -30.203 -29.922 1 97.44 289 GLU B O 1
ATOM 4334 N N . ASP B 1 290 ? 5.98 -30.562 -28.406 1 96.38 290 ASP B N 1
ATOM 4335 C CA . ASP B 1 290 ? 4.988 -29.766 -29.125 1 96.38 290 ASP B CA 1
ATOM 4336 C C . ASP B 1 290 ? 4.875 -28.359 -28.547 1 96.38 290 ASP B C 1
ATOM 4338 O O . ASP B 1 290 ? 3.945 -27.625 -28.875 1 96.38 290 ASP B O 1
ATOM 4342 N N . VAL B 1 291 ? 5.793 -27.969 -27.625 1 95.81 291 VAL B N 1
ATOM 4343 C CA . VAL B 1 291 ? 5.68 -26.734 -26.875 1 95.81 291 VAL B CA 1
ATOM 4344 C C . VAL B 1 291 ? 5.648 -25.547 -27.828 1 95.81 291 VAL B C 1
ATOM 4346 O O . VAL B 1 291 ? 4.938 -24.562 -27.578 1 95.81 291 VAL B O 1
ATOM 4349 N N . GLU B 1 292 ? 6.375 -25.578 -28.906 1 94.69 292 GLU B N 1
ATOM 4350 C CA . GLU B 1 292 ? 6.422 -24.469 -29.859 1 94.69 292 GLU B CA 1
ATOM 4351 C C . GLU B 1 292 ? 5.055 -24.234 -30.5 1 94.69 292 GLU B C 1
ATOM 4353 O O . GLU B 1 292 ? 4.578 -23.094 -30.547 1 94.69 292 GLU B O 1
ATOM 4358 N N . GLU B 1 293 ? 4.441 -25.266 -30.938 1 93.19 293 GLU B N 1
ATOM 4359 C CA . GLU B 1 293 ? 3.125 -25.172 -31.562 1 93.19 293 GLU B CA 1
ATOM 4360 C C . GLU B 1 293 ? 2.07 -24.703 -30.562 1 93.19 293 GLU B C 1
ATOM 4362 O O . GLU B 1 293 ? 1.209 -23.891 -30.891 1 93.19 293 GLU B O 1
ATOM 4367 N N . ALA B 1 294 ? 2.18 -25.25 -29.375 1 93.69 294 ALA B N 1
ATOM 4368 C CA . ALA B 1 294 ? 1.19 -24.953 -28.344 1 93.69 294 ALA B CA 1
ATOM 4369 C C . ALA B 1 294 ? 1.324 -23.516 -27.828 1 93.69 294 ALA B C 1
ATOM 4371 O O . ALA B 1 294 ? 0.353 -22.938 -27.359 1 93.69 294 ALA B O 1
ATOM 4372 N N . TRP B 1 295 ? 2.479 -22.938 -27.953 1 92.31 295 TRP B N 1
ATOM 4373 C CA . TRP B 1 295 ? 2.824 -21.641 -27.391 1 92.31 295 TRP B CA 1
ATOM 4374 C C . TRP B 1 295 ? 1.916 -20.547 -27.938 1 92.31 295 TRP B C 1
ATOM 4376 O O . TRP B 1 295 ? 1.543 -19.625 -27.203 1 92.31 295 TRP B O 1
ATOM 4386 N N . ALA B 1 296 ? 1.473 -20.609 -29.109 1 86.12 296 ALA B N 1
ATOM 4387 C CA . ALA B 1 296 ? 0.708 -19.562 -29.766 1 86.12 296 ALA B CA 1
ATOM 4388 C C . ALA B 1 296 ? -0.792 -19.766 -29.578 1 86.12 296 ALA B C 1
ATOM 4390 O O . ALA B 1 296 ? -1.597 -18.906 -29.953 1 86.12 296 ALA B O 1
ATOM 4391 N N . ARG B 1 297 ? -1.136 -20.844 -28.953 1 84.81 297 ARG B N 1
ATOM 4392 C CA . ARG B 1 297 ? -2.553 -21.172 -28.844 1 84.81 297 ARG B CA 1
ATOM 4393 C C . ARG B 1 297 ? -3.207 -20.391 -27.703 1 84.81 297 ARG B C 1
ATOM 4395 O O . ARG B 1 297 ? -2.539 -20 -26.75 1 84.81 297 ARG B O 1
ATOM 4402 N N . LYS B 1 298 ? -4.613 -20.109 -27.844 1 76.06 298 LYS B N 1
ATOM 4403 C CA . LYS B 1 298 ? -5.434 -19.562 -26.75 1 76.06 298 LYS B CA 1
ATOM 4404 C C . LYS B 1 298 ? -5.457 -20.516 -25.562 1 76.06 298 LYS B C 1
ATOM 4406 O O . LYS B 1 298 ? -5.438 -21.734 -25.719 1 76.06 298 LYS B O 1
ATOM 4411 N N . GLY B 1 299 ? -5.527 -20 -24.406 1 75.56 299 GLY B N 1
ATOM 4412 C CA . GLY B 1 299 ? -5.543 -20.812 -23.188 1 75.56 299 GLY B CA 1
ATOM 4413 C C . GLY B 1 299 ? -4.156 -21.188 -22.719 1 75.56 299 GLY B C 1
ATOM 4414 O O . GLY B 1 299 ? -3.988 -22.219 -22.047 1 75.56 299 GLY B O 1
ATOM 4415 N N . GLY B 1 300 ? -3.258 -20.422 -23.141 1 71.25 300 GLY B N 1
ATOM 4416 C CA . GLY B 1 300 ? -1.87 -20.703 -22.797 1 71.25 300 GLY B CA 1
ATOM 4417 C C . GLY B 1 300 ? -1.64 -20.859 -21.297 1 71.25 300 GLY B C 1
ATOM 4418 O O . GLY B 1 300 ? -0.831 -21.672 -20.875 1 71.25 300 GLY B O 1
ATOM 4419 N N . ASP B 1 301 ? -2.41 -20.234 -20.516 1 77.75 301 ASP B N 1
ATOM 4420 C CA . ASP B 1 301 ? -2.201 -20.328 -19.062 1 77.75 301 ASP B CA 1
ATOM 4421 C C . ASP B 1 301 ? -3.008 -21.469 -18.469 1 77.75 301 ASP B C 1
ATOM 4423 O O . ASP B 1 301 ? -3.004 -21.656 -17.25 1 77.75 301 ASP B O 1
ATOM 4427 N N . ARG B 1 302 ? -3.562 -22.359 -19.344 1 91.5 302 ARG B N 1
ATOM 4428 C CA . ARG B 1 302 ? -4.293 -23.562 -18.938 1 91.5 302 ARG B CA 1
ATOM 4429 C C . ARG B 1 302 ? -3.643 -24.812 -19.5 1 91.5 302 ARG B C 1
ATOM 4431 O O . ARG B 1 302 ? -4.32 -25.812 -19.75 1 91.5 302 ARG B O 1
ATOM 4438 N N . MET B 1 303 ? -2.357 -24.688 -19.703 1 96.69 303 MET B N 1
ATOM 4439 C CA . MET B 1 303 ? -1.645 -25.828 -20.281 1 96.69 303 MET B CA 1
ATOM 4440 C C . MET B 1 303 ? -0.672 -26.422 -19.266 1 96.69 303 MET B C 1
ATOM 4442 O O . MET B 1 303 ? -0.153 -25.703 -18.406 1 96.69 303 MET B O 1
ATOM 4446 N N . VAL B 1 304 ? -0.528 -27.688 -19.359 1 98 304 VAL B N 1
ATOM 4447 C CA . VAL B 1 304 ? 0.471 -28.438 -18.609 1 98 304 VAL B CA 1
ATOM 4448 C C . VAL B 1 304 ? 1.354 -29.219 -19.578 1 98 304 VAL B C 1
ATOM 4450 O O . VAL B 1 304 ? 0.85 -29.922 -20.453 1 98 304 VAL B O 1
ATOM 4453 N N . ILE B 1 305 ? 2.621 -29.047 -19.438 1 97.81 305 ILE B N 1
ATOM 4454 C CA . ILE B 1 305 ? 3.584 -29.734 -20.297 1 97.81 305 ILE B CA 1
ATOM 4455 C C . ILE B 1 305 ? 3.902 -31.109 -19.719 1 97.81 305 ILE B C 1
ATOM 4457 O O . ILE B 1 305 ? 4.215 -31.219 -18.531 1 97.81 305 ILE B O 1
ATOM 4461 N N . VAL B 1 306 ? 3.818 -32.094 -20.531 1 98.19 306 VAL B N 1
ATOM 4462 C CA . VAL B 1 306 ? 4.117 -33.469 -20.156 1 98.19 306 VAL B CA 1
ATOM 4463 C C . VAL B 1 306 ? 5.277 -33.969 -21 1 98.19 306 VAL B C 1
ATOM 4465 O O . VAL B 1 306 ? 5.117 -34.25 -22.188 1 98.19 306 VAL B O 1
ATOM 4468 N N . PRO B 1 307 ? 6.434 -34.125 -20.359 1 96.81 307 PRO B N 1
ATOM 4469 C CA . PRO B 1 307 ? 7.59 -34.594 -21.125 1 96.81 307 PRO B CA 1
ATOM 4470 C C . PRO B 1 307 ? 7.406 -36 -21.672 1 96.81 307 PRO B C 1
ATOM 4472 O O . PRO B 1 307 ? 6.75 -36.812 -21.031 1 96.81 307 PRO B O 1
#

Foldseek 3Di:
DWFWWDQAAPAFTAIDDDDDDDQADPQKFKWFFFKAFQAPVQNCLSNVNDPLRDDPRATTGFWFWTATPVGFIKTFGNSPDGGHSLDRMDIDGPLRIGGFDDPFDRHQCNLQLVLLQLLLCCVVPVDDDADAQFEEEQEPLLDSSNLQNLLSCVVVHHNAYEYEEQDPVSCVVSPHPYYWHADPDLLPTDCPVCQRHQEYEHAADEDNVQSNLVVHDADDAYEYEDRHHNHHPDYPHDPVSVVRHNYHYYYDDVVSDDVVVVSVCSNVSSCCSRVCSGPTDDAAEAESNCSRVCVPDPPSSRYMYGD/DWFWWDQAAPAFTAIDDDDDDDQADPQKFKWFFFKAFQAPVQNCLSNVNDPQNADPRATTGFWFWTATPVGFIKTFGNSPDGGHSLDRMDIDGPLRIGGFDDPFDRHQCNLQLVLLQLLLCCVVPVDDDADAQFEEEQEPLLDSSNLQNLLSCVVVHHNAYEYEEQDPVSCVVSPHPYYWHADPDLLPTDCPVCQRHQEYEHAADEDNVQSNLVVHDADDAYEYEDRHHNHHPDYPHDPVSVVRHNYDYYYDDDVSDDVVVVSVCSNVSSCCSRVCSGPTDDAAEAESNCSRVCVPDPPSSRHMYGD